Protein AF-A0A6P0IVA8-F1 (afdb_monomer)

Radius of gyration: 38.56 Å; Cα contacts (8 Å, |Δi|>4): 619; chains: 1; bounding box: 96×76×119 Å

Structure (mmCIF, N/CA/C/O backbone):
data_AF-A0A6P0IVA8-F1
#
_entry.id   AF-A0A6P0IVA8-F1
#
loop_
_atom_site.group_PDB
_atom_site.id
_atom_site.type_symbol
_atom_site.label_atom_id
_atom_site.label_alt_id
_atom_site.label_comp_id
_atom_site.label_asym_id
_atom_site.label_entity_id
_atom_site.label_seq_id
_atom_site.pdbx_PDB_ins_code
_atom_site.Cartn_x
_atom_site.Cartn_y
_atom_site.Cartn_z
_atom_site.occupancy
_atom_site.B_iso_or_equiv
_atom_site.auth_seq_id
_atom_site.auth_comp_id
_atom_site.auth_asym_id
_atom_site.auth_atom_id
_atom_site.pdbx_PDB_model_num
ATOM 1 N N . THR A 1 1 ? 15.568 3.592 -16.282 1.00 48.53 1 THR A N 1
ATOM 2 C CA . THR A 1 1 ? 14.465 4.404 -16.822 1.00 48.53 1 THR A CA 1
ATOM 3 C C . THR A 1 1 ? 13.715 3.669 -17.932 1.00 48.53 1 THR A C 1
ATOM 5 O O . THR A 1 1 ? 12.726 3.034 -17.617 1.00 48.53 1 THR A O 1
ATOM 8 N N . GLU A 1 2 ? 14.170 3.603 -19.190 1.00 32.59 2 GLU A N 1
ATOM 9 C CA . GLU A 1 2 ? 13.385 2.985 -20.294 1.00 32.59 2 GLU A CA 1
ATOM 10 C C . GLU A 1 2 ? 13.131 1.465 -20.128 1.00 32.59 2 GLU A C 1
ATOM 12 O O . GLU A 1 2 ? 12.017 0.983 -20.323 1.00 32.59 2 GLU A O 1
ATOM 17 N N . ASN A 1 3 ? 14.134 0.708 -19.666 1.00 36.22 3 ASN A N 1
ATOM 18 C CA . ASN A 1 3 ? 13.993 -0.734 -19.402 1.00 36.22 3 ASN A CA 1
ATOM 19 C C . ASN A 1 3 ? 13.063 -1.055 -18.214 1.00 36.22 3 ASN A C 1
ATOM 21 O O . ASN A 1 3 ? 12.464 -2.128 -18.178 1.00 36.22 3 ASN A O 1
ATOM 25 N N . GLU A 1 4 ? 12.949 -0.151 -17.237 1.00 40.88 4 GLU A N 1
ATOM 26 C CA . GLU A 1 4 ? 12.099 -0.342 -16.050 1.00 40.88 4 GLU A CA 1
ATOM 27 C C . GLU A 1 4 ? 10.623 -0.141 -16.409 1.00 40.88 4 GLU A C 1
ATOM 29 O O . GLU A 1 4 ? 9.780 -0.947 -16.018 1.00 40.88 4 GLU A O 1
ATOM 34 N N . TRP A 1 5 ? 10.325 0.848 -17.257 1.00 47.84 5 TRP A N 1
ATOM 35 C CA . TRP A 1 5 ? 8.985 1.075 -17.804 1.00 47.84 5 TRP A CA 1
ATOM 36 C C . TRP A 1 5 ? 8.516 -0.063 -18.710 1.00 47.84 5 TRP A C 1
ATOM 38 O O . TRP A 1 5 ? 7.372 -0.515 -18.616 1.00 47.84 5 TRP A O 1
ATOM 48 N N . GLN A 1 6 ? 9.415 -0.595 -19.541 1.00 47.19 6 GLN A N 1
ATOM 49 C CA . GLN A 1 6 ? 9.127 -1.782 -20.347 1.00 47.19 6 GLN A CA 1
ATOM 50 C C . GLN A 1 6 ? 8.802 -2.992 -19.463 1.00 47.19 6 GLN A C 1
ATOM 52 O O . GLN A 1 6 ? 7.838 -3.706 -19.739 1.00 47.19 6 GLN A O 1
ATOM 57 N N . LEU A 1 7 ? 9.552 -3.193 -18.375 1.00 48.41 7 LEU A N 1
ATOM 58 C CA . LEU A 1 7 ? 9.319 -4.275 -17.418 1.00 48.41 7 LEU A CA 1
ATOM 59 C C . LEU A 1 7 ? 7.974 -4.126 -16.690 1.00 48.41 7 LEU A C 1
ATOM 61 O O . LEU A 1 7 ? 7.254 -5.111 -16.534 1.00 48.41 7 LEU A O 1
ATOM 65 N N . LEU A 1 8 ? 7.591 -2.908 -16.308 1.00 50.72 8 LEU A N 1
ATOM 66 C CA . LEU A 1 8 ? 6.299 -2.641 -15.675 1.00 50.72 8 LEU A CA 1
ATOM 67 C C . LEU A 1 8 ? 5.121 -2.913 -16.628 1.00 50.72 8 LEU A C 1
ATOM 69 O O . LEU A 1 8 ? 4.131 -3.524 -16.229 1.00 50.72 8 LEU A O 1
ATOM 73 N N . ASN A 1 9 ? 5.261 -2.557 -17.909 1.00 52.91 9 ASN A N 1
ATOM 74 C CA . ASN A 1 9 ? 4.276 -2.859 -18.954 1.00 52.91 9 ASN A CA 1
ATOM 75 C C . ASN A 1 9 ? 4.138 -4.378 -19.187 1.00 52.91 9 ASN A C 1
ATOM 77 O O . ASN A 1 9 ? 3.029 -4.897 -19.318 1.00 52.91 9 ASN A O 1
ATOM 81 N N . VAL A 1 10 ? 5.252 -5.123 -19.159 1.00 55.03 10 VAL A N 1
ATOM 82 C CA . VAL A 1 10 ? 5.231 -6.598 -19.208 1.00 55.03 10 VAL A CA 1
ATOM 83 C C . VAL A 1 10 ? 4.428 -7.167 -18.038 1.00 55.03 10 VAL A C 1
ATOM 85 O O . VAL A 1 10 ? 3.540 -7.997 -18.239 1.00 55.03 10 VAL A O 1
ATOM 88 N N . LEU A 1 11 ? 4.725 -6.717 -16.816 1.00 55.53 11 LEU A N 1
ATOM 89 C CA . LEU A 1 11 ? 4.065 -7.194 -15.600 1.00 55.53 11 LEU A CA 1
ATOM 90 C C . LEU A 1 11 ? 2.564 -6.875 -15.601 1.00 55.53 11 LEU A C 1
ATOM 92 O O . LEU A 1 11 ? 1.763 -7.746 -15.256 1.00 55.53 11 LEU A O 1
ATOM 96 N N . TYR A 1 12 ? 2.182 -5.680 -16.062 1.00 59.41 12 TYR A N 1
ATOM 97 C CA . TYR A 1 12 ? 0.786 -5.280 -16.249 1.00 59.41 12 TYR A CA 1
ATOM 98 C C . TYR A 1 12 ? 0.038 -6.238 -17.179 1.00 59.41 12 TYR A C 1
ATOM 100 O O . TYR A 1 12 ? -0.987 -6.807 -16.797 1.00 59.41 12 TYR A O 1
ATOM 108 N N . ARG A 1 13 ? 0.577 -6.491 -18.378 1.00 57.81 13 ARG A N 1
ATOM 109 C CA . ARG A 1 13 ? -0.067 -7.383 -19.350 1.00 57.81 13 ARG A CA 1
ATOM 110 C C . ARG A 1 13 ? -0.250 -8.781 -18.773 1.00 57.81 13 ARG A C 1
ATOM 112 O O . ARG A 1 13 ? -1.306 -9.387 -18.961 1.00 57.81 13 ARG A O 1
ATOM 119 N N . ILE A 1 14 ? 0.779 -9.319 -18.103 1.00 60.50 14 ILE A N 1
ATOM 120 C CA . ILE A 1 14 ? 0.728 -10.664 -17.499 1.00 60.50 14 ILE A CA 1
ATOM 121 C C . ILE A 1 14 ? -0.410 -10.716 -16.483 1.00 60.50 14 ILE A C 1
ATOM 123 O O . ILE A 1 14 ? -1.200 -11.661 -16.489 1.00 60.50 14 ILE A O 1
ATOM 127 N N . ARG A 1 15 ? -0.518 -9.688 -15.635 1.00 60.16 15 ARG A N 1
ATOM 128 C CA . ARG A 1 15 ? -1.566 -9.586 -14.623 1.00 60.16 15 ARG A CA 1
ATOM 129 C C . ARG A 1 15 ? -2.961 -9.494 -15.246 1.00 60.16 15 ARG A C 1
ATOM 131 O O . ARG A 1 15 ? -3.825 -10.274 -14.855 1.00 60.16 15 ARG A O 1
ATOM 138 N N . ALA A 1 16 ? -3.155 -8.633 -16.245 1.00 57.72 16 ALA A N 1
ATOM 139 C CA . ALA A 1 16 ? -4.428 -8.481 -16.951 1.00 57.72 16 ALA A CA 1
ATOM 140 C C . ALA A 1 16 ? -4.893 -9.797 -17.600 1.00 57.72 16 ALA A C 1
ATOM 142 O O . ALA A 1 16 ? -6.066 -10.165 -17.514 1.00 57.72 16 ALA A O 1
ATOM 143 N N . LEU A 1 17 ? -3.963 -10.556 -18.192 1.00 60.62 17 LEU A N 1
ATOM 144 C CA . LEU A 1 17 ? -4.265 -11.870 -18.758 1.00 60.62 17 LEU A CA 1
ATOM 145 C C . LEU A 1 17 ? -4.617 -12.904 -17.675 1.00 60.62 17 LEU A C 1
ATOM 147 O O . LEU A 1 17 ? -5.567 -13.666 -17.852 1.00 60.62 17 LEU A O 1
ATOM 151 N N . CYS A 1 18 ? -3.901 -12.914 -16.546 1.00 61.62 18 CYS A N 1
ATOM 152 C CA . CYS A 1 18 ? -4.214 -13.780 -15.403 1.00 61.62 18 CYS A CA 1
ATOM 153 C C . CYS A 1 18 ? -5.612 -13.501 -14.836 1.00 61.62 18 CYS A C 1
ATOM 155 O O . CYS A 1 18 ? -6.378 -14.439 -14.618 1.00 61.62 18 CYS A O 1
ATOM 157 N N . ASP A 1 19 ? -5.959 -12.227 -14.639 1.00 61.62 19 ASP A N 1
ATOM 158 C CA . ASP A 1 19 ? -7.261 -11.813 -14.109 1.00 61.62 19 ASP A CA 1
ATOM 159 C C . ASP A 1 19 ? -8.397 -12.116 -15.102 1.00 61.62 19 ASP A C 1
ATOM 161 O O . ASP A 1 19 ? -9.447 -12.622 -14.705 1.00 61.62 19 ASP A O 1
ATOM 165 N N . GLY A 1 20 ? -8.176 -11.903 -16.406 1.00 58.44 20 GLY A N 1
ATOM 166 C CA . GLY A 1 20 ? -9.149 -12.235 -17.453 1.00 58.44 20 GLY A CA 1
ATOM 167 C C . GLY A 1 20 ? -9.419 -13.739 -17.602 1.00 58.44 20 GLY A C 1
ATOM 168 O O . GLY A 1 20 ? -10.535 -14.147 -17.933 1.00 58.44 20 GLY A O 1
ATOM 169 N N . LEU A 1 21 ? -8.413 -14.575 -17.334 1.00 62.38 21 LEU A N 1
ATOM 170 C CA . LEU A 1 21 ? -8.521 -16.037 -17.367 1.00 62.38 21 LEU A CA 1
ATOM 171 C C . LEU A 1 21 ? -8.914 -16.644 -16.006 1.00 62.38 21 LEU A C 1
ATOM 173 O O . LEU A 1 21 ? -9.335 -17.807 -15.948 1.00 62.38 21 LEU A O 1
ATOM 177 N N . ASP A 1 22 ? -8.824 -15.860 -14.927 1.00 69.06 22 ASP A N 1
ATOM 178 C CA . ASP A 1 22 ? -8.967 -16.298 -13.536 1.00 69.06 22 ASP A CA 1
ATOM 179 C C . ASP A 1 22 ? -8.042 -17.503 -13.263 1.00 69.06 22 ASP A C 1
ATOM 181 O O . ASP A 1 22 ? -8.492 -18.616 -12.975 1.00 69.06 22 ASP A O 1
ATOM 185 N N . VAL A 1 23 ? -6.739 -17.273 -13.482 1.00 65.06 23 VAL A N 1
ATOM 186 C CA . VAL A 1 23 ? -5.620 -18.210 -13.262 1.00 65.06 23 VAL A CA 1
ATOM 187 C C . VAL A 1 23 ? -4.471 -17.507 -12.540 1.00 65.06 23 VAL A C 1
ATOM 189 O O . VAL A 1 23 ? -4.284 -16.297 -12.668 1.00 65.06 23 VAL A O 1
ATOM 192 N N . HIS A 1 24 ? -3.674 -18.256 -11.783 1.00 70.31 24 HIS A N 1
ATOM 193 C CA . HIS A 1 24 ? -2.499 -17.702 -11.109 1.00 70.31 24 HIS A CA 1
ATOM 194 C C . HIS A 1 24 ? -1.332 -17.467 -12.095 1.00 70.31 24 HIS A C 1
ATOM 196 O O . HIS A 1 24 ? -1.210 -18.162 -13.101 1.00 70.31 24 HIS A O 1
ATOM 202 N N . PHE A 1 25 ? -0.413 -16.534 -11.804 1.00 56.03 25 PHE A N 1
ATOM 203 C CA . PHE A 1 25 ? 0.673 -16.189 -12.742 1.00 56.03 25 PHE A CA 1
ATOM 204 C C . PHE A 1 25 ? 1.548 -17.394 -13.121 1.00 56.03 25 PHE A C 1
ATOM 206 O O . PHE A 1 25 ? 1.932 -17.551 -14.274 1.00 56.03 25 PHE A O 1
ATOM 213 N N . LEU A 1 26 ? 1.830 -18.281 -12.163 1.00 60.81 26 LEU A N 1
ATOM 214 C CA . LEU A 1 26 ? 2.634 -19.486 -12.391 1.00 60.81 26 LEU A CA 1
ATOM 215 C C . LEU A 1 26 ? 1.895 -20.528 -13.256 1.00 60.81 26 LEU A C 1
ATOM 217 O O . LEU A 1 26 ? 2.511 -21.259 -14.033 1.00 60.81 26 LEU A O 1
ATOM 221 N N . GLU A 1 27 ? 0.566 -20.557 -13.149 1.00 70.62 27 GLU A N 1
ATOM 222 C CA . GLU A 1 27 ? -0.305 -21.407 -13.961 1.00 70.62 27 GLU A CA 1
ATOM 223 C C . GLU A 1 27 ? -0.329 -20.917 -15.411 1.00 70.62 27 GLU A C 1
ATOM 225 O O . GLU A 1 27 ? -0.261 -21.733 -16.324 1.00 70.62 27 GLU A O 1
ATOM 230 N N . LEU A 1 28 ? -0.334 -19.596 -15.634 1.00 69.56 28 LEU A N 1
ATOM 231 C CA . LEU A 1 28 ? -0.271 -18.999 -16.970 1.00 69.56 28 LEU A CA 1
ATOM 232 C C . LEU A 1 28 ? 0.986 -19.428 -17.742 1.00 69.56 28 LEU A C 1
ATOM 234 O O . LEU A 1 28 ? 0.877 -19.826 -18.899 1.00 69.56 28 LEU A O 1
ATOM 238 N N . PHE A 1 29 ? 2.161 -19.411 -17.106 1.00 64.38 29 PHE A N 1
ATOM 239 C CA . PHE A 1 29 ? 3.396 -19.890 -17.742 1.00 64.38 29 PHE A CA 1
ATOM 240 C C . PHE A 1 29 ? 3.347 -21.390 -18.042 1.00 64.38 29 PHE A C 1
ATOM 242 O O . PHE A 1 29 ? 3.770 -21.817 -19.110 1.00 64.38 29 PHE A O 1
ATOM 249 N N . THR A 1 30 ? 2.733 -22.180 -17.161 1.00 68.00 30 THR A N 1
ATOM 250 C CA . THR A 1 30 ? 2.521 -23.612 -17.414 1.00 68.00 30 THR A CA 1
ATOM 251 C C . THR A 1 30 ? 1.572 -23.836 -18.601 1.00 68.00 30 THR A C 1
ATOM 253 O O . THR A 1 30 ? 1.760 -24.771 -19.375 1.00 68.00 30 THR A O 1
ATOM 256 N N . LEU A 1 31 ? 0.564 -22.974 -18.787 1.00 67.12 31 LEU A N 1
ATOM 257 C CA . LEU A 1 31 ? -0.328 -23.006 -19.952 1.00 67.12 31 LEU A CA 1
ATOM 258 C C . LEU A 1 31 ? 0.390 -22.587 -21.242 1.00 67.12 31 LEU A C 1
ATOM 260 O O . LEU A 1 31 ? 0.141 -23.194 -22.281 1.00 67.12 31 LEU A O 1
ATOM 264 N N . PHE A 1 32 ? 1.283 -21.593 -21.183 1.00 72.94 32 PHE A N 1
ATOM 265 C CA . PHE A 1 32 ? 2.152 -21.225 -22.308 1.00 72.94 32 PHE A CA 1
ATOM 266 C C . PHE A 1 32 ? 3.027 -22.403 -22.725 1.00 72.94 32 PHE A C 1
ATOM 268 O O . PHE A 1 32 ? 3.003 -22.786 -23.891 1.00 72.94 32 PHE A O 1
ATOM 275 N N . ASP A 1 33 ? 3.722 -23.023 -21.770 1.00 69.19 33 ASP A N 1
ATOM 276 C CA . ASP A 1 33 ? 4.571 -24.186 -22.026 1.00 69.19 33 ASP A CA 1
ATOM 277 C C . ASP A 1 33 ? 3.759 -25.334 -22.651 1.00 69.19 33 ASP A C 1
ATOM 279 O O . ASP A 1 33 ? 4.192 -25.994 -23.598 1.00 69.19 33 ASP A O 1
ATOM 283 N N . LEU A 1 34 ? 2.543 -25.562 -22.152 1.00 61.97 34 LEU A N 1
ATOM 284 C CA . LEU A 1 34 ? 1.656 -26.614 -22.634 1.00 61.97 34 LEU A CA 1
ATOM 285 C C . LEU A 1 34 ? 1.178 -26.370 -24.075 1.00 61.97 34 LEU A C 1
ATOM 287 O O . LEU A 1 34 ? 1.176 -27.303 -24.881 1.00 61.97 34 LEU A O 1
ATOM 291 N N . LEU A 1 35 ? 0.823 -25.127 -24.413 1.00 64.31 35 LEU A N 1
ATOM 292 C CA . LEU A 1 35 ? 0.462 -24.721 -25.777 1.00 64.31 35 LEU A CA 1
ATOM 293 C C . LEU A 1 35 ? 1.670 -24.709 -26.727 1.00 64.31 35 LEU A C 1
ATOM 295 O O . LEU A 1 35 ? 1.515 -24.989 -27.913 1.00 64.31 35 LEU A O 1
ATOM 299 N N . GLU A 1 36 ? 2.873 -24.433 -26.220 1.00 68.38 36 GLU A N 1
ATOM 300 C CA . GLU A 1 36 ? 4.128 -24.535 -26.973 1.00 68.38 36 GLU A CA 1
ATOM 301 C C . GLU A 1 36 ? 4.454 -25.982 -27.365 1.00 68.38 36 GLU A C 1
ATOM 303 O O . GLU A 1 36 ? 4.970 -26.235 -28.458 1.00 68.38 36 GLU A O 1
ATOM 308 N N . GLN A 1 37 ? 4.145 -26.943 -26.489 1.00 62.31 37 GLN A N 1
ATOM 309 C CA . GLN A 1 37 ? 4.407 -28.362 -26.726 1.00 62.31 37 GLN A CA 1
ATOM 310 C C . GLN A 1 37 ? 3.355 -29.059 -27.583 1.00 62.31 37 GLN A C 1
ATOM 312 O O . GLN A 1 37 ? 3.708 -29.866 -28.447 1.00 62.31 37 GLN A O 1
ATOM 317 N N . ASP A 1 38 ? 2.078 -28.767 -27.351 1.00 56.81 38 ASP A N 1
ATOM 318 C CA . ASP A 1 38 ? 0.991 -29.238 -28.199 1.00 56.81 38 ASP A CA 1
ATOM 319 C C . ASP A 1 38 ? 0.140 -28.053 -28.680 1.00 56.81 38 ASP A C 1
ATOM 321 O O . ASP A 1 38 ? -0.958 -27.800 -28.172 1.00 56.81 38 ASP A O 1
ATOM 325 N N . PRO A 1 39 ? 0.601 -27.347 -29.730 1.00 52.03 39 PRO A N 1
ATOM 326 C CA . PRO A 1 39 ? -0.174 -26.278 -30.356 1.00 52.03 39 PRO A CA 1
ATOM 327 C C . PRO A 1 39 ? -1.439 -26.805 -31.059 1.00 52.03 39 PRO A C 1
ATOM 329 O O . PRO A 1 39 ? -2.225 -26.030 -31.607 1.00 52.03 39 PRO A O 1
ATOM 332 N N . PHE A 1 40 ? -1.648 -28.131 -31.066 1.00 48.12 40 PHE A N 1
ATOM 333 C CA . PHE A 1 40 ? -2.734 -28.843 -31.724 1.00 48.12 40 PHE A CA 1
ATOM 334 C C . PHE A 1 40 ? -3.660 -29.597 -30.760 1.00 48.12 40 PHE A C 1
ATOM 336 O O . PHE A 1 40 ? -4.379 -30.476 -31.239 1.00 48.12 40 PHE A O 1
ATOM 343 N N . ILE A 1 41 ? -3.755 -29.241 -29.471 1.00 48.03 41 ILE A N 1
ATOM 344 C CA . ILE A 1 41 ? -4.717 -29.841 -28.505 1.00 48.03 41 ILE A CA 1
ATOM 345 C C . ILE A 1 41 ? -6.174 -29.893 -29.037 1.00 48.03 41 ILE A C 1
ATOM 347 O O . ILE A 1 41 ? -7.004 -30.668 -28.567 1.00 48.03 41 ILE A O 1
ATOM 351 N N . ASN A 1 42 ? -6.474 -29.161 -30.113 1.00 41.59 42 ASN A N 1
ATOM 352 C CA . ASN A 1 42 ? -7.712 -29.194 -30.887 1.00 41.59 42 ASN A CA 1
ATOM 353 C C . ASN A 1 42 ? -7.870 -30.335 -31.941 1.00 41.59 42 ASN A C 1
ATOM 355 O O . ASN A 1 42 ? -8.918 -30.450 -32.572 1.00 41.59 42 ASN A O 1
ATOM 359 N N . ARG A 1 43 ? -6.874 -31.192 -32.217 1.00 35.03 43 ARG A N 1
ATOM 360 C CA . ARG A 1 43 ? -6.942 -32.157 -33.347 1.00 35.03 43 ARG A CA 1
ATOM 361 C C . ARG A 1 43 ? -7.700 -33.465 -33.081 1.00 35.03 43 ARG A C 1
ATOM 363 O O . ARG A 1 43 ? -7.815 -34.272 -34.005 1.00 35.03 43 ARG A O 1
ATOM 370 N N . PHE A 1 44 ? -8.240 -33.692 -31.883 1.00 37.19 44 PHE A N 1
ATOM 371 C CA . PHE A 1 44 ? -8.895 -34.965 -31.533 1.00 37.19 44 PHE A CA 1
ATOM 372 C C . PHE A 1 44 ? -10.436 -34.957 -31.513 1.00 37.19 44 PHE A C 1
ATOM 374 O O . PHE A 1 44 ? -11.026 -35.971 -31.138 1.00 37.19 44 PHE A O 1
ATOM 381 N N . ASP A 1 45 ? -11.101 -33.907 -32.012 1.00 35.00 45 ASP A N 1
ATOM 382 C CA . ASP A 1 45 ? -12.547 -33.930 -32.300 1.00 35.00 45 ASP A CA 1
ATOM 383 C C . ASP A 1 45 ? -12.821 -33.633 -33.795 1.00 35.00 45 ASP A C 1
ATOM 385 O O . ASP A 1 45 ? -12.445 -32.570 -34.293 1.00 35.00 45 ASP A O 1
ATOM 389 N N . PRO A 1 46 ? -13.487 -34.532 -34.553 1.00 37.59 46 PRO A N 1
ATOM 390 C CA . PRO A 1 46 ? -13.893 -34.279 -35.940 1.00 37.59 46 PRO A CA 1
ATOM 391 C C . PRO A 1 46 ? -14.953 -33.167 -36.109 1.00 37.59 46 PRO A C 1
ATOM 393 O O . PRO A 1 46 ? -15.447 -32.966 -37.225 1.00 37.59 46 PRO A O 1
ATOM 396 N N . HIS A 1 47 ? -15.324 -32.450 -35.043 1.00 40.25 47 HIS A N 1
ATOM 397 C CA . HIS A 1 47 ? -16.316 -31.375 -35.061 1.00 40.25 47 HIS A CA 1
ATOM 398 C C . HIS A 1 47 ? -15.791 -29.966 -34.737 1.00 40.25 47 HIS A C 1
ATOM 400 O O . HIS A 1 47 ? -16.587 -29.023 -34.786 1.00 40.25 47 HIS A O 1
ATOM 406 N N . THR A 1 48 ? -14.485 -29.768 -34.525 1.00 37.47 48 THR A N 1
ATOM 407 C CA . THR A 1 48 ? -13.918 -28.425 -34.318 1.00 37.47 48 THR A CA 1
ATOM 408 C C . THR A 1 48 ? -13.455 -27.793 -35.630 1.00 37.47 48 THR A C 1
ATOM 410 O O . THR A 1 48 ? -12.358 -28.034 -36.124 1.00 37.47 48 THR A O 1
ATOM 413 N N . TYR A 1 49 ? -14.293 -26.935 -36.209 1.00 38.28 49 TYR A N 1
ATOM 414 C CA . TYR A 1 49 ? -13.851 -25.953 -37.201 1.00 38.28 49 TYR A CA 1
ATOM 415 C C . TYR A 1 49 ? -13.475 -24.652 -36.481 1.00 38.28 49 TYR A C 1
ATOM 417 O O . TYR A 1 49 ? -14.275 -23.727 -36.484 1.00 38.28 49 TYR A O 1
ATOM 425 N N . PHE A 1 50 ? -12.287 -24.574 -35.870 1.00 37.62 50 PHE A N 1
ATOM 426 C CA . PHE A 1 50 ? -11.692 -23.301 -35.426 1.00 37.62 50 PHE A CA 1
ATOM 427 C C . PHE A 1 50 ? -10.163 -23.368 -35.485 1.00 37.62 50 PHE A C 1
ATOM 429 O O . PHE A 1 50 ? -9.569 -24.134 -34.736 1.00 37.62 50 PHE A O 1
ATOM 436 N N . VAL A 1 51 ? -9.571 -22.673 -36.463 1.00 40.22 51 VAL A N 1
ATOM 437 C CA . VAL A 1 51 ? -8.681 -21.495 -36.346 1.00 40.22 51 VAL A CA 1
ATOM 438 C C . VAL A 1 51 ? -8.577 -20.947 -37.779 1.00 40.22 51 VAL A C 1
ATOM 440 O O . VAL A 1 51 ? -8.226 -21.690 -38.702 1.00 40.22 51 VAL A O 1
ATOM 443 N N . TYR A 1 52 ? -8.904 -19.676 -38.015 1.00 44.81 52 TYR A N 1
ATOM 444 C CA . TYR A 1 52 ? -8.490 -19.029 -39.261 1.00 44.81 52 TYR A CA 1
ATOM 445 C C . TYR A 1 52 ? -6.985 -18.745 -39.131 1.00 44.81 52 TYR A C 1
ATOM 447 O O . TYR A 1 52 ? -6.603 -17.752 -38.534 1.00 44.81 52 TYR A O 1
ATOM 455 N N . SER A 1 53 ? -6.156 -19.641 -39.679 1.00 49.34 53 SER A N 1
ATOM 456 C CA . SER A 1 53 ? -4.676 -19.626 -39.760 1.00 49.34 53 SER A CA 1
ATOM 457 C C . SER A 1 53 ? -3.880 -20.136 -38.543 1.00 49.34 53 SER A C 1
ATOM 459 O O . SER A 1 53 ? -4.114 -19.751 -37.410 1.00 49.34 53 SER A O 1
ATOM 461 N N . ALA A 1 54 ? -2.932 -21.046 -38.797 1.00 51.31 54 ALA A N 1
ATOM 462 C CA . ALA A 1 54 ? -1.962 -21.496 -37.795 1.00 51.31 54 ALA A CA 1
ATOM 463 C C . ALA A 1 54 ? -1.038 -20.331 -37.396 1.00 51.31 54 ALA A C 1
ATOM 465 O O . ALA A 1 54 ? -0.676 -19.561 -38.294 1.00 51.31 54 ALA A O 1
ATOM 466 N N . PRO A 1 55 ? -0.642 -20.218 -36.111 1.00 53.22 55 PRO A N 1
ATOM 467 C CA . PRO A 1 55 ? 0.239 -19.146 -35.683 1.00 53.22 55 PRO A CA 1
ATOM 468 C C . PRO A 1 55 ? 1.621 -19.314 -36.321 1.00 53.22 55 PRO A C 1
ATOM 470 O O . PRO A 1 55 ? 2.038 -20.423 -36.677 1.00 53.22 55 PRO A O 1
ATOM 473 N N . ILE A 1 56 ? 2.340 -18.212 -36.498 1.00 55.22 56 ILE A N 1
ATOM 474 C CA . ILE A 1 56 ? 3.635 -18.226 -37.200 1.00 55.22 56 ILE A CA 1
ATOM 475 C C . ILE A 1 56 ? 4.761 -18.680 -36.291 1.00 55.22 56 ILE A C 1
ATOM 477 O O . ILE A 1 56 ? 5.659 -19.415 -36.709 1.00 55.22 56 ILE A O 1
ATOM 481 N N . THR A 1 57 ? 4.696 -18.250 -35.039 1.00 52.84 57 THR A N 1
ATOM 482 C CA . THR A 1 57 ? 5.513 -18.771 -33.953 1.00 52.84 57 THR A CA 1
ATOM 483 C C . THR A 1 57 ? 4.610 -19.523 -32.986 1.00 52.84 57 THR A C 1
ATOM 485 O O . THR A 1 57 ? 3.456 -19.163 -32.799 1.00 52.84 57 THR A O 1
ATOM 488 N N . HIS A 1 58 ? 5.127 -20.587 -32.378 1.00 59.72 58 HIS A N 1
ATOM 489 C CA . HIS A 1 58 ? 4.417 -21.299 -31.312 1.00 59.72 58 HIS A CA 1
ATOM 490 C C . HIS A 1 58 ? 4.850 -20.821 -29.926 1.00 59.72 58 HIS A C 1
ATOM 492 O O . HIS A 1 58 ? 4.249 -21.236 -28.946 1.00 59.72 58 HIS A O 1
ATOM 498 N N . LYS A 1 59 ? 5.863 -19.945 -29.847 1.00 68.56 59 LYS A N 1
ATOM 499 C CA . LYS A 1 59 ? 6.385 -19.408 -28.589 1.00 68.56 59 LYS A CA 1
ATOM 500 C C . LYS A 1 59 ? 5.394 -18.418 -27.991 1.00 68.56 59 LYS A C 1
ATOM 502 O O . LYS A 1 59 ? 5.365 -17.248 -28.372 1.00 68.56 59 LYS A O 1
ATOM 507 N N . CYS A 1 60 ? 4.589 -18.893 -27.053 1.00 67.69 60 CYS A N 1
ATOM 508 C CA . CYS A 1 60 ? 3.462 -18.173 -26.478 1.00 67.69 60 CYS A CA 1
ATOM 509 C C . CYS A 1 60 ? 3.914 -16.887 -25.779 1.00 67.69 60 CYS A C 1
ATOM 511 O O . CYS A 1 60 ? 3.275 -15.846 -25.926 1.00 67.69 60 CYS A O 1
ATOM 513 N N . PHE A 1 61 ? 5.071 -16.919 -25.110 1.00 67.06 61 PHE A N 1
ATOM 514 C CA . PHE A 1 61 ? 5.641 -15.719 -24.500 1.00 67.06 61 PHE A CA 1
ATOM 515 C C . PHE A 1 61 ? 6.042 -14.660 -25.544 1.00 67.06 61 PHE A C 1
ATOM 517 O O . PHE A 1 61 ? 5.780 -13.477 -25.351 1.00 67.06 61 PHE A O 1
ATOM 524 N N . GLU A 1 62 ? 6.620 -15.057 -26.683 1.00 63.41 62 GLU A N 1
ATOM 525 C CA . GLU A 1 62 ? 6.997 -14.110 -27.746 1.00 63.41 62 GLU A CA 1
ATOM 526 C C . GLU A 1 62 ? 5.765 -13.485 -28.423 1.00 63.41 62 GLU A C 1
ATOM 528 O O . GLU A 1 62 ? 5.761 -12.286 -28.691 1.00 63.41 62 GLU A O 1
ATOM 533 N N . ILE A 1 63 ? 4.699 -14.266 -28.634 1.00 66.06 63 ILE A N 1
ATOM 534 C CA . ILE A 1 63 ? 3.410 -13.787 -29.168 1.00 66.06 63 ILE A CA 1
ATOM 535 C C . ILE A 1 63 ? 2.791 -12.740 -28.238 1.00 66.06 63 ILE A C 1
ATOM 537 O O . ILE A 1 63 ? 2.351 -11.670 -28.666 1.00 66.06 63 ILE A O 1
ATOM 541 N N . PHE A 1 64 ? 2.778 -13.050 -26.944 1.00 66.94 64 PHE A N 1
ATOM 542 C CA . PHE A 1 64 ? 2.238 -12.189 -25.905 1.00 66.94 64 PHE A CA 1
ATOM 543 C C . PHE A 1 64 ? 2.997 -10.853 -25.800 1.00 66.94 64 PHE A C 1
ATOM 545 O O . PHE A 1 64 ? 2.397 -9.786 -25.656 1.00 66.94 64 PHE A O 1
ATOM 552 N N . MET A 1 65 ? 4.321 -10.905 -25.962 1.00 58.59 65 MET A N 1
ATOM 553 C CA . MET A 1 65 ? 5.217 -9.750 -25.887 1.00 58.59 65 MET A CA 1
ATOM 554 C C . MET A 1 65 ? 5.284 -8.908 -27.169 1.00 58.59 65 MET A C 1
ATOM 556 O O . MET A 1 65 ? 5.748 -7.771 -27.135 1.00 58.59 65 MET A O 1
ATOM 560 N N . ALA A 1 66 ? 4.793 -9.404 -28.305 1.00 57.44 66 ALA A N 1
ATOM 561 C CA . ALA A 1 66 ? 4.962 -8.747 -29.603 1.00 57.44 66 ALA A CA 1
ATOM 562 C C . ALA A 1 66 ? 4.324 -7.339 -29.723 1.00 57.44 66 ALA A C 1
ATOM 564 O O . ALA A 1 66 ? 4.680 -6.585 -30.623 1.00 57.44 66 ALA A O 1
ATOM 565 N N . GLY A 1 67 ? 3.433 -6.942 -28.805 1.00 50.25 67 GLY A N 1
ATOM 566 C CA . GLY A 1 67 ? 2.841 -5.597 -28.756 1.00 50.25 67 GLY A CA 1
ATOM 567 C C . GLY A 1 67 ? 3.551 -4.589 -27.837 1.00 50.25 67 GLY A C 1
ATOM 568 O O . GLY A 1 67 ? 2.992 -3.519 -27.609 1.00 50.25 67 GLY A O 1
ATOM 569 N N . SER A 1 68 ? 4.705 -4.918 -27.241 1.00 44.97 68 SER A N 1
ATOM 570 C CA . SER A 1 68 ? 5.394 -4.085 -26.233 1.00 44.97 68 SER A CA 1
ATOM 571 C C . SER A 1 68 ? 6.560 -3.243 -26.786 1.00 44.97 68 SER A C 1
ATOM 573 O O . SER A 1 68 ? 7.461 -2.875 -26.041 1.00 44.97 68 SER A O 1
ATOM 575 N N . GLY A 1 69 ? 6.584 -2.962 -28.095 1.00 45.44 69 GLY A N 1
ATOM 576 C CA . GLY A 1 69 ? 7.566 -2.054 -28.712 1.00 45.44 69 GLY A CA 1
ATOM 577 C C . GLY A 1 69 ? 8.936 -2.657 -29.063 1.00 45.44 69 GLY A C 1
ATOM 578 O O . GLY A 1 69 ? 9.787 -1.949 -29.589 1.00 45.44 69 GLY A O 1
ATOM 579 N N . VAL A 1 70 ? 9.160 -3.960 -28.857 1.00 41.09 70 VAL A N 1
ATOM 580 C CA . VAL A 1 70 ? 10.472 -4.602 -29.115 1.00 41.09 70 VAL A CA 1
ATOM 581 C C . VAL A 1 70 ? 10.731 -4.888 -30.610 1.00 41.09 70 VAL A C 1
ATOM 583 O O . VAL A 1 70 ? 11.871 -5.116 -31.009 1.00 41.09 70 VAL A O 1
ATOM 586 N N . TYR A 1 71 ? 9.719 -4.796 -31.482 1.00 39.53 71 TYR A N 1
ATOM 587 C CA . TYR A 1 71 ? 9.876 -4.987 -32.930 1.00 39.53 71 TYR A CA 1
ATOM 588 C C . TYR A 1 71 ? 9.244 -3.836 -33.721 1.00 39.53 71 TYR A C 1
ATOM 590 O O . TYR A 1 71 ? 8.122 -3.922 -34.206 1.00 39.53 71 TYR A O 1
ATOM 598 N N . SER A 1 72 ? 9.991 -2.741 -33.870 1.00 35.62 72 SER A N 1
ATOM 599 C CA . SER A 1 72 ? 9.679 -1.690 -34.841 1.00 35.62 72 SER A CA 1
ATOM 600 C C . SER A 1 72 ? 10.150 -2.120 -36.234 1.00 35.62 72 SER A C 1
ATOM 602 O O . SER A 1 72 ? 11.267 -1.826 -36.659 1.00 35.62 72 SER A O 1
ATOM 604 N N . GLN A 1 73 ? 9.308 -2.849 -36.961 1.00 42.62 73 GLN A N 1
ATOM 605 C CA . GLN A 1 73 ? 9.386 -2.873 -38.418 1.00 42.62 73 GLN A CA 1
ATOM 606 C C . GLN A 1 73 ? 7.954 -2.838 -38.946 1.00 42.62 73 GLN A C 1
ATOM 608 O O . GLN A 1 73 ? 7.161 -3.717 -38.641 1.00 42.62 73 GLN A O 1
ATOM 613 N N . SER A 1 74 ? 7.607 -1.771 -39.667 1.00 51.75 74 SER A N 1
ATOM 614 C CA . SER A 1 74 ? 6.265 -1.533 -40.204 1.00 51.75 74 SER A CA 1
ATOM 615 C C . SER A 1 74 ? 5.702 -2.783 -40.894 1.00 51.75 74 SER A C 1
ATOM 617 O O . SER A 1 74 ? 6.343 -3.288 -41.814 1.00 51.75 74 SER A O 1
ATOM 619 N N . ASP A 1 75 ? 4.502 -3.231 -40.509 1.00 63.69 75 ASP A N 1
ATOM 620 C CA . ASP A 1 75 ? 3.779 -4.400 -41.059 1.00 63.69 75 ASP A CA 1
ATOM 621 C C . ASP A 1 75 ? 3.286 -4.201 -42.512 1.00 63.69 75 ASP A C 1
ATOM 623 O O . ASP A 1 75 ? 2.150 -4.530 -42.866 1.00 63.69 75 ASP A O 1
ATOM 627 N N . ARG A 1 76 ? 4.089 -3.568 -43.371 1.00 72.44 76 ARG A N 1
ATOM 628 C CA . ARG A 1 76 ? 3.715 -3.191 -44.737 1.00 72.44 76 ARG A CA 1
ATOM 629 C C . ARG A 1 76 ? 4.898 -3.328 -45.677 1.00 72.44 76 ARG A C 1
ATOM 631 O O . ARG A 1 76 ? 6.012 -2.916 -45.366 1.00 72.44 76 ARG A O 1
ATOM 638 N N . VAL A 1 77 ? 4.626 -3.870 -46.857 1.00 82.44 77 VAL A N 1
ATOM 639 C CA . VAL A 1 77 ? 5.542 -3.810 -47.995 1.00 82.44 77 VAL A CA 1
ATOM 640 C C . VAL A 1 77 ? 5.372 -2.456 -48.651 1.00 82.44 77 VAL A C 1
ATOM 642 O O . VAL A 1 77 ? 4.247 -2.046 -48.914 1.00 82.44 77 VAL A O 1
ATOM 645 N N . ILE A 1 78 ? 6.471 -1.773 -48.947 1.00 87.69 78 ILE A N 1
ATOM 646 C CA . ILE A 1 78 ? 6.424 -0.488 -49.648 1.00 87.69 78 ILE A CA 1
ATOM 647 C C . ILE A 1 78 ? 7.179 -0.641 -50.955 1.00 87.69 78 ILE A C 1
ATOM 649 O O . ILE A 1 78 ? 8.352 -1.003 -50.942 1.00 87.69 78 ILE A O 1
ATOM 653 N N . VAL A 1 79 ? 6.525 -0.368 -52.079 1.00 91.25 79 VAL A N 1
ATOM 654 C CA . VAL A 1 79 ? 7.179 -0.331 -53.394 1.00 91.25 79 VAL A CA 1
ATOM 655 C C . VAL A 1 79 ? 7.343 1.107 -53.857 1.00 91.25 79 VAL A C 1
ATOM 657 O O . VAL A 1 79 ? 6.569 1.986 -53.474 1.00 91.25 79 VAL A O 1
ATOM 660 N N . TYR A 1 80 ? 8.348 1.338 -54.693 1.00 91.25 80 TYR A N 1
ATOM 661 C CA . TYR A 1 80 ? 8.776 2.662 -55.115 1.00 91.25 80 TYR A CA 1
ATOM 662 C C . TYR A 1 80 ? 9.037 2.704 -56.615 1.00 91.25 80 TYR A C 1
ATOM 664 O O . TYR A 1 80 ? 9.586 1.764 -57.197 1.00 91.25 80 TYR A O 1
ATOM 672 N N . GLN A 1 81 ? 8.686 3.844 -57.206 1.00 90.25 81 GLN A N 1
ATOM 673 C CA . GLN A 1 81 ? 8.836 4.095 -58.631 1.00 90.25 81 GLN A CA 1
ATOM 674 C C . GLN A 1 81 ? 10.299 4.217 -59.079 1.00 90.25 81 GLN A C 1
ATOM 676 O O . GLN A 1 81 ? 10.628 3.891 -60.205 1.00 90.25 81 GLN A O 1
ATOM 681 N N . ASN A 1 82 ? 11.190 4.722 -58.223 1.00 88.88 82 ASN A N 1
ATOM 682 C CA . ASN A 1 82 ? 12.602 4.894 -58.566 1.00 88.88 82 ASN A CA 1
ATOM 683 C C . ASN A 1 82 ? 13.485 3.962 -57.729 1.00 88.88 82 ASN A C 1
ATOM 685 O O . ASN A 1 82 ? 13.065 3.410 -56.708 1.00 88.88 82 ASN A O 1
ATOM 689 N N . GLN A 1 83 ? 14.752 3.8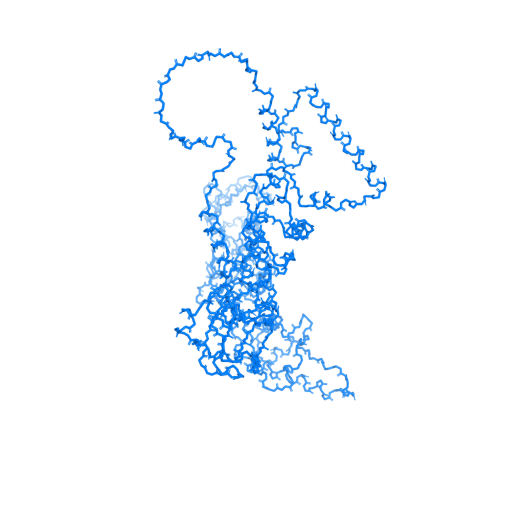28 -58.132 1.00 89.25 83 GLN A N 1
ATOM 690 C CA . GLN A 1 83 ? 15.771 3.153 -57.322 1.00 89.25 83 GLN A CA 1
ATOM 691 C C . GLN A 1 83 ? 15.965 3.847 -55.967 1.00 89.25 83 GLN A C 1
ATOM 693 O O . GLN A 1 83 ? 15.650 5.029 -55.801 1.00 89.25 83 GLN A O 1
ATOM 698 N N . ASN A 1 84 ? 16.574 3.127 -55.025 1.00 88.69 84 ASN A N 1
ATOM 699 C CA . ASN A 1 84 ? 16.932 3.630 -53.697 1.00 88.69 84 ASN A CA 1
ATOM 700 C C . ASN A 1 84 ? 15.733 4.210 -52.926 1.00 88.69 84 ASN A C 1
ATOM 702 O O . ASN A 1 84 ? 15.881 5.190 -52.195 1.00 88.69 84 ASN A O 1
ATOM 706 N N . TYR A 1 85 ? 14.551 3.603 -53.087 1.00 88.38 85 TYR A N 1
ATOM 707 C CA . TYR A 1 85 ? 13.317 3.967 -52.383 1.00 88.38 85 TYR A CA 1
ATOM 708 C C . TYR A 1 85 ? 12.818 5.392 -52.688 1.00 88.38 85 TYR A C 1
ATOM 710 O O . TYR A 1 85 ? 12.252 6.064 -51.825 1.00 88.38 85 TYR A O 1
ATOM 718 N N . GLY A 1 86 ? 13.071 5.885 -53.904 1.00 79.00 86 GLY A N 1
ATOM 719 C CA . GLY A 1 86 ? 12.668 7.221 -54.347 1.00 79.00 86 GLY A CA 1
ATOM 720 C C . GLY A 1 86 ? 11.409 7.234 -55.220 1.00 79.00 86 GLY A C 1
ATOM 721 O O . GLY A 1 86 ? 10.977 6.213 -55.744 1.00 79.00 86 GLY A O 1
ATOM 722 N N . GLY A 1 87 ? 10.866 8.428 -55.467 1.00 88.44 87 GLY A N 1
ATOM 723 C CA . GLY A 1 87 ? 9.694 8.610 -56.335 1.00 88.44 87 GLY A CA 1
ATOM 724 C C . GLY A 1 87 ? 8.365 8.296 -55.646 1.00 88.44 87 GLY A C 1
ATOM 725 O O . GLY A 1 87 ? 8.280 8.279 -54.419 1.00 88.44 87 GLY A O 1
ATOM 726 N N . THR A 1 88 ? 7.318 8.092 -56.447 1.00 88.75 88 THR A N 1
ATOM 727 C CA . THR A 1 88 ? 5.988 7.712 -55.952 1.00 88.75 88 THR A CA 1
ATOM 728 C C . THR A 1 88 ? 6.060 6.341 -55.289 1.00 88.75 88 THR A C 1
ATOM 730 O O . THR A 1 88 ? 6.746 5.448 -55.786 1.00 88.75 88 THR A O 1
ATOM 733 N N . SER A 1 89 ? 5.369 6.178 -54.162 1.00 87.75 89 SER A N 1
ATOM 734 C CA . SER A 1 89 ? 5.368 4.932 -53.397 1.00 87.75 89 SER A CA 1
ATOM 735 C C . SER A 1 89 ? 3.955 4.447 -53.126 1.00 87.75 89 SER A C 1
ATOM 737 O O . SER A 1 89 ? 3.014 5.242 -53.100 1.00 87.75 89 SER A O 1
ATOM 739 N N . GLN A 1 90 ? 3.823 3.140 -52.934 1.00 85.88 90 GLN A N 1
ATOM 740 C CA . GLN A 1 90 ? 2.564 2.504 -52.581 1.00 85.88 90 GLN A CA 1
ATOM 741 C C . GLN A 1 90 ? 2.812 1.408 -51.548 1.00 85.88 90 GLN A C 1
ATOM 743 O O . GLN A 1 90 ? 3.767 0.636 -51.657 1.00 85.88 90 GLN A O 1
ATOM 748 N N . GLU A 1 91 ? 1.951 1.368 -50.536 1.00 85.56 91 GLU A N 1
ATOM 749 C CA . GLU A 1 91 ? 2.012 0.389 -49.457 1.00 85.56 91 GLU A CA 1
ATOM 750 C C . GLU A 1 91 ? 1.072 -0.782 -49.736 1.00 85.56 91 GLU A C 1
ATOM 752 O O . GLU A 1 91 ? -0.062 -0.596 -50.178 1.00 85.56 91 GLU A O 1
ATOM 757 N N . PHE A 1 92 ? 1.532 -1.987 -49.414 1.00 76.12 92 PHE A N 1
ATOM 758 C CA . PHE A 1 92 ? 0.804 -3.230 -49.599 1.00 76.12 92 PHE A CA 1
ATOM 759 C C . PHE A 1 92 ? 0.848 -4.084 -48.332 1.00 76.12 92 PHE A C 1
ATOM 761 O O . PHE A 1 92 ? 1.898 -4.297 -47.720 1.00 76.12 92 PHE A O 1
ATOM 768 N N . VAL A 1 93 ? -0.317 -4.612 -47.967 1.00 74.12 93 VAL A N 1
ATOM 769 C CA . VAL A 1 93 ? -0.487 -5.665 -46.954 1.00 74.12 93 VAL A CA 1
ATOM 770 C C . VAL A 1 93 ? -0.577 -7.035 -47.648 1.00 74.12 93 VAL A C 1
ATOM 772 O O . VAL A 1 93 ? -0.714 -7.068 -48.875 1.00 74.12 93 VAL A O 1
ATOM 775 N N . PRO A 1 94 ? -0.502 -8.172 -46.929 1.00 76.06 94 PRO A N 1
ATOM 776 C CA . PRO A 1 94 ? -0.590 -9.494 -47.544 1.00 76.06 94 PRO A CA 1
ATOM 777 C C . PRO A 1 94 ? -1.857 -9.651 -48.394 1.00 76.06 94 PRO A C 1
ATOM 779 O O . PRO A 1 94 ? -2.959 -9.366 -47.932 1.00 76.06 94 PRO A O 1
ATOM 782 N N . GLY A 1 95 ? -1.695 -10.077 -49.645 1.00 70.12 95 GLY A N 1
ATOM 783 C CA . GLY A 1 95 ? -2.765 -10.083 -50.641 1.00 70.12 95 GLY A CA 1
ATOM 784 C C . GLY A 1 95 ? -2.252 -10.184 -52.078 1.00 70.12 95 GLY A C 1
ATOM 785 O O . GLY A 1 95 ? -1.044 -10.206 -52.325 1.00 70.12 95 GLY A O 1
ATOM 786 N N . GLU A 1 96 ? -3.187 -10.258 -53.021 1.00 83.31 96 GLU A N 1
ATOM 787 C CA . GLU A 1 96 ? -2.932 -10.308 -54.463 1.00 83.31 96 GLU A CA 1
ATOM 788 C C . GLU A 1 96 ? -3.472 -9.024 -55.103 1.00 83.31 96 GLU A C 1
ATOM 790 O O . GLU A 1 96 ? -4.653 -8.714 -54.949 1.00 83.31 96 GLU A O 1
ATOM 795 N N . TYR A 1 97 ? -2.616 -8.278 -55.800 1.00 83.88 97 TYR A N 1
ATOM 796 C CA . TYR A 1 97 ? -2.956 -6.997 -56.421 1.00 83.88 97 TYR A CA 1
ATOM 797 C C . TYR A 1 97 ? -2.555 -7.030 -57.894 1.00 83.88 97 TYR A C 1
ATOM 799 O O . TYR A 1 97 ? -1.399 -7.312 -58.227 1.00 83.88 97 TYR A O 1
ATOM 807 N N . ASP A 1 98 ? -3.519 -6.781 -58.771 1.00 87.44 98 ASP A N 1
ATOM 808 C CA . ASP A 1 98 ? -3.336 -6.811 -60.217 1.00 87.44 98 ASP A CA 1
ATOM 809 C C . ASP A 1 98 ? -3.171 -5.377 -60.752 1.00 87.44 98 ASP A C 1
ATOM 811 O O . ASP A 1 98 ? -3.137 -4.402 -59.997 1.00 87.44 98 ASP A O 1
ATOM 815 N N . ILE A 1 99 ? -3.048 -5.236 -62.069 1.00 85.06 99 ILE A N 1
ATOM 816 C CA . ILE A 1 99 ? -2.740 -3.972 -62.746 1.00 85.06 99 ILE A CA 1
ATOM 817 C C . ILE A 1 99 ? -3.670 -2.815 -62.345 1.00 85.06 99 ILE A C 1
ATOM 819 O O . ILE A 1 99 ? -3.230 -1.668 -62.253 1.00 85.06 99 ILE A O 1
ATOM 823 N N . SER A 1 100 ? -4.948 -3.104 -62.077 1.00 84.25 100 SER A N 1
ATOM 824 C CA . SER A 1 100 ? -5.947 -2.121 -61.646 1.00 84.25 100 SER A CA 1
ATOM 825 C C . SER A 1 100 ? -5.557 -1.410 -60.355 1.00 84.25 100 SER A C 1
ATOM 827 O O . SER A 1 100 ? -5.750 -0.205 -60.239 1.00 84.25 100 SER A O 1
ATOM 829 N N . GLU A 1 101 ? -4.989 -2.145 -59.407 1.00 83.44 101 GLU A N 1
ATOM 830 C CA . GLU A 1 101 ? -4.656 -1.678 -58.066 1.00 83.44 101 GLU A CA 1
ATOM 831 C C . GLU A 1 101 ? -3.332 -0.895 -58.028 1.00 83.44 101 GLU A C 1
ATOM 833 O O . GLU A 1 101 ? -3.095 -0.128 -57.093 1.00 83.44 101 GLU A O 1
ATOM 838 N N . LEU A 1 102 ? -2.479 -1.053 -59.045 1.00 84.19 102 LEU A N 1
ATOM 839 C CA . LEU A 1 102 ? -1.220 -0.313 -59.183 1.00 84.19 102 LEU A CA 1
ATOM 840 C C . LEU A 1 102 ? -1.413 1.069 -59.831 1.00 84.19 102 LEU A C 1
ATOM 842 O O . LEU A 1 102 ? -0.632 1.981 -59.557 1.00 84.19 102 LEU A O 1
ATOM 846 N N . TYR A 1 103 ? -2.441 1.250 -60.672 1.00 80.94 103 TYR A N 1
ATOM 847 C CA . TYR A 1 103 ? -2.650 2.488 -61.444 1.00 80.94 103 TYR A CA 1
ATOM 848 C C . TYR A 1 103 ? -2.837 3.744 -60.586 1.00 80.94 103 TYR A C 1
ATOM 850 O O . TYR A 1 103 ? -2.366 4.811 -60.978 1.00 80.94 103 TYR A O 1
ATOM 858 N N . ASP A 1 104 ? -3.501 3.620 -59.437 1.00 72.81 104 ASP A N 1
ATOM 859 C CA . ASP A 1 104 ? -3.795 4.750 -58.546 1.00 72.81 104 ASP A CA 1
ATOM 860 C C . ASP A 1 104 ? -2.634 5.079 -57.583 1.00 72.81 104 ASP A C 1
ATOM 862 O O . ASP A 1 104 ? -2.721 6.043 -56.820 1.00 72.81 104 ASP A O 1
ATOM 866 N N . GLY A 1 105 ? -1.545 4.299 -57.613 1.00 86.31 105 GLY A N 1
ATOM 867 C CA . GLY A 1 105 ? -0.387 4.457 -56.733 1.00 86.31 105 GLY A CA 1
ATOM 868 C C . GLY A 1 105 ? 0.939 4.493 -57.489 1.00 86.31 105 GLY A C 1
ATOM 869 O O . GLY A 1 105 ? 1.266 5.488 -58.132 1.00 86.31 105 GLY A O 1
ATOM 870 N N . VAL A 1 106 ? 1.744 3.433 -57.374 1.00 86.94 106 VAL A N 1
ATOM 871 C CA . VAL A 1 106 ? 3.106 3.396 -57.946 1.00 86.94 106 VAL A CA 1
ATOM 872 C C . VAL A 1 106 ? 3.115 3.372 -59.483 1.00 86.94 106 VAL A C 1
ATOM 874 O O . VAL A 1 106 ? 4.099 3.793 -60.093 1.00 86.94 106 VAL A O 1
ATOM 877 N N . GLY A 1 107 ? 2.015 2.951 -60.112 1.00 86.25 107 GLY A N 1
ATOM 878 C CA . GLY A 1 107 ? 1.857 2.826 -61.560 1.00 86.25 107 GLY A CA 1
ATOM 879 C C . GLY A 1 107 ? 2.139 1.414 -62.090 1.00 86.25 107 GLY A C 1
ATOM 880 O O . GLY A 1 107 ? 2.747 0.579 -61.424 1.00 86.25 107 GLY A O 1
ATOM 881 N N . ASN A 1 108 ? 1.659 1.141 -63.305 1.00 90.62 108 ASN A N 1
ATOM 882 C CA . ASN A 1 108 ? 1.988 -0.079 -64.044 1.00 90.62 108 ASN A CA 1
ATOM 883 C C . ASN A 1 108 ? 3.336 0.081 -64.752 1.00 90.62 108 ASN A C 1
ATOM 885 O O . ASN A 1 108 ? 3.544 1.116 -65.383 1.00 90.62 108 ASN A O 1
ATOM 889 N N . ASP A 1 109 ? 4.170 -0.962 -64.746 1.00 89.88 109 ASP A N 1
ATOM 890 C CA . ASP A 1 109 ? 5.473 -0.979 -65.427 1.00 89.88 109 ASP A CA 1
ATOM 891 C C . ASP A 1 109 ? 6.420 0.129 -64.928 1.00 89.88 109 ASP A C 1
ATOM 893 O O . ASP A 1 109 ? 7.129 0.764 -65.702 1.00 89.88 109 ASP A O 1
ATOM 897 N N . THR A 1 110 ? 6.398 0.395 -63.618 1.00 89.56 110 THR A N 1
ATOM 898 C CA . THR A 1 110 ? 7.147 1.506 -62.996 1.00 89.56 110 THR A CA 1
ATOM 899 C C . THR A 1 110 ? 7.845 1.146 -61.684 1.00 89.56 110 THR A C 1
ATOM 901 O O . THR A 1 110 ? 8.419 2.022 -61.050 1.00 89.56 110 THR A O 1
ATOM 904 N N . ILE A 1 111 ? 7.750 -0.094 -61.191 1.00 91.06 111 ILE A N 1
ATOM 905 C CA . ILE A 1 111 ? 8.356 -0.471 -59.901 1.00 91.06 111 ILE A CA 1
ATOM 906 C C . ILE A 1 111 ? 9.857 -0.723 -60.085 1.00 91.06 111 ILE A C 1
ATOM 908 O O . ILE A 1 111 ? 10.234 -1.675 -60.768 1.00 91.06 111 ILE A O 1
ATOM 912 N N . SER A 1 112 ? 10.686 0.046 -59.369 1.00 91.38 112 SER A N 1
ATOM 913 C CA . SER A 1 112 ? 12.152 -0.074 -59.403 1.00 91.38 112 SER A CA 1
ATOM 914 C C . SER A 1 112 ? 12.789 -0.489 -58.076 1.00 91.38 112 SER A C 1
ATOM 916 O O . SER A 1 112 ? 13.901 -1.020 -58.071 1.00 91.38 112 SER A O 1
ATOM 918 N N . SER A 1 113 ? 12.143 -0.253 -56.930 1.00 92.38 113 SER A N 1
ATOM 919 C CA . SER A 1 113 ? 12.660 -0.683 -55.619 1.00 92.38 113 SER A CA 1
ATOM 920 C C . SER A 1 113 ? 11.544 -0.990 -54.621 1.00 92.38 113 SER A C 1
ATOM 922 O O . SER A 1 113 ? 10.396 -0.590 -54.812 1.00 92.38 113 SER A O 1
ATOM 924 N N . LEU A 1 114 ? 11.858 -1.750 -53.569 1.00 92.56 114 LEU A N 1
ATOM 925 C CA . LEU A 1 114 ? 10.873 -2.225 -52.597 1.00 92.56 114 LEU A CA 1
ATOM 926 C C . LEU A 1 114 ? 11.489 -2.480 -51.220 1.00 92.56 114 LEU A C 1
ATOM 928 O O . LEU A 1 114 ? 12.636 -2.907 -51.115 1.00 92.56 114 LEU A O 1
ATOM 932 N N . LYS A 1 115 ? 10.712 -2.231 -50.168 1.00 86.56 115 LYS A N 1
ATOM 933 C CA . LYS A 1 115 ? 11.020 -2.586 -48.782 1.00 86.56 115 LYS A CA 1
ATOM 934 C C . LYS A 1 115 ? 10.131 -3.734 -48.336 1.00 86.56 115 LYS A C 1
ATOM 936 O O . LYS A 1 115 ? 8.915 -3.679 -48.540 1.00 86.56 115 LYS A O 1
ATOM 941 N N . VAL A 1 116 ? 10.737 -4.761 -47.750 1.00 83.56 116 VAL A N 1
ATOM 942 C CA . VAL A 1 116 ? 10.059 -5.999 -47.351 1.00 83.56 116 VAL A CA 1
ATOM 943 C C . VAL A 1 116 ? 10.310 -6.233 -45.868 1.00 83.56 116 VAL A C 1
ATOM 945 O O . VAL A 1 116 ? 11.467 -6.367 -45.466 1.00 83.56 116 VAL A O 1
ATOM 948 N N . PRO A 1 117 ? 9.250 -6.313 -45.044 1.00 77.00 117 PRO A N 1
ATOM 949 C CA . PRO A 1 117 ? 9.396 -6.700 -43.649 1.00 77.00 117 PRO A CA 1
ATOM 950 C C . PRO A 1 117 ? 10.089 -8.059 -43.525 1.00 77.00 117 PRO A C 1
ATOM 952 O O . PRO A 1 117 ? 9.867 -8.968 -44.331 1.00 77.00 117 PRO A O 1
ATOM 955 N N . LYS A 1 118 ? 10.932 -8.216 -42.504 1.00 66.62 118 LYS A N 1
ATOM 956 C CA . LYS A 1 118 ? 11.725 -9.434 -42.331 1.00 66.62 118 LYS A CA 1
ATOM 957 C C . LYS A 1 118 ? 10.816 -10.666 -42.216 1.00 66.62 118 LYS A C 1
ATOM 959 O O . LYS A 1 118 ? 9.911 -10.707 -41.390 1.00 66.62 118 LYS A O 1
ATOM 964 N N . GLY A 1 119 ? 11.072 -11.683 -43.040 1.00 63.66 119 GLY A N 1
ATOM 965 C CA . GLY A 1 119 ? 10.275 -12.918 -43.074 1.00 63.66 119 GLY A CA 1
ATOM 966 C C . GLY A 1 119 ? 9.050 -12.871 -43.993 1.00 63.66 119 GLY A C 1
ATOM 967 O O . GLY A 1 119 ? 8.344 -13.872 -44.108 1.00 63.66 119 GLY A O 1
ATOM 968 N N . TRP A 1 120 ? 8.802 -11.751 -44.678 1.00 74.69 120 TRP A N 1
ATOM 969 C CA . TRP A 1 120 ? 7.787 -11.661 -45.724 1.00 74.69 120 TRP A CA 1
ATOM 970 C C . TRP A 1 120 ? 8.374 -12.031 -47.090 1.00 74.69 120 TRP A C 1
ATOM 972 O O . TRP A 1 120 ? 9.581 -12.125 -47.294 1.00 74.69 120 TRP A O 1
ATOM 982 N N . THR A 1 121 ? 7.497 -12.294 -48.048 1.00 81.75 121 THR A N 1
ATOM 983 C CA . THR A 1 121 ? 7.829 -12.683 -49.414 1.00 81.75 121 THR A CA 1
ATOM 984 C C . THR A 1 121 ? 6.947 -11.912 -50.383 1.00 81.75 12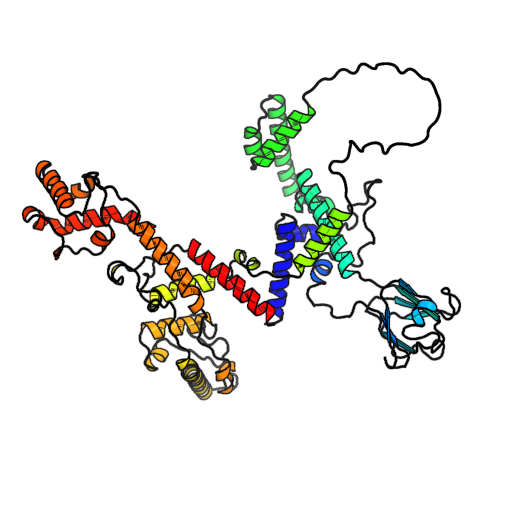1 THR A C 1
ATOM 986 O O . THR A 1 121 ? 5.729 -12.061 -50.396 1.00 81.75 121 THR A O 1
ATOM 989 N N . VAL A 1 122 ? 7.560 -11.113 -51.243 1.00 89.50 122 VAL A N 1
ATOM 990 C CA . VAL A 1 122 ? 6.879 -10.348 -52.292 1.00 89.50 122 VAL A CA 1
ATOM 991 C C . VAL A 1 122 ? 7.196 -10.979 -53.632 1.00 89.50 122 VAL A C 1
ATOM 993 O O . VAL A 1 122 ? 8.356 -11.227 -53.931 1.00 89.50 122 VAL A O 1
ATOM 996 N N . THR A 1 123 ? 6.187 -11.254 -54.453 1.00 92.81 123 THR A N 1
ATOM 997 C CA . THR A 1 123 ? 6.374 -11.741 -55.825 1.00 92.81 123 THR A CA 1
ATOM 998 C C . THR A 1 123 ? 5.782 -10.746 -56.808 1.00 92.81 123 THR A C 1
ATOM 1000 O O . THR A 1 123 ? 4.577 -10.514 -56.790 1.00 92.81 123 THR A O 1
ATOM 1003 N N . LEU A 1 124 ? 6.623 -10.177 -57.667 1.00 92.75 124 LEU A N 1
ATOM 1004 C CA . LEU A 1 124 ? 6.197 -9.327 -58.773 1.00 92.75 124 LEU A CA 1
ATOM 1005 C C . LEU A 1 124 ? 5.959 -10.173 -60.030 1.00 92.75 124 LEU A C 1
ATOM 1007 O O . LEU A 1 124 ? 6.685 -11.140 -60.280 1.00 92.75 124 LEU A O 1
ATOM 1011 N N . TYR A 1 125 ? 4.962 -9.791 -60.825 1.00 91.75 125 TYR A N 1
ATOM 1012 C CA . TYR A 1 125 ? 4.538 -10.448 -62.061 1.00 91.75 125 TYR A CA 1
ATOM 1013 C C . TYR A 1 125 ? 4.601 -9.469 -63.229 1.00 91.75 125 TYR A C 1
ATOM 1015 O O . TYR A 1 125 ? 4.155 -8.330 -63.113 1.00 91.75 125 TYR A O 1
ATOM 1023 N N . GLN A 1 126 ? 5.131 -9.929 -64.361 1.00 89.56 126 GLN A N 1
ATOM 1024 C CA . GLN A 1 126 ? 5.302 -9.106 -65.559 1.00 89.56 126 GLN A CA 1
ATOM 1025 C C . GLN A 1 126 ? 3.983 -8.789 -66.280 1.00 89.56 126 GLN A C 1
ATOM 1027 O O . GLN A 1 126 ? 3.894 -7.832 -67.039 1.00 89.56 126 GLN A O 1
ATOM 1032 N N . HIS A 1 127 ? 2.968 -9.639 -66.140 1.00 88.56 127 HIS A N 1
ATOM 1033 C CA . HIS A 1 127 ? 1.698 -9.469 -66.837 1.00 88.56 127 HIS A CA 1
ATOM 1034 C C . HIS A 1 127 ? 0.530 -9.523 -65.865 1.00 88.56 127 HIS A C 1
ATOM 1036 O O . HIS A 1 127 ? 0.575 -10.232 -64.855 1.00 88.56 127 HIS A O 1
ATOM 1042 N N . ALA A 1 128 ? -0.541 -8.823 -66.238 1.00 81.94 128 ALA A N 1
ATOM 1043 C CA . ALA A 1 128 ? -1.807 -8.850 -65.521 1.00 81.94 128 ALA A CA 1
ATOM 1044 C C . ALA A 1 128 ? -2.349 -10.283 -65.352 1.00 81.94 128 ALA A C 1
ATOM 1046 O O . ALA A 1 128 ? -2.052 -11.179 -66.152 1.00 81.94 128 ALA A O 1
ATOM 1047 N N . ASN A 1 129 ? -3.202 -10.490 -64.351 1.00 82.88 129 ASN A N 1
ATOM 1048 C CA . ASN A 1 129 ? -3.708 -11.793 -63.900 1.00 82.88 129 ASN A CA 1
ATOM 1049 C C . ASN A 1 129 ? -2.605 -12.749 -63.405 1.00 82.88 129 ASN A C 1
ATOM 1051 O O . ASN A 1 129 ? -2.719 -13.973 -63.556 1.00 82.88 129 ASN A O 1
ATOM 1055 N N . PHE A 1 130 ? -1.525 -12.197 -62.843 1.00 86.81 130 PHE A N 1
ATOM 1056 C CA . PHE A 1 130 ? -0.408 -12.949 -62.254 1.00 86.81 130 PHE A CA 1
ATOM 1057 C C . PHE A 1 130 ? 0.247 -13.927 -63.244 1.00 86.81 130 PHE A C 1
ATOM 1059 O O . PHE A 1 130 ? 0.490 -15.097 -62.943 1.00 86.81 130 PHE A O 1
ATOM 1066 N N . GLN A 1 131 ? 0.512 -13.448 -64.462 1.00 82.00 131 GLN A N 1
ATOM 1067 C CA . GLN A 1 131 ? 1.121 -14.226 -65.545 1.00 82.00 131 GLN A CA 1
ATOM 1068 C C . GLN A 1 131 ? 2.507 -13.682 -65.926 1.00 82.00 131 GLN A C 1
ATOM 1070 O O . GLN A 1 131 ? 2.943 -12.623 -65.475 1.00 82.00 131 GLN A O 1
ATOM 1075 N N . GLY A 1 132 ? 3.192 -14.397 -66.820 1.00 88.56 132 GLY A N 1
ATOM 1076 C CA . GLY A 1 132 ? 4.473 -13.965 -67.379 1.00 88.56 132 GLY A CA 1
ATOM 1077 C C . GLY A 1 132 ? 5.662 -14.259 -66.468 1.00 88.56 132 GLY A C 1
ATOM 1078 O O . GLY A 1 132 ? 5.633 -15.187 -65.659 1.00 88.56 132 GLY A O 1
ATOM 1079 N N . LYS A 1 133 ? 6.746 -13.500 -66.649 1.00 89.31 133 LYS A N 1
ATOM 1080 C CA . LYS A 1 133 ? 7.949 -13.625 -65.822 1.00 89.31 133 LYS A CA 1
ATOM 1081 C C . LYS A 1 133 ? 7.644 -13.170 -64.391 1.00 89.31 133 LYS A C 1
ATOM 1083 O O . LYS A 1 133 ? 6.934 -12.188 -64.195 1.00 89.31 133 LYS A O 1
ATOM 1088 N N . THR A 1 134 ? 8.220 -13.853 -63.405 1.00 92.12 134 THR A N 1
ATOM 1089 C CA . THR A 1 134 ? 8.049 -13.527 -61.983 1.00 92.12 134 THR A CA 1
ATOM 1090 C C . THR A 1 134 ? 9.384 -13.295 -61.299 1.00 92.12 134 THR A C 1
ATOM 1092 O O . THR A 1 134 ? 10.374 -13.942 -61.654 1.00 92.12 134 THR A O 1
ATOM 1095 N N . LYS A 1 135 ? 9.402 -12.444 -60.272 1.00 90.19 135 LYS A N 1
ATOM 1096 C CA . LYS A 1 135 ? 10.567 -12.266 -59.399 1.00 90.19 135 LYS A CA 1
ATOM 1097 C C . LYS A 1 135 ? 10.139 -12.133 -57.945 1.00 90.19 135 LYS A C 1
ATOM 1099 O O . LYS A 1 135 ? 9.169 -11.443 -57.647 1.00 90.19 135 LYS A O 1
ATOM 1104 N N . THR A 1 136 ? 10.846 -12.832 -57.064 1.00 90.75 136 THR A N 1
ATOM 1105 C CA . THR A 1 136 ? 10.513 -12.942 -55.642 1.00 90.75 136 THR A CA 1
ATOM 1106 C C . THR A 1 136 ? 11.569 -12.242 -54.795 1.00 90.75 136 THR A C 1
ATOM 1108 O O . THR A 1 136 ? 12.760 -12.417 -55.041 1.00 90.75 136 THR A O 1
ATOM 1111 N N . PHE A 1 137 ? 11.125 -11.494 -53.790 1.00 88.12 137 PHE A N 1
ATOM 1112 C CA . PHE A 1 137 ? 11.951 -10.707 -52.881 1.00 88.12 137 PHE A CA 1
ATOM 1113 C C . PHE A 1 137 ? 11.574 -11.009 -51.430 1.00 88.12 137 PHE A C 1
ATOM 1115 O O . PHE A 1 137 ? 10.389 -11.120 -51.108 1.00 88.12 137 PHE A O 1
ATOM 1122 N N . THR A 1 138 ? 12.576 -11.142 -50.564 1.00 83.94 138 THR A N 1
ATOM 1123 C CA . THR A 1 138 ? 12.413 -11.449 -49.128 1.00 83.94 138 THR A CA 1
ATOM 1124 C C . THR A 1 138 ? 13.007 -10.389 -48.207 1.00 83.94 138 THR A C 1
ATOM 1126 O O . THR A 1 138 ? 12.817 -10.461 -46.998 1.00 83.94 138 THR A O 1
ATOM 1129 N N . ASP A 1 139 ? 13.713 -9.413 -48.775 1.00 82.56 139 ASP A N 1
ATOM 1130 C CA . ASP A 1 139 ? 14.450 -8.380 -48.059 1.00 82.56 139 ASP A CA 1
ATOM 1131 C C . ASP A 1 139 ? 14.366 -7.055 -48.828 1.00 82.56 139 ASP A C 1
ATOM 1133 O O . ASP A 1 139 ? 14.030 -7.018 -50.021 1.00 82.56 139 ASP A O 1
ATOM 1137 N N . ASP A 1 140 ? 14.705 -5.966 -48.141 1.00 87.31 140 ASP A N 1
ATOM 1138 C CA . ASP A 1 140 ? 14.805 -4.631 -48.722 1.00 87.31 140 ASP A CA 1
ATOM 1139 C C . ASP A 1 140 ? 15.693 -4.638 -49.972 1.00 87.31 140 ASP A C 1
ATOM 1141 O O . ASP A 1 140 ? 16.875 -4.987 -49.949 1.00 87.31 140 ASP A O 1
ATOM 1145 N N . THR A 1 141 ? 15.096 -4.240 -51.089 1.00 90.00 141 THR A N 1
ATOM 1146 C CA . THR A 1 141 ? 15.703 -4.293 -52.410 1.00 90.00 141 THR A CA 1
ATOM 1147 C C . THR A 1 141 ? 15.728 -2.890 -52.997 1.00 90.00 141 THR A C 1
ATOM 1149 O O . THR A 1 141 ? 14.733 -2.380 -53.511 1.00 90.00 141 THR A O 1
ATOM 1152 N N . GLN A 1 142 ? 16.904 -2.265 -52.946 1.00 89.50 142 GLN A N 1
ATOM 1153 C CA . GLN A 1 142 ? 17.152 -0.915 -53.469 1.00 89.50 142 GLN A CA 1
ATOM 1154 C C . GLN A 1 142 ? 17.013 -0.800 -54.998 1.00 89.50 142 GLN A C 1
ATOM 1156 O O . GLN A 1 142 ? 16.894 0.308 -55.520 1.00 89.50 142 GLN A O 1
ATOM 1161 N N . TRP A 1 143 ? 17.045 -1.930 -55.710 1.00 89.38 143 TRP A N 1
ATOM 1162 C CA . TRP A 1 143 ? 16.898 -2.015 -57.162 1.00 89.38 143 TRP A CA 1
ATOM 1163 C C . TRP A 1 143 ? 16.485 -3.436 -57.561 1.00 89.38 143 TRP A C 1
ATOM 1165 O O . TRP A 1 143 ? 17.207 -4.383 -57.251 1.00 89.38 143 TRP A O 1
ATOM 1175 N N . VAL A 1 144 ? 15.357 -3.598 -58.259 1.00 82.38 144 VAL A N 1
ATOM 1176 C CA . VAL A 1 144 ? 14.810 -4.917 -58.661 1.00 82.38 144 VAL A CA 1
ATOM 1177 C C . VAL A 1 144 ? 15.600 -5.616 -59.781 1.00 82.38 144 VAL A C 1
ATOM 1179 O O . VAL A 1 144 ? 15.231 -6.710 -60.214 1.00 82.38 144 VAL A O 1
ATOM 1182 N N . GLU A 1 145 ? 16.742 -5.036 -60.166 1.00 77.62 145 GLU A N 1
ATOM 1183 C CA . GLU A 1 145 ? 17.670 -5.451 -61.226 1.00 77.62 145 GLU A CA 1
ATOM 1184 C C . GLU A 1 145 ? 17.117 -5.267 -62.648 1.00 77.62 145 GLU A C 1
ATOM 1186 O O . GLU A 1 145 ? 15.913 -5.246 -62.886 1.00 77.62 145 GLU A O 1
ATOM 1191 N N . THR A 1 146 ? 18.018 -5.123 -63.629 1.00 75.06 146 THR A N 1
ATOM 1192 C CA . THR A 1 146 ? 17.683 -4.719 -65.012 1.00 75.06 146 THR A CA 1
ATOM 1193 C C . THR A 1 146 ? 16.762 -5.682 -65.754 1.00 75.06 146 THR A C 1
ATOM 1195 O O . THR A 1 146 ? 16.250 -5.348 -66.818 1.00 75.06 146 THR A O 1
ATOM 1198 N N . ASP A 1 147 ? 16.577 -6.894 -65.242 1.00 81.31 147 ASP A N 1
ATOM 1199 C CA . ASP A 1 147 ? 15.754 -7.918 -65.862 1.00 81.31 147 ASP A CA 1
ATOM 1200 C C . ASP A 1 147 ? 14.296 -7.918 -65.362 1.00 81.31 147 ASP A C 1
ATOM 1202 O O . ASP A 1 147 ? 13.503 -8.726 -65.862 1.00 81.31 147 ASP A O 1
ATOM 1206 N N . PHE A 1 148 ? 13.963 -7.062 -64.387 1.00 84.50 148 PHE A N 1
ATOM 1207 C CA . PHE A 1 148 ? 12.619 -6.919 -63.812 1.00 84.50 148 PHE A CA 1
ATOM 1208 C C . PHE A 1 148 ? 12.197 -5.469 -63.493 1.00 84.50 148 PHE A C 1
ATOM 1210 O O . PHE A 1 148 ? 11.084 -5.246 -63.024 1.00 84.50 148 PHE A O 1
ATOM 1217 N N . ASP A 1 149 ? 13.064 -4.497 -63.760 1.00 88.31 149 ASP A N 1
ATOM 1218 C CA . ASP A 1 149 ? 12.783 -3.066 -63.630 1.00 88.31 149 ASP A CA 1
ATOM 1219 C C . ASP A 1 149 ? 11.742 -2.593 -64.656 1.00 88.31 149 ASP A C 1
ATOM 1221 O O . ASP A 1 149 ? 11.782 -3.034 -65.806 1.00 88.31 149 ASP A O 1
ATOM 1225 N N . ASP A 1 150 ? 10.811 -1.730 -64.237 1.00 87.69 150 ASP A N 1
ATOM 1226 C CA . ASP A 1 150 ? 9.790 -1.101 -65.093 1.00 87.69 150 ASP A CA 1
ATOM 1227 C C . ASP A 1 150 ? 8.945 -2.076 -65.938 1.00 87.69 150 ASP A C 1
ATOM 1229 O O . ASP A 1 150 ? 8.520 -1.769 -67.051 1.00 87.69 150 ASP A O 1
ATOM 1233 N N . ILE A 1 151 ? 8.699 -3.290 -65.434 1.00 88.94 151 ILE A N 1
ATOM 1234 C CA . ILE A 1 151 ? 7.869 -4.288 -66.138 1.00 88.94 151 ILE A CA 1
ATOM 1235 C C . ILE A 1 151 ? 6.850 -4.997 -65.243 1.00 88.94 151 ILE A C 1
ATOM 1237 O O . ILE A 1 151 ? 6.245 -5.976 -65.671 1.00 88.94 151 ILE A O 1
ATOM 1241 N N . ALA A 1 152 ? 6.715 -4.593 -63.978 1.00 88.56 152 ALA A N 1
ATOM 1242 C CA . ALA A 1 152 ? 5.786 -5.225 -63.049 1.00 88.56 152 ALA A CA 1
ATOM 1243 C C . ALA A 1 152 ? 4.355 -4.703 -63.266 1.00 88.56 152 ALA A C 1
ATOM 1245 O O . ALA A 1 152 ? 4.090 -3.513 -63.087 1.00 88.56 152 ALA A O 1
ATOM 1246 N N . SER A 1 153 ? 3.432 -5.617 -63.574 1.00 88.81 153 SER A N 1
ATOM 1247 C CA . SER A 1 153 ? 1.994 -5.344 -63.719 1.00 88.81 153 SER A CA 1
ATOM 1248 C C . SER A 1 153 ? 1.128 -6.030 -62.655 1.00 88.81 153 SER A C 1
ATOM 1250 O O . SER A 1 153 ? -0.087 -5.866 -62.663 1.00 88.81 153 SER A O 1
ATOM 1252 N N . GLY A 1 154 ? 1.724 -6.813 -61.753 1.00 87.06 154 GLY A N 1
ATOM 1253 C CA . GLY A 1 154 ? 1.025 -7.446 -60.634 1.00 87.06 154 GLY A CA 1
ATOM 1254 C C . GLY A 1 154 ? 1.962 -7.745 -59.468 1.00 87.06 154 GLY A C 1
ATOM 1255 O O . GLY A 1 154 ? 3.157 -7.984 -59.662 1.00 87.06 154 GLY A O 1
ATOM 1256 N N . ILE A 1 155 ? 1.426 -7.748 -58.251 1.00 90.25 155 ILE A N 1
ATOM 1257 C CA . ILE A 1 155 ? 2.167 -8.007 -57.014 1.00 90.25 155 ILE A CA 1
ATOM 1258 C C . ILE A 1 155 ? 1.381 -8.959 -56.110 1.00 90.25 155 ILE A C 1
ATOM 1260 O O . ILE A 1 155 ? 0.203 -8.764 -55.827 1.00 90.25 155 ILE A O 1
ATOM 1264 N N . VAL A 1 156 ? 2.054 -10.003 -55.632 1.00 86.69 156 VAL A N 1
ATOM 1265 C CA . VAL A 1 156 ? 1.538 -10.914 -54.608 1.00 86.69 156 VAL A CA 1
ATOM 1266 C C . VAL A 1 156 ? 2.408 -10.776 -53.372 1.00 86.69 156 VAL A C 1
ATOM 1268 O O . VAL A 1 156 ? 3.592 -11.118 -53.395 1.00 86.69 156 VAL A O 1
ATOM 1271 N N . VAL A 1 157 ? 1.817 -10.292 -52.286 1.00 83.88 157 VAL A N 1
ATOM 1272 C CA . VAL A 1 157 ? 2.482 -10.150 -50.993 1.00 83.88 157 VAL A CA 1
ATOM 1273 C C . VAL A 1 157 ? 2.073 -11.316 -50.108 1.00 83.88 157 VAL A C 1
ATOM 1275 O O . VAL A 1 157 ? 0.920 -11.447 -49.704 1.00 83.88 157 VAL A O 1
ATOM 1278 N N . LYS A 1 158 ? 3.039 -12.173 -49.795 1.00 70.69 158 LYS A N 1
ATOM 1279 C CA . LYS A 1 158 ? 2.922 -13.244 -48.810 1.00 70.69 158 LYS A CA 1
ATOM 1280 C C . LYS A 1 158 ? 3.691 -12.820 -47.584 1.00 70.69 158 LYS A C 1
ATOM 1282 O O . LYS A 1 158 ? 4.906 -12.925 -47.511 1.00 70.69 158 LYS A O 1
ATOM 1287 N N . GLY A 1 159 ? 2.956 -12.287 -46.641 1.00 63.69 159 GLY A N 1
ATOM 1288 C CA . GLY A 1 159 ? 3.485 -11.777 -45.405 1.00 63.69 159 GLY A CA 1
ATOM 1289 C C . GLY A 1 159 ? 2.464 -11.992 -44.326 1.00 63.69 159 GLY A C 1
ATOM 1290 O O . GLY A 1 159 ? 1.503 -12.743 -44.492 1.00 63.69 159 GLY A O 1
ATOM 1291 N N . SER A 1 160 ? 2.668 -11.346 -43.205 1.00 56.69 160 SER A N 1
ATOM 1292 C CA . SER A 1 160 ? 1.945 -11.696 -42.014 1.00 56.69 160 SER A CA 1
ATOM 1293 C C . SER A 1 160 ? 1.631 -10.454 -41.221 1.00 56.69 160 SER A C 1
ATOM 1295 O O . SER A 1 160 ? 2.489 -9.909 -40.546 1.00 56.69 160 SER A O 1
ATOM 1297 N N . THR A 1 161 ? 0.358 -10.062 -41.266 1.00 52.06 161 THR A N 1
ATOM 1298 C CA . THR A 1 161 ? -0.336 -9.269 -40.237 1.00 52.06 161 THR A CA 1
ATOM 1299 C C . THR A 1 161 ? -0.438 -10.071 -38.925 1.00 52.06 161 THR A C 1
ATOM 1301 O O . THR A 1 161 ? -1.488 -10.119 -38.287 1.00 52.06 161 THR A O 1
ATOM 1304 N N . SER A 1 162 ? 0.610 -10.829 -38.586 1.00 54.53 162 SER A N 1
ATOM 1305 C CA . SER A 1 162 ? 0.527 -12.016 -37.738 1.00 54.53 162 SER A CA 1
ATOM 1306 C C . SER A 1 162 ? 0.571 -11.744 -36.271 1.00 54.53 162 SER A C 1
ATOM 1308 O O . SER A 1 162 ? 0.121 -12.602 -35.539 1.00 54.53 162 SER A O 1
ATOM 1310 N N . ILE A 1 163 ? 1.061 -10.596 -35.817 1.00 54.41 163 ILE A N 1
ATOM 1311 C CA . ILE A 1 163 ? 1.105 -10.338 -34.377 1.00 54.41 163 ILE A CA 1
ATOM 1312 C C . ILE A 1 163 ? -0.316 -10.373 -33.806 1.00 54.41 163 ILE A C 1
ATOM 1314 O O . ILE A 1 163 ? -0.564 -11.054 -32.819 1.00 54.41 163 ILE A O 1
ATOM 1318 N N . ILE A 1 164 ? -1.270 -9.737 -34.491 1.00 54.75 164 ILE A N 1
ATOM 1319 C CA . ILE A 1 164 ? -2.675 -9.717 -34.072 1.00 54.75 164 ILE A CA 1
ATOM 1320 C C . ILE A 1 164 ? -3.304 -11.112 -34.196 1.00 54.75 164 ILE A C 1
ATOM 1322 O O . ILE A 1 164 ? -4.005 -11.546 -33.289 1.00 54.75 164 ILE A O 1
ATOM 1326 N N . ASN A 1 165 ? -3.036 -11.846 -35.281 1.00 58.03 165 ASN A N 1
ATOM 1327 C CA . ASN A 1 165 ? -3.594 -13.191 -35.471 1.00 58.03 165 ASN A CA 1
ATOM 1328 C C . ASN A 1 165 ? -2.994 -14.228 -34.505 1.00 58.03 165 ASN A C 1
ATOM 1330 O O . ASN A 1 165 ? -3.724 -15.073 -33.997 1.00 58.03 165 ASN A O 1
ATOM 1334 N N . ASP A 1 166 ? -1.697 -14.146 -34.217 1.00 64.69 166 ASP A N 1
ATOM 1335 C CA . ASP A 1 166 ? -0.996 -14.999 -33.260 1.00 64.69 166 ASP A CA 1
ATOM 1336 C C . ASP A 1 166 ? -1.475 -14.677 -31.830 1.00 64.69 166 ASP A C 1
ATOM 1338 O O . ASP A 1 166 ? -1.732 -15.593 -31.051 1.00 64.69 166 ASP A O 1
ATOM 1342 N N . GLN A 1 167 ? -1.681 -13.395 -31.489 1.00 64.81 167 GLN A N 1
ATOM 1343 C CA . GLN A 1 167 ? -2.252 -12.968 -30.200 1.00 64.81 167 GLN A CA 1
ATOM 1344 C C . GLN A 1 167 ? -3.703 -13.420 -30.027 1.00 64.81 167 GLN A C 1
ATOM 1346 O O . GLN A 1 167 ? -4.066 -13.905 -28.954 1.00 64.81 167 GLN A O 1
ATOM 1351 N N . LEU A 1 168 ? -4.518 -13.314 -31.080 1.00 64.12 168 LEU A N 1
ATOM 1352 C CA . LEU A 1 168 ? -5.879 -13.850 -31.103 1.00 64.12 168 LEU A CA 1
ATOM 1353 C C . LEU A 1 168 ? -5.868 -15.369 -30.912 1.00 64.12 168 LEU A C 1
ATOM 1355 O O . LEU A 1 168 ? -6.605 -15.880 -30.073 1.00 64.12 168 LEU A O 1
ATOM 1359 N N . TRP A 1 169 ? -4.989 -16.082 -31.619 1.00 72.44 169 TRP A N 1
ATOM 1360 C CA . TRP A 1 169 ? -4.829 -17.527 -31.465 1.00 72.44 169 TRP A CA 1
ATOM 1361 C C . TRP A 1 169 ? -4.442 -17.918 -30.034 1.00 72.44 169 TRP A C 1
ATOM 1363 O O . TRP A 1 169 ? -5.051 -18.826 -29.458 1.00 72.44 169 TRP A O 1
ATOM 1373 N N . LEU A 1 170 ? -3.459 -17.231 -29.444 1.00 70.00 170 LEU A N 1
ATOM 1374 C CA . LEU A 1 170 ? -2.999 -17.492 -28.083 1.00 70.00 170 LEU A CA 1
ATOM 1375 C C . LEU A 1 170 ? -4.126 -17.250 -27.073 1.00 70.00 170 LEU A C 1
ATOM 1377 O O . LEU A 1 170 ? -4.386 -18.096 -26.218 1.00 70.00 170 LEU A O 1
ATOM 1381 N N . PHE A 1 171 ? -4.834 -16.127 -27.197 1.00 67.50 171 PHE A N 1
ATOM 1382 C CA . PHE A 1 171 ? -5.940 -15.784 -26.310 1.00 67.50 171 PHE A CA 1
ATOM 1383 C C . PHE A 1 171 ? -7.102 -16.781 -26.412 1.00 67.50 171 PHE A C 1
ATOM 1385 O O . PHE A 1 171 ? -7.551 -17.306 -25.392 1.00 67.50 171 PHE A O 1
ATOM 1392 N N . GLU A 1 172 ? -7.559 -17.101 -27.627 1.00 64.75 172 GLU A N 1
ATOM 1393 C CA . GLU A 1 172 ? -8.630 -18.080 -27.846 1.00 64.75 172 GLU A CA 1
ATOM 1394 C C . GLU A 1 172 ? -8.260 -19.453 -27.270 1.00 64.75 172 GLU A C 1
ATOM 1396 O O . GLU A 1 172 ? -9.078 -20.090 -26.599 1.00 64.75 172 GLU A O 1
ATOM 1401 N N . SER A 1 173 ? -7.010 -19.880 -27.466 1.00 67.12 173 SER A N 1
ATOM 1402 C CA . SER A 1 173 ? -6.503 -21.156 -26.955 1.00 67.12 173 SER A CA 1
ATOM 1403 C C . SER A 1 173 ? -6.485 -21.189 -25.426 1.00 67.12 173 SER A C 1
ATOM 1405 O O . SER A 1 173 ? -6.955 -22.159 -24.830 1.00 67.12 173 SER A O 1
ATOM 1407 N N . LEU A 1 174 ? -6.023 -20.117 -24.774 1.00 69.62 174 LEU A N 1
ATOM 1408 C CA . LEU A 1 174 ? -5.992 -20.018 -23.313 1.00 69.62 174 LEU A CA 1
ATOM 1409 C C . LEU A 1 174 ? -7.393 -19.971 -22.701 1.00 69.62 174 LEU A C 1
ATOM 1411 O O . LEU A 1 174 ? -7.664 -20.689 -21.740 1.00 69.62 174 LEU A O 1
ATOM 1415 N N . VAL A 1 175 ? -8.310 -19.173 -23.255 1.00 61.31 175 VAL A N 1
ATOM 1416 C CA . VAL A 1 175 ? -9.696 -19.076 -22.762 1.00 61.31 175 VAL A CA 1
ATOM 1417 C C . VAL A 1 175 ? -10.416 -20.420 -22.863 1.00 61.31 175 VAL A C 1
ATOM 1419 O O . VAL A 1 175 ? -11.158 -20.803 -21.956 1.00 61.31 175 VAL A O 1
ATOM 1422 N N . VAL A 1 176 ? -10.225 -21.149 -23.962 1.00 60.84 176 VAL A N 1
ATOM 1423 C CA . VAL A 1 176 ? -10.834 -22.472 -24.147 1.00 60.84 176 VAL A CA 1
ATOM 1424 C C . VAL A 1 176 ? -10.226 -23.487 -23.183 1.00 60.84 176 VAL A C 1
ATOM 1426 O O . VAL A 1 176 ? -10.968 -24.199 -22.503 1.00 60.84 176 VAL A O 1
ATOM 1429 N N . LEU A 1 177 ? -8.896 -23.525 -23.085 1.00 62.12 177 LEU A N 1
ATOM 1430 C CA . LEU A 1 177 ? -8.174 -24.466 -22.236 1.00 62.12 177 LEU A CA 1
ATOM 1431 C C . LEU A 1 177 ? -8.528 -24.271 -20.755 1.00 62.12 177 LEU A C 1
ATOM 1433 O O . LEU A 1 177 ? -8.885 -25.229 -20.075 1.00 62.12 177 LEU A O 1
ATOM 1437 N N . THR A 1 178 ? -8.533 -23.026 -20.278 1.00 64.38 178 THR A N 1
ATOM 1438 C CA . THR A 1 178 ? -8.896 -22.679 -18.892 1.00 64.38 178 THR A CA 1
ATOM 1439 C C . THR A 1 178 ? -10.355 -22.988 -18.564 1.00 64.38 178 THR A C 1
ATOM 1441 O O . THR A 1 178 ? -10.643 -23.533 -17.497 1.00 64.38 178 THR A O 1
ATOM 1444 N N . LYS A 1 179 ? -11.295 -22.714 -19.479 1.00 59.50 179 LYS A N 1
ATOM 1445 C CA . LYS A 1 179 ? -12.708 -23.091 -19.298 1.00 59.50 179 LYS A CA 1
ATOM 1446 C C . LYS A 1 179 ? -12.883 -24.602 -19.214 1.00 59.50 179 LYS A C 1
ATOM 1448 O O . LYS A 1 179 ? -13.584 -25.078 -18.324 1.00 59.50 179 LYS A O 1
ATOM 1453 N N . TRP A 1 180 ? -12.225 -25.345 -20.099 1.00 63.12 180 TRP A N 1
ATOM 1454 C CA . TRP A 1 180 ? -12.253 -26.804 -20.092 1.00 63.12 180 TRP A CA 1
ATOM 1455 C C . TRP A 1 180 ? -11.656 -27.363 -18.792 1.00 63.12 180 TRP A C 1
ATOM 1457 O O . TRP A 1 180 ? -12.272 -28.182 -18.115 1.00 63.12 180 TRP A O 1
ATOM 1467 N N . MET A 1 181 ? -10.506 -26.847 -18.364 1.00 67.06 181 MET A N 1
ATOM 1468 C CA . MET A 1 181 ? -9.874 -27.212 -17.095 1.00 67.06 181 MET A CA 1
ATOM 1469 C C . MET A 1 181 ? -10.799 -27.006 -15.893 1.00 67.06 181 MET A C 1
ATOM 1471 O O . MET A 1 181 ? -10.913 -27.899 -15.053 1.00 67.06 181 MET A O 1
ATOM 1475 N N . LYS A 1 182 ? -11.522 -25.879 -15.842 1.00 61.50 182 LYS A N 1
ATOM 1476 C CA . LYS A 1 182 ? -12.511 -25.586 -14.791 1.00 61.50 182 LYS A CA 1
ATOM 1477 C C . LYS A 1 182 ? -13.725 -26.515 -14.847 1.00 61.50 182 LYS A C 1
ATOM 1479 O O . LYS A 1 182 ? -14.211 -26.938 -13.803 1.00 61.50 182 LYS A O 1
ATOM 1484 N N . GLU A 1 183 ? -14.204 -26.851 -16.043 1.00 49.78 183 GLU A N 1
ATOM 1485 C CA . GLU A 1 183 ? -15.343 -27.758 -16.236 1.00 49.78 183 GLU A CA 1
ATOM 1486 C C . GLU A 1 183 ? -15.029 -29.192 -15.783 1.00 49.78 183 GLU A C 1
ATOM 1488 O O . GLU A 1 183 ? -15.871 -29.850 -15.168 1.00 49.78 183 GLU A O 1
ATOM 1493 N N . PHE A 1 184 ? -13.808 -29.662 -16.044 1.00 50.44 184 PHE A N 1
ATOM 1494 C CA . PHE A 1 184 ? -13.394 -31.043 -15.783 1.00 50.44 184 PHE A CA 1
ATOM 1495 C C . PHE A 1 184 ? -12.509 -31.216 -14.536 1.00 50.44 184 PHE A C 1
ATOM 1497 O O . PHE A 1 184 ? -12.170 -32.345 -14.188 1.00 50.44 184 PHE A O 1
ATOM 1504 N N . GLY A 1 185 ? -12.174 -30.129 -13.835 1.00 56.44 185 GLY A N 1
ATOM 1505 C CA . GLY A 1 185 ? -11.405 -30.151 -12.588 1.00 56.44 185 GLY A CA 1
ATOM 1506 C C . GLY A 1 185 ? -9.916 -30.477 -12.758 1.00 56.44 185 GLY A C 1
ATOM 1507 O O . GLY A 1 185 ? -9.328 -31.084 -11.865 1.00 56.44 185 GLY A O 1
ATOM 1508 N N . TYR A 1 186 ? -9.310 -30.107 -13.890 1.00 56.09 186 TYR A N 1
ATOM 1509 C CA . TYR A 1 186 ? -7.881 -30.309 -14.162 1.00 56.09 186 TYR A CA 1
ATOM 1510 C C . TYR A 1 186 ? -7.072 -29.045 -13.861 1.00 56.09 186 TYR A C 1
ATOM 1512 O O . TYR A 1 186 ? -7.482 -27.950 -14.235 1.00 56.09 186 TYR A O 1
ATOM 1520 N N . SER A 1 187 ? -5.898 -29.198 -13.240 1.00 65.50 187 SER A N 1
ATOM 1521 C CA . SER A 1 187 ? -4.928 -28.103 -13.087 1.00 65.50 187 SER A CA 1
ATOM 1522 C C . SER A 1 187 ? -3.939 -28.067 -14.264 1.00 65.50 187 SER A C 1
ATOM 1524 O O . SER A 1 187 ? -3.724 -29.107 -14.906 1.00 65.50 187 SER A O 1
ATOM 1526 N N . PRO A 1 188 ? -3.311 -26.912 -14.557 1.00 64.25 188 PRO A N 1
ATOM 1527 C CA . PRO A 1 188 ? -2.320 -26.819 -15.628 1.00 64.25 188 PRO A CA 1
ATOM 1528 C C . PRO A 1 188 ? -1.153 -27.787 -15.406 1.00 64.25 188 PRO A C 1
ATOM 1530 O O . PRO A 1 188 ? -0.703 -28.443 -16.342 1.00 64.25 188 PRO A O 1
ATOM 1533 N N . GLU A 1 189 ? -0.716 -27.968 -14.157 1.00 60.28 189 GLU A N 1
ATOM 1534 C CA . GLU A 1 189 ? 0.363 -28.893 -13.796 1.00 60.28 189 GLU A CA 1
ATOM 1535 C C . GLU A 1 189 ? -0.033 -30.349 -14.036 1.00 60.28 189 GLU A C 1
ATOM 1537 O O . GLU A 1 189 ? 0.807 -31.173 -14.403 1.00 60.28 189 GLU A O 1
ATOM 1542 N N . MET A 1 190 ? -1.307 -30.694 -13.823 1.00 55.81 190 MET A N 1
ATOM 1543 C CA . MET A 1 190 ? -1.812 -32.035 -14.102 1.00 55.81 190 MET A CA 1
ATOM 1544 C C . MET A 1 190 ? -1.764 -32.330 -15.603 1.00 55.81 190 MET A C 1
ATOM 1546 O O . MET A 1 190 ? -1.338 -33.416 -15.994 1.00 55.81 190 MET A O 1
ATOM 1550 N N . LEU A 1 191 ? -2.130 -31.362 -16.444 1.00 55.09 191 LEU A N 1
ATOM 1551 C CA . LEU A 1 191 ? -2.048 -31.509 -17.895 1.00 55.09 191 LEU A CA 1
ATOM 1552 C C . LEU A 1 191 ? -0.601 -31.519 -18.388 1.00 55.09 191 LEU A C 1
ATOM 1554 O O . LEU A 1 191 ? -0.245 -32.381 -19.187 1.00 55.09 191 LEU A O 1
ATOM 1558 N N . TRP A 1 192 ? 0.260 -30.660 -17.844 1.00 56.81 192 TRP A N 1
ATOM 1559 C CA . TRP A 1 192 ? 1.691 -30.658 -18.145 1.00 56.81 192 TRP A CA 1
ATOM 1560 C C . TRP A 1 192 ? 2.341 -32.017 -17.857 1.00 56.81 192 TRP A C 1
ATOM 1562 O O . TRP A 1 192 ? 3.118 -32.526 -18.666 1.00 56.81 192 TRP A O 1
ATOM 1572 N N . LYS A 1 193 ? 1.970 -32.654 -16.737 1.00 55.47 193 LYS A N 1
ATOM 1573 C CA . LYS A 1 193 ? 2.412 -34.011 -16.373 1.00 55.47 193 LYS A CA 1
ATOM 1574 C C . LYS A 1 193 ? 1.900 -35.084 -17.336 1.00 55.47 193 LYS A C 1
ATOM 1576 O O . LYS A 1 193 ? 2.639 -36.019 -17.639 1.00 55.47 193 LYS A O 1
ATOM 1581 N N . ILE A 1 194 ? 0.663 -34.956 -17.819 1.00 53.25 194 ILE A N 1
ATOM 1582 C CA . ILE A 1 194 ? 0.066 -35.875 -18.801 1.00 53.25 194 ILE A CA 1
ATOM 1583 C C . ILE A 1 194 ? 0.768 -35.752 -20.160 1.00 53.25 194 ILE A C 1
ATOM 1585 O O . ILE A 1 194 ? 1.061 -36.772 -20.781 1.00 53.25 194 ILE A O 1
ATOM 1589 N N . VAL A 1 195 ? 1.063 -34.525 -20.600 1.00 50.97 195 VAL A N 1
ATOM 1590 C CA . VAL A 1 195 ? 1.699 -34.239 -21.895 1.00 50.97 195 VAL A CA 1
ATOM 1591 C C . VAL A 1 195 ? 3.175 -34.655 -21.904 1.00 50.97 195 VAL A C 1
ATOM 1593 O O . VAL A 1 195 ? 3.633 -35.250 -22.877 1.00 50.97 195 VAL A O 1
ATOM 1596 N N . ASN A 1 196 ? 3.913 -34.422 -20.812 1.00 52.81 196 ASN A N 1
ATOM 1597 C CA . ASN A 1 196 ? 5.363 -34.652 -20.777 1.00 52.81 196 ASN A CA 1
ATOM 1598 C C . ASN A 1 196 ? 5.814 -36.029 -20.293 1.00 52.81 196 ASN A C 1
ATOM 1600 O O . ASN A 1 196 ? 6.985 -36.363 -20.466 1.00 52.81 196 ASN A O 1
ATOM 1604 N N . GLY A 1 197 ? 4.942 -36.820 -19.660 1.00 53.25 197 GLY A N 1
ATOM 1605 C CA . GLY A 1 197 ? 5.259 -38.194 -19.252 1.00 53.25 197 GLY A CA 1
ATOM 1606 C C . GLY A 1 197 ? 6.577 -38.364 -18.473 1.00 53.25 197 GLY A C 1
ATOM 1607 O O . GLY A 1 197 ? 7.229 -39.400 -18.610 1.00 53.25 197 GLY A O 1
ATOM 1608 N N . ALA A 1 198 ? 7.014 -37.363 -17.699 1.00 45.69 198 ALA A N 1
ATOM 1609 C CA . ALA A 1 198 ? 8.301 -37.416 -17.006 1.00 45.69 198 ALA A CA 1
ATOM 1610 C C . ALA A 1 198 ? 8.231 -38.331 -15.760 1.00 45.69 198 ALA A C 1
ATOM 1612 O O . ALA A 1 198 ? 7.263 -38.246 -14.997 1.00 45.69 198 ALA A O 1
ATOM 1613 N N . PRO A 1 199 ? 9.230 -39.209 -15.536 1.00 44.31 199 PRO A N 1
ATOM 1614 C CA . PRO A 1 199 ? 9.165 -40.259 -14.525 1.00 44.31 199 PRO A CA 1
ATOM 1615 C C . PRO A 1 199 ? 9.348 -39.704 -13.107 1.00 44.31 199 PRO A C 1
ATOM 1617 O O . PRO A 1 199 ? 10.295 -38.967 -12.832 1.00 44.31 199 PRO A O 1
ATOM 1620 N N . MET A 1 200 ? 8.465 -40.117 -12.195 1.00 49.00 200 MET A N 1
ATOM 1621 C CA . MET A 1 200 ? 8.725 -40.072 -10.754 1.00 49.00 200 MET A CA 1
ATOM 1622 C C . MET A 1 200 ? 9.869 -41.030 -10.415 1.00 49.00 200 MET A C 1
ATOM 1624 O O . MET A 1 200 ? 10.070 -42.035 -11.100 1.00 49.00 200 MET A O 1
ATOM 1628 N N . THR A 1 201 ? 10.616 -40.760 -9.344 1.00 54.78 201 THR A N 1
ATOM 1629 C CA . THR A 1 201 ? 11.517 -41.794 -8.822 1.00 54.78 201 THR A CA 1
ATOM 1630 C C . THR A 1 201 ? 10.693 -42.991 -8.333 1.00 54.78 201 THR A C 1
ATOM 1632 O O . THR A 1 201 ? 9.607 -42.805 -7.784 1.00 54.78 201 THR A O 1
ATOM 1635 N N . ASP A 1 202 ? 11.204 -44.223 -8.477 1.00 49.31 202 ASP A N 1
ATOM 1636 C CA . ASP A 1 202 ? 10.494 -45.465 -8.091 1.00 49.31 202 ASP A CA 1
ATOM 1637 C C . ASP A 1 202 ? 9.914 -45.421 -6.660 1.00 49.31 202 ASP A C 1
ATOM 1639 O O . ASP A 1 202 ? 8.936 -46.095 -6.343 1.00 49.31 202 ASP A O 1
ATOM 1643 N N . LYS A 1 203 ? 10.512 -44.615 -5.772 1.00 53.69 203 LYS A N 1
ATOM 1644 C CA . LYS A 1 203 ? 10.041 -44.400 -4.398 1.00 53.69 203 LYS A CA 1
ATOM 1645 C C . LYS A 1 203 ? 8.838 -43.463 -4.314 1.00 53.69 203 LYS A C 1
ATOM 1647 O O . LYS A 1 203 ? 7.923 -43.739 -3.545 1.00 53.69 203 LYS A O 1
ATOM 1652 N N . GLU A 1 204 ? 8.835 -42.388 -5.092 1.00 55.09 204 GLU A N 1
ATOM 1653 C CA . GLU A 1 204 ? 7.730 -41.428 -5.149 1.00 55.09 204 GLU A CA 1
ATOM 1654 C C . GLU A 1 204 ? 6.514 -42.044 -5.846 1.00 55.09 204 GLU A C 1
ATOM 1656 O O . GLU A 1 204 ? 5.395 -41.869 -5.378 1.00 55.09 204 GLU A O 1
ATOM 1661 N N . GLU A 1 205 ? 6.723 -42.862 -6.884 1.00 50.91 205 GLU A N 1
ATOM 1662 C CA . GLU A 1 205 ? 5.632 -43.542 -7.591 1.00 50.91 205 GLU A CA 1
ATOM 1663 C C . GLU A 1 205 ? 4.939 -44.602 -6.715 1.00 50.91 205 GLU A C 1
ATOM 1665 O O . GLU A 1 205 ? 3.713 -44.727 -6.736 1.00 50.91 205 GLU A O 1
ATOM 1670 N N . VAL A 1 206 ? 5.702 -45.349 -5.906 1.00 58.69 206 VAL A N 1
ATOM 1671 C CA . VAL A 1 206 ? 5.146 -46.322 -4.949 1.00 58.69 206 VAL A CA 1
ATOM 1672 C C . VAL A 1 206 ? 4.386 -45.611 -3.830 1.00 58.69 206 VAL A C 1
ATOM 1674 O O . VAL A 1 206 ? 3.284 -46.029 -3.484 1.00 58.69 206 VAL A O 1
ATOM 1677 N N . GLN A 1 207 ? 4.923 -44.506 -3.312 1.00 60.50 207 GLN A N 1
ATOM 1678 C CA . GLN A 1 207 ? 4.304 -43.758 -2.220 1.00 60.50 207 GLN A CA 1
ATOM 1679 C C . GLN A 1 207 ? 3.029 -43.025 -2.665 1.00 60.50 207 GLN A C 1
ATOM 1681 O O . GLN A 1 207 ? 2.031 -43.041 -1.944 1.00 60.50 207 GLN A O 1
ATOM 1686 N N . GLN A 1 208 ? 3.022 -42.467 -3.878 1.00 55.72 208 GLN A N 1
ATOM 1687 C CA . GLN A 1 208 ? 1.840 -41.859 -4.487 1.00 55.72 208 GLN A CA 1
ATOM 1688 C C . GLN A 1 208 ? 0.768 -42.920 -4.784 1.00 55.72 208 GLN A C 1
ATOM 1690 O O . GLN A 1 208 ? -0.389 -42.743 -4.417 1.00 55.72 208 GLN A O 1
ATOM 1695 N N . LYS A 1 209 ? 1.145 -44.078 -5.353 1.00 53.22 209 LYS A N 1
ATOM 1696 C CA . LYS A 1 209 ? 0.204 -45.185 -5.608 1.00 53.22 209 LYS A CA 1
ATOM 1697 C C . LYS A 1 209 ? -0.399 -45.756 -4.328 1.00 53.22 209 LYS A C 1
ATOM 1699 O O . LYS A 1 209 ? -1.573 -46.118 -4.336 1.00 53.22 209 LYS A O 1
ATOM 1704 N N . GLU A 1 210 ? 0.362 -45.846 -3.238 1.00 62.66 210 GLU A N 1
ATOM 1705 C CA . GLU A 1 210 ? -0.156 -46.274 -1.932 1.00 62.66 210 GLU A CA 1
ATOM 1706 C C . GLU A 1 210 ? -1.146 -45.260 -1.344 1.00 62.66 210 GLU A C 1
ATOM 1708 O O . GLU A 1 210 ? -2.191 -45.660 -0.824 1.00 62.66 210 GLU A O 1
ATOM 1713 N N . GLN A 1 211 ? -0.862 -43.960 -1.473 1.00 58.62 211 GLN A N 1
ATOM 1714 C CA . GLN A 1 211 ? -1.761 -42.885 -1.043 1.00 58.62 211 GLN A CA 1
ATOM 1715 C C . GLN A 1 211 ? -3.051 -42.856 -1.871 1.00 58.62 211 GLN A C 1
ATOM 1717 O O . GLN A 1 211 ? -4.145 -42.827 -1.303 1.00 58.62 211 GLN A O 1
ATOM 1722 N N . ASP A 1 212 ? -2.939 -42.973 -3.192 1.00 47.50 212 ASP A N 1
ATOM 1723 C CA . ASP A 1 212 ? -4.077 -43.006 -4.106 1.00 47.50 212 ASP A CA 1
ATOM 1724 C C . ASP A 1 212 ? -4.928 -44.264 -3.884 1.00 47.50 212 ASP A C 1
ATOM 1726 O O . ASP A 1 212 ? -6.151 -44.183 -3.788 1.00 47.50 212 ASP A O 1
ATOM 1730 N N . LEU A 1 213 ? -4.313 -45.442 -3.712 1.00 56.53 213 LEU A N 1
ATOM 1731 C CA . LEU A 1 213 ? -5.038 -46.682 -3.400 1.00 56.53 213 LEU A CA 1
ATOM 1732 C C . LEU A 1 213 ? -5.747 -46.619 -2.044 1.00 56.53 213 LEU A C 1
ATOM 1734 O O . LEU A 1 213 ? -6.852 -47.153 -1.913 1.00 56.53 213 LEU A O 1
ATOM 1738 N N . ALA A 1 214 ? -5.150 -45.983 -1.035 1.00 57.84 214 ALA A N 1
ATOM 1739 C CA . ALA A 1 214 ? -5.800 -45.766 0.254 1.00 57.84 214 ALA A CA 1
ATOM 1740 C C . ALA A 1 214 ? -7.006 -44.820 0.119 1.00 57.84 214 ALA A C 1
ATOM 1742 O O . ALA A 1 214 ? -8.079 -45.106 0.658 1.00 57.84 214 ALA A O 1
ATOM 1743 N N . LEU A 1 215 ? -6.861 -43.748 -0.662 1.00 47.47 215 LEU A N 1
ATOM 1744 C CA . LEU A 1 215 ? -7.921 -42.787 -0.953 1.00 47.47 215 LEU A CA 1
ATOM 1745 C C . LEU A 1 215 ? -9.078 -43.436 -1.730 1.00 47.47 215 LEU A C 1
ATOM 1747 O O . LEU A 1 215 ? -10.232 -43.338 -1.308 1.00 47.47 215 LEU A O 1
ATOM 1751 N N . TYR A 1 216 ? -8.785 -44.190 -2.794 1.00 47.88 216 TYR A N 1
ATOM 1752 C CA . TYR A 1 216 ? -9.787 -44.920 -3.577 1.00 47.88 216 TYR A CA 1
ATOM 1753 C C . TYR A 1 216 ? -10.493 -46.010 -2.766 1.00 47.88 216 TYR A C 1
ATOM 1755 O O . TYR A 1 216 ? -11.704 -46.180 -2.903 1.00 47.88 216 TYR A O 1
ATOM 1763 N N . ASN A 1 217 ? -9.784 -46.737 -1.897 1.00 56.69 217 ASN A N 1
ATOM 1764 C CA . ASN A 1 217 ? -10.407 -47.753 -1.044 1.00 56.69 217 ASN A CA 1
ATOM 1765 C C . ASN A 1 217 ? -11.327 -47.137 0.018 1.00 56.69 217 ASN A C 1
ATOM 1767 O O . ASN A 1 217 ? -12.403 -47.685 0.267 1.00 56.69 217 ASN A O 1
ATOM 1771 N N . ASN A 1 218 ? -10.958 -45.990 0.594 1.00 52.12 218 ASN A N 1
ATOM 1772 C CA . ASN A 1 218 ? -11.816 -45.254 1.525 1.00 52.12 218 ASN A CA 1
ATOM 1773 C C . ASN A 1 218 ? -13.059 -44.687 0.829 1.00 52.12 218 ASN A C 1
ATOM 1775 O O . ASN A 1 218 ? -14.169 -44.854 1.337 1.00 52.12 218 ASN A O 1
ATOM 1779 N N . LEU A 1 219 ? -12.901 -44.110 -0.367 1.00 47.16 219 LEU A N 1
ATOM 1780 C CA . LEU A 1 219 ? -14.016 -43.681 -1.217 1.00 47.16 219 LEU A CA 1
ATOM 1781 C C . LEU A 1 219 ? -14.934 -44.852 -1.587 1.00 47.16 219 LEU A C 1
ATOM 1783 O O . LEU A 1 219 ? -16.151 -44.726 -1.533 1.00 47.16 219 LEU A O 1
ATOM 1787 N N . LEU A 1 220 ? -14.379 -46.021 -1.914 1.00 48.62 220 LEU A N 1
ATOM 1788 C CA . LEU A 1 220 ? -15.164 -47.211 -2.241 1.00 48.62 220 LEU A CA 1
ATOM 1789 C C . LEU A 1 220 ? -15.921 -47.761 -1.019 1.00 48.62 220 LEU A C 1
ATOM 1791 O O . LEU A 1 220 ? -17.045 -48.247 -1.164 1.00 48.62 220 LEU A O 1
ATOM 1795 N N . GLN A 1 221 ? -15.332 -47.711 0.181 1.00 52.28 221 GLN A N 1
ATOM 1796 C CA . GLN A 1 221 ? -16.004 -48.123 1.417 1.00 52.28 221 GLN A CA 1
ATOM 1797 C C . GLN A 1 221 ? -17.137 -47.166 1.806 1.00 52.28 221 GLN A C 1
ATOM 1799 O O . GLN A 1 221 ? -18.228 -47.643 2.125 1.00 52.28 221 GLN A O 1
ATOM 1804 N N . SER A 1 222 ? -16.938 -45.849 1.697 1.00 45.06 222 SER A N 1
ATOM 1805 C CA . SER A 1 222 ? -17.994 -44.858 1.954 1.00 45.06 222 SER A CA 1
ATOM 1806 C C . SER A 1 222 ? -19.120 -44.927 0.912 1.00 45.06 222 SER A C 1
ATOM 1808 O O . SER A 1 222 ? -20.298 -44.814 1.261 1.00 45.06 222 SER A O 1
ATOM 1810 N N . PHE A 1 223 ? -18.794 -45.253 -0.345 1.00 43.69 223 PHE A N 1
ATOM 1811 C CA . PHE A 1 223 ? -19.783 -45.538 -1.392 1.00 43.69 223 PHE A CA 1
ATOM 1812 C C . PHE A 1 223 ? -20.599 -46.806 -1.098 1.00 43.69 223 PHE A C 1
ATOM 1814 O O . PHE A 1 223 ? -21.813 -46.826 -1.302 1.00 43.69 223 PHE A O 1
ATOM 1821 N N . LYS A 1 224 ? -19.960 -47.870 -0.588 1.00 46.66 224 LYS A N 1
ATOM 1822 C CA . LYS A 1 224 ? -20.637 -49.122 -0.194 1.00 46.66 224 LYS A CA 1
ATOM 1823 C C . LYS A 1 224 ? -21.523 -48.961 1.045 1.00 46.66 224 LYS A C 1
ATOM 1825 O O . LYS A 1 224 ? -22.489 -49.708 1.176 1.00 46.66 224 LYS A O 1
ATOM 1830 N N . ALA A 1 225 ? -21.217 -48.000 1.914 1.00 51.44 225 ALA A N 1
ATOM 1831 C CA . ALA A 1 225 ? -22.001 -47.678 3.105 1.00 51.44 225 ALA A CA 1
ATOM 1832 C C . ALA A 1 225 ? -23.197 -46.735 2.843 1.00 51.44 225 ALA A C 1
ATOM 1834 O O . ALA A 1 225 ? -24.018 -46.563 3.736 1.00 51.44 225 ALA A O 1
ATOM 1835 N N . TRP A 1 226 ? -23.344 -46.170 1.631 1.00 44.00 226 TRP A N 1
ATOM 1836 C CA . TRP A 1 226 ? -24.413 -45.210 1.274 1.00 44.00 226 TRP A CA 1
ATOM 1837 C C . TRP A 1 226 ? -24.438 -43.923 2.132 1.00 44.00 226 TRP A C 1
ATOM 1839 O O . TRP A 1 226 ? -25.463 -43.250 2.224 1.00 44.00 226 TRP A O 1
ATOM 1849 N N . GLU A 1 227 ? -23.300 -43.526 2.707 1.00 50.78 227 GLU A N 1
ATOM 1850 C CA . GLU A 1 227 ? -23.182 -42.362 3.608 1.00 50.78 227 GLU A CA 1
ATOM 1851 C C . GLU A 1 227 ? -22.500 -41.141 2.962 1.00 50.78 227 GLU A C 1
ATOM 1853 O O . GLU A 1 227 ? -21.945 -40.290 3.651 1.00 50.78 227 GLU A O 1
ATOM 1858 N N . ILE A 1 228 ? -22.528 -41.008 1.632 1.00 53.69 228 ILE A N 1
ATOM 1859 C CA . ILE A 1 228 ? -21.906 -39.853 0.966 1.00 53.69 228 ILE A CA 1
ATOM 1860 C C . ILE A 1 228 ? -22.804 -38.624 1.124 1.00 53.69 228 ILE A C 1
ATOM 1862 O O . ILE A 1 228 ? -23.956 -38.619 0.692 1.00 53.69 228 ILE A O 1
ATOM 1866 N N . ASN A 1 229 ? -22.259 -37.561 1.709 1.00 59.06 229 ASN A N 1
ATOM 1867 C CA . ASN A 1 229 ? -22.855 -36.229 1.752 1.00 59.06 229 ASN A CA 1
ATOM 1868 C C . ASN A 1 229 ? -21.787 -35.138 1.478 1.00 59.06 229 ASN A C 1
ATOM 1870 O O . ASN A 1 229 ? -20.588 -35.419 1.555 1.00 59.06 229 ASN A O 1
ATOM 1874 N N . PRO A 1 230 ? -22.177 -33.890 1.155 1.00 50.66 230 PRO A N 1
ATOM 1875 C CA . PRO A 1 230 ? -21.223 -32.821 0.828 1.00 50.66 230 PRO A CA 1
ATOM 1876 C C . PRO A 1 230 ? -20.178 -32.549 1.918 1.00 50.66 230 PRO A C 1
ATOM 1878 O O . PRO A 1 230 ? -19.038 -32.224 1.607 1.00 50.66 230 PRO A O 1
ATOM 1881 N N . ASN A 1 231 ? -20.533 -32.747 3.190 1.00 53.47 231 ASN A N 1
ATOM 1882 C CA . ASN A 1 231 ? -19.628 -32.504 4.312 1.00 53.47 231 ASN A CA 1
ATOM 1883 C C . ASN A 1 231 ? -18.559 -33.598 4.434 1.00 53.47 231 ASN A C 1
ATOM 1885 O O . ASN A 1 231 ? -17.409 -33.288 4.718 1.00 53.47 231 ASN A O 1
ATOM 1889 N N . THR A 1 232 ? -18.902 -34.856 4.138 1.00 56.12 232 THR A N 1
ATOM 1890 C CA . THR A 1 232 ? -17.918 -35.954 4.074 1.00 56.12 232 THR A CA 1
ATOM 1891 C C . THR A 1 232 ? -16.932 -35.802 2.912 1.00 56.12 232 THR A C 1
ATOM 1893 O O . THR A 1 232 ? -15.805 -36.271 3.001 1.00 56.12 232 THR A O 1
ATOM 1896 N N . LEU A 1 233 ? -17.323 -35.115 1.830 1.00 47.91 233 LEU A N 1
ATOM 1897 C CA . LEU A 1 233 ? -16.439 -34.816 0.695 1.00 47.91 233 LEU A CA 1
ATOM 1898 C C . LEU A 1 233 ? -15.523 -33.615 0.969 1.00 47.91 233 LEU A C 1
ATOM 1900 O O . LEU A 1 233 ? -14.406 -33.588 0.462 1.00 47.91 233 LEU A O 1
ATOM 1904 N N . LYS A 1 234 ? -15.949 -32.680 1.830 1.00 48.34 234 LYS A N 1
ATOM 1905 C CA . LYS A 1 234 ? -15.163 -31.504 2.237 1.00 48.34 234 LYS A CA 1
ATOM 1906 C C . LYS A 1 234 ? -13.895 -31.870 3.007 1.00 48.34 234 LYS A C 1
ATOM 1908 O O . LYS A 1 234 ? -12.864 -31.246 2.788 1.00 48.34 234 LYS A O 1
ATOM 1913 N N . GLU A 1 235 ? -13.938 -32.905 3.844 1.00 47.28 235 GLU A N 1
ATOM 1914 C CA . GLU A 1 235 ? -12.739 -33.419 4.532 1.00 47.28 235 GLU A CA 1
ATOM 1915 C C . GLU A 1 235 ? -11.733 -34.086 3.575 1.00 47.28 235 GLU A C 1
ATOM 1917 O O . GLU A 1 235 ? -10.549 -34.150 3.889 1.00 47.28 235 GLU A O 1
ATOM 1922 N N . VAL A 1 236 ? -12.186 -34.555 2.406 1.00 44.47 236 VAL A N 1
ATOM 1923 C CA . VAL A 1 236 ? -11.359 -35.275 1.419 1.00 44.47 236 VAL A CA 1
ATOM 1924 C C . VAL A 1 236 ? -10.826 -34.346 0.327 1.00 44.47 236 VAL A C 1
ATOM 1926 O O . VAL A 1 236 ? -9.693 -34.504 -0.113 1.00 44.47 236 VAL A O 1
ATOM 1929 N N . LEU A 1 237 ? -11.633 -33.382 -0.117 1.00 46.84 237 LEU A N 1
ATOM 1930 C CA . LEU A 1 237 ? -11.301 -32.464 -1.211 1.00 46.84 237 LEU A CA 1
ATOM 1931 C C . LEU A 1 237 ? -10.751 -31.122 -0.717 1.00 46.84 237 LEU A C 1
ATOM 1933 O O . LEU A 1 237 ? -10.263 -30.341 -1.526 1.00 46.84 237 LEU A O 1
ATOM 1937 N N . GLY A 1 238 ? -10.861 -30.819 0.581 1.00 36.81 238 GLY A N 1
ATOM 1938 C CA . GLY A 1 238 ? -10.377 -29.574 1.193 1.00 36.81 238 GLY A CA 1
ATOM 1939 C C . GLY A 1 238 ? -11.149 -28.310 0.791 1.00 36.81 238 GLY A C 1
ATOM 1940 O O . GLY A 1 238 ? -11.049 -27.295 1.476 1.00 36.81 238 GLY A O 1
ATOM 1941 N N . ASP A 1 239 ? -11.959 -28.379 -0.268 1.00 44.50 239 ASP A N 1
ATOM 1942 C CA . ASP A 1 239 ? -12.724 -27.269 -0.824 1.00 44.50 239 ASP A CA 1
ATOM 1943 C C . ASP A 1 239 ? -14.238 -27.534 -0.767 1.00 44.50 239 ASP A C 1
ATOM 1945 O O . ASP A 1 239 ? -14.758 -28.567 -1.204 1.00 44.50 239 ASP A O 1
ATOM 1949 N N . GLU A 1 240 ? -14.970 -26.571 -0.210 1.00 40.94 240 GLU A N 1
ATOM 1950 C CA . GLU A 1 240 ? -16.411 -26.665 0.025 1.00 40.94 240 GLU A CA 1
ATOM 1951 C C . GLU A 1 240 ? -17.228 -26.606 -1.273 1.00 40.94 240 GLU A C 1
ATOM 1953 O O . GLU A 1 240 ? -18.222 -27.324 -1.411 1.00 40.94 240 GLU A O 1
ATOM 1958 N N . ARG A 1 241 ? -16.799 -25.818 -2.264 1.00 41.00 241 ARG A N 1
ATOM 1959 C CA . ARG A 1 241 ? -17.501 -25.687 -3.548 1.00 41.00 241 ARG A CA 1
ATOM 1960 C C . ARG A 1 241 ? -17.309 -26.938 -4.405 1.00 41.00 241 ARG A C 1
ATOM 1962 O O . ARG A 1 241 ? -18.296 -27.465 -4.922 1.00 41.00 241 ARG A O 1
ATOM 1969 N N . ALA A 1 242 ? -16.087 -27.465 -4.477 1.00 38.84 242 ALA A N 1
ATOM 1970 C CA . ALA A 1 242 ? -15.767 -28.713 -5.170 1.00 38.84 242 ALA A CA 1
ATOM 1971 C C . ALA A 1 242 ? -16.527 -29.910 -4.572 1.00 38.84 242 ALA A C 1
ATOM 1973 O O . ALA A 1 242 ? -17.055 -30.752 -5.300 1.00 38.84 242 ALA A O 1
ATOM 1974 N N . SER A 1 243 ? -16.675 -29.941 -3.245 1.00 42.91 243 SER A N 1
ATOM 1975 C CA . SER A 1 243 ? -17.397 -31.001 -2.528 1.00 42.91 243 SER A CA 1
ATOM 1976 C C . SER A 1 243 ? -18.898 -31.008 -2.811 1.00 42.91 243 SER A C 1
ATOM 1978 O O . SER A 1 243 ? -19.500 -32.066 -3.021 1.00 42.91 243 SER A O 1
ATOM 1980 N N . HIS A 1 244 ? -19.516 -29.826 -2.874 1.00 43.47 244 HIS A N 1
ATOM 1981 C CA . HIS A 1 244 ? -20.920 -29.684 -3.257 1.00 43.47 244 HIS A CA 1
ATOM 1982 C C . HIS A 1 244 ? -21.160 -30.021 -4.735 1.00 43.47 244 HIS A C 1
ATOM 1984 O O . HIS A 1 244 ? -22.159 -30.671 -5.061 1.00 43.47 244 HIS A O 1
ATOM 1990 N N . PHE A 1 245 ? -20.236 -29.635 -5.618 1.00 42.31 245 PHE A N 1
ATOM 1991 C CA . PHE A 1 245 ? -20.296 -29.941 -7.045 1.00 42.31 245 PHE A CA 1
ATOM 1992 C C . PHE A 1 245 ? -20.166 -31.448 -7.316 1.00 42.31 245 PHE A C 1
ATOM 1994 O O . PHE A 1 245 ? -21.041 -32.028 -7.966 1.00 42.31 245 PHE A O 1
ATOM 2001 N N . ALA A 1 246 ? -19.169 -32.112 -6.724 1.00 40.53 246 ALA A N 1
ATOM 2002 C CA . ALA A 1 246 ? -18.970 -33.557 -6.831 1.00 40.53 246 ALA A CA 1
ATOM 2003 C C . ALA A 1 246 ? -20.184 -34.352 -6.311 1.00 40.53 246 ALA A C 1
ATOM 2005 O O . ALA A 1 246 ? -20.649 -35.290 -6.964 1.00 40.53 246 ALA A O 1
ATOM 2006 N N . PHE A 1 247 ? -20.774 -33.937 -5.182 1.00 44.97 247 PHE A N 1
ATOM 2007 C CA . PHE A 1 247 ? -22.009 -34.543 -4.677 1.00 44.97 247 PHE A CA 1
ATOM 2008 C C . PHE A 1 247 ? -23.191 -34.372 -5.648 1.00 44.97 247 PHE A C 1
ATOM 2010 O O . PHE A 1 247 ? -23.993 -35.293 -5.831 1.00 44.97 247 PHE A O 1
ATOM 2017 N N . SER A 1 248 ? -23.303 -33.207 -6.296 1.00 43.25 248 SER A N 1
ATOM 2018 C CA . SER A 1 248 ? -24.374 -32.923 -7.259 1.00 43.25 248 SER A CA 1
ATOM 2019 C C . SER A 1 248 ? -24.282 -33.788 -8.525 1.00 43.25 248 SER A C 1
ATOM 2021 O O . SER A 1 248 ? -25.304 -34.303 -8.982 1.00 43.25 248 SER A O 1
ATOM 2023 N N . LEU A 1 249 ? -23.064 -34.041 -9.019 1.00 41.47 249 LEU A N 1
ATOM 2024 C CA . LEU A 1 249 ? -22.782 -34.928 -10.153 1.00 41.47 249 LEU A CA 1
ATOM 2025 C C . LEU A 1 249 ? -23.169 -36.383 -9.854 1.00 41.47 249 LEU A C 1
ATOM 2027 O O . LEU A 1 249 ? -23.835 -37.034 -10.662 1.00 41.47 249 LEU A O 1
ATOM 2031 N N . ILE A 1 250 ? -22.825 -36.881 -8.661 1.00 44.47 250 ILE A N 1
ATOM 2032 C CA . ILE A 1 250 ? -23.164 -38.247 -8.228 1.00 44.47 250 ILE A CA 1
ATOM 2033 C C . ILE A 1 250 ? -24.687 -38.424 -8.119 1.00 44.47 250 ILE A C 1
ATOM 2035 O O . ILE A 1 250 ? -25.234 -39.441 -8.556 1.00 44.47 250 ILE A O 1
ATOM 2039 N N . LYS A 1 251 ? -25.396 -37.420 -7.588 1.00 44.56 251 LYS A N 1
ATOM 2040 C CA . LYS A 1 251 ? -26.861 -37.441 -7.457 1.00 44.56 251 LYS A CA 1
ATOM 2041 C C . LYS A 1 251 ? -27.574 -37.348 -8.814 1.00 44.56 251 LYS A C 1
ATOM 2043 O O . LYS A 1 251 ? -28.611 -37.985 -8.993 1.00 44.56 251 LYS A O 1
ATOM 2048 N N . GLY A 1 252 ? -27.014 -36.594 -9.763 1.00 39.41 252 GLY A N 1
ATOM 2049 C CA . GLY A 1 252 ? -27.576 -36.385 -11.101 1.00 39.41 252 GLY A CA 1
ATOM 2050 C C . GLY A 1 252 ? -27.535 -37.615 -12.014 1.00 39.41 252 GLY A C 1
ATOM 2051 O O . GLY A 1 252 ? -28.408 -37.766 -12.863 1.00 39.41 252 GLY A O 1
ATOM 2052 N N . HIS A 1 253 ? -26.576 -38.527 -11.819 1.00 40.44 253 HIS A N 1
ATOM 2053 C CA . HIS A 1 253 ? -26.404 -39.690 -12.701 1.00 40.44 253 HIS A CA 1
ATOM 2054 C C . HIS A 1 253 ? -27.081 -40.989 -12.233 1.00 40.44 253 HIS A C 1
ATOM 2056 O O . HIS A 1 253 ? -27.234 -41.903 -13.043 1.00 40.44 253 HIS A O 1
ATOM 2062 N N . TYR A 1 254 ? -27.532 -41.087 -10.977 1.00 38.00 254 TYR A N 1
ATOM 2063 C CA . TYR A 1 254 ? -28.121 -42.326 -10.431 1.00 38.00 254 TYR A CA 1
ATOM 2064 C C . TYR A 1 254 ? -29.579 -42.219 -9.959 1.00 38.00 254 TYR A C 1
ATOM 2066 O O . TYR A 1 254 ? -30.142 -43.206 -9.480 1.00 38.00 254 TYR A O 1
ATOM 2074 N N . GLY A 1 255 ? -30.225 -41.065 -10.126 1.00 36.00 255 GLY A N 1
ATOM 2075 C CA . GLY A 1 255 ? -31.591 -40.827 -9.662 1.00 36.00 255 GLY A CA 1
ATOM 2076 C C . GLY A 1 255 ? -32.590 -40.548 -10.778 1.00 36.00 255 GLY A C 1
ATOM 2077 O O . GLY A 1 255 ? -33.065 -39.429 -10.847 1.00 36.00 255 GLY A O 1
ATOM 2078 N N . ASP A 1 256 ? -32.899 -41.521 -11.642 1.00 31.83 256 ASP A N 1
ATOM 2079 C CA . ASP A 1 256 ? -34.297 -41.807 -12.020 1.00 31.83 256 ASP A CA 1
ATOM 2080 C C . ASP A 1 256 ? -34.419 -42.989 -12.996 1.00 31.83 256 ASP A C 1
ATOM 2082 O O . ASP A 1 256 ? -33.869 -43.019 -14.098 1.00 31.83 256 ASP A O 1
ATOM 2086 N N . LYS A 1 257 ? -35.200 -43.994 -12.586 1.00 39.41 257 LYS A N 1
ATOM 2087 C CA . LYS A 1 257 ? -35.628 -45.105 -13.442 1.00 39.41 257 LYS A CA 1
ATOM 2088 C C . LYS A 1 257 ? -36.764 -44.620 -14.344 1.00 39.41 257 LYS A C 1
ATOM 2090 O O . LYS A 1 257 ? -37.891 -44.496 -13.871 1.00 39.41 257 LYS A O 1
ATOM 2095 N N . HIS A 1 258 ? -36.524 -44.452 -15.644 1.00 31.75 258 HIS A N 1
ATOM 2096 C CA . HIS A 1 258 ? -37.612 -44.280 -16.613 1.00 31.75 258 HIS A CA 1
ATOM 2097 C C . HIS A 1 258 ? -37.677 -45.421 -17.637 1.00 31.75 258 HIS A C 1
ATOM 2099 O O . HIS A 1 258 ? -36.850 -45.551 -18.536 1.00 31.75 258 HIS A O 1
ATOM 2105 N N . GLU A 1 259 ? -38.715 -46.252 -17.476 1.00 29.89 259 GLU A N 1
ATOM 2106 C CA . GLU A 1 259 ? -39.189 -47.253 -18.433 1.00 29.89 259 GLU A CA 1
ATOM 2107 C C . GLU A 1 259 ? -39.614 -46.609 -19.763 1.00 29.89 259 GLU A C 1
ATOM 2109 O O . GLU A 1 259 ? -40.437 -45.693 -19.812 1.00 29.89 259 GLU A O 1
ATOM 2114 N N . TYR A 1 260 ? -39.113 -47.155 -20.868 1.00 28.06 260 TYR A N 1
ATOM 2115 C CA . TYR A 1 260 ? -39.476 -46.766 -22.228 1.00 28.06 260 TYR A CA 1
ATOM 2116 C C . TYR A 1 260 ? -40.744 -47.499 -22.711 1.00 28.06 260 TYR A C 1
ATOM 2118 O O . TYR A 1 260 ? -40.802 -48.730 -22.689 1.00 28.06 260 TYR A O 1
ATOM 2126 N N . LYS A 1 261 ? -41.740 -46.770 -23.246 1.00 27.92 261 LYS A N 1
ATOM 2127 C CA . LYS A 1 261 ? -42.825 -47.333 -24.084 1.00 27.92 261 LYS A CA 1
ATOM 2128 C C . LYS A 1 261 ? -43.010 -46.521 -25.378 1.00 27.92 261 LYS A C 1
ATOM 2130 O O . LYS A 1 261 ? -43.276 -45.323 -25.291 1.00 27.92 261 LYS A O 1
ATOM 2135 N N . PRO A 1 262 ? -42.964 -47.134 -26.580 1.00 32.44 262 PRO A N 1
ATOM 2136 C CA . PRO A 1 262 ? -43.087 -46.403 -27.840 1.00 32.44 262 PRO A CA 1
ATOM 2137 C C . PRO A 1 262 ? -44.551 -46.276 -28.296 1.00 32.44 262 PRO A C 1
ATOM 2139 O O . PRO A 1 262 ? -45.325 -47.234 -28.223 1.00 32.44 262 PRO A O 1
ATOM 2142 N N . LYS A 1 263 ? -44.933 -45.117 -28.854 1.00 31.88 263 LYS A N 1
ATOM 2143 C CA . LYS A 1 263 ? -46.185 -44.940 -29.620 1.00 31.88 263 LYS A CA 1
ATOM 2144 C C . LYS A 1 263 ? -45.896 -44.806 -31.121 1.00 31.88 263 LYS A C 1
ATOM 2146 O O . LYS A 1 263 ? -44.974 -44.117 -31.537 1.00 31.88 263 LYS A O 1
ATOM 2151 N N . ARG A 1 264 ? -46.704 -45.521 -31.915 1.00 29.45 264 ARG A N 1
ATOM 2152 C CA . ARG A 1 264 ? -46.577 -45.778 -33.362 1.00 29.45 264 ARG A CA 1
ATOM 2153 C C . ARG A 1 264 ? -46.912 -44.572 -34.253 1.00 29.45 264 ARG A C 1
ATOM 2155 O O . ARG A 1 264 ? -47.866 -43.844 -33.995 1.00 29.45 264 ARG A O 1
ATOM 2162 N N . CYS A 1 265 ? -46.195 -44.478 -35.374 1.00 32.44 265 CYS A N 1
ATOM 2163 C CA . CYS A 1 265 ? -46.415 -43.553 -36.488 1.00 32.44 265 CYS A CA 1
ATOM 2164 C C . CYS A 1 265 ? -47.707 -43.825 -37.286 1.00 32.44 265 CYS A C 1
ATOM 2166 O O . CYS A 1 265 ? -48.092 -44.977 -37.493 1.00 32.44 265 CYS A O 1
ATOM 2168 N N . ARG A 1 266 ? -48.277 -42.767 -37.884 1.00 30.83 266 ARG A N 1
ATOM 2169 C CA . ARG A 1 266 ? -49.140 -42.837 -39.080 1.00 30.83 266 ARG A CA 1
ATOM 2170 C C . ARG A 1 266 ? -48.548 -41.967 -40.199 1.00 30.83 266 ARG A C 1
ATOM 2172 O O . ARG A 1 266 ? -48.130 -40.843 -39.951 1.00 30.83 266 ARG A O 1
ATOM 2179 N N . LYS A 1 267 ? -48.488 -42.522 -41.416 1.00 35.66 267 LYS A N 1
ATOM 2180 C CA . LYS A 1 267 ? -47.958 -41.912 -42.651 1.00 35.66 267 LYS A CA 1
ATOM 2181 C C . LYS A 1 267 ? -49.091 -41.362 -43.532 1.00 35.66 267 LYS A C 1
ATOM 2183 O O . LYS A 1 267 ? -50.049 -42.093 -43.752 1.00 35.66 267 LYS A O 1
ATOM 2188 N N . SER A 1 268 ? -48.883 -40.187 -44.143 1.00 32.09 268 SER A N 1
ATOM 2189 C CA . SER A 1 268 ? -49.247 -39.844 -45.544 1.00 32.09 268 SER A CA 1
ATOM 2190 C C . SER A 1 268 ? -48.731 -38.427 -45.890 1.00 32.09 268 SER A C 1
ATOM 2192 O O . SER A 1 268 ? -49.202 -37.461 -45.308 1.00 32.09 268 SER A O 1
ATOM 2194 N N . SER A 1 269 ? -47.603 -38.290 -46.611 1.00 33.91 269 SER A N 1
ATOM 2195 C CA . SER A 1 269 ? -47.459 -37.824 -48.021 1.00 33.91 269 SER A CA 1
ATOM 2196 C C . SER A 1 269 ? -48.094 -36.442 -48.306 1.00 33.91 269 SER A C 1
ATOM 2198 O O . SER A 1 269 ? -49.300 -36.327 -48.149 1.00 33.91 269 SER A O 1
ATOM 2200 N N . ARG A 1 270 ? -47.427 -35.374 -48.779 1.00 32.81 270 ARG A N 1
ATOM 2201 C CA . ARG A 1 270 ? -46.370 -35.240 -49.804 1.00 32.81 270 ARG A CA 1
ATOM 2202 C C . ARG A 1 270 ? -45.755 -33.812 -49.736 1.00 32.81 270 ARG A C 1
ATOM 2204 O O . ARG A 1 270 ? -46.497 -32.845 -49.694 1.00 32.81 270 ARG A O 1
ATOM 2211 N N . PHE A 1 271 ? -44.420 -33.726 -49.783 1.00 33.88 271 PHE A N 1
ATOM 2212 C CA . PHE A 1 271 ? -43.572 -32.609 -50.261 1.00 33.88 271 PHE A CA 1
ATOM 2213 C C . PHE A 1 271 ? -43.824 -31.149 -49.800 1.00 33.88 271 PHE A C 1
ATOM 2215 O O . PHE A 1 271 ? -44.557 -30.402 -50.437 1.00 33.88 271 PHE A O 1
ATOM 2222 N N . ARG A 1 272 ? -42.991 -30.681 -48.855 1.00 29.52 272 ARG A N 1
ATOM 2223 C CA . ARG A 1 272 ? -42.101 -29.511 -49.037 1.00 29.52 272 ARG A CA 1
ATOM 2224 C C . ARG A 1 272 ? -40.771 -29.793 -48.329 1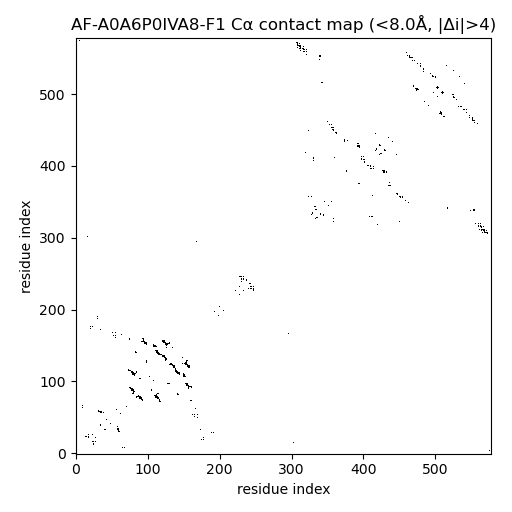.00 29.52 272 ARG A C 1
ATOM 2226 O O . ARG A 1 272 ? -40.741 -29.997 -47.120 1.00 29.52 272 ARG A O 1
ATOM 2233 N N . LYS A 1 273 ? -39.677 -29.833 -49.098 1.00 37.81 273 LYS A N 1
ATOM 2234 C CA . LYS A 1 273 ? -38.302 -29.766 -48.589 1.00 37.81 273 LYS A CA 1
ATOM 2235 C C . LYS A 1 273 ? -38.034 -28.317 -48.170 1.00 37.81 273 LYS A C 1
ATOM 2237 O O . LYS A 1 273 ? -37.533 -27.538 -48.964 1.00 37.81 273 LYS A O 1
ATOM 2242 N N . HIS A 1 274 ? -38.374 -27.978 -46.936 1.00 29.47 274 HIS A N 1
ATOM 2243 C CA . HIS A 1 274 ? -37.626 -26.989 -46.170 1.00 29.47 274 HIS A CA 1
ATOM 2244 C C . HIS A 1 274 ? -37.335 -27.657 -44.840 1.00 29.47 274 HIS A C 1
ATOM 2246 O O . HIS A 1 274 ? -38.212 -27.829 -43.997 1.00 29.47 274 HIS A O 1
ATOM 2252 N N . MET A 1 275 ? -36.107 -28.154 -44.733 1.00 29.31 275 MET A N 1
ATOM 2253 C CA . MET A 1 275 ? -35.540 -28.577 -43.471 1.00 29.31 275 MET A CA 1
ATOM 2254 C C . MET A 1 275 ? -35.428 -27.295 -42.649 1.00 29.31 275 MET A C 1
ATOM 2256 O O . MET A 1 275 ? -34.530 -26.490 -42.871 1.00 29.31 275 MET A O 1
ATOM 2260 N N . ALA A 1 276 ? -36.422 -27.062 -41.791 1.00 28.19 276 ALA A N 1
ATOM 2261 C CA . ALA A 1 276 ? -36.281 -26.136 -40.682 1.00 28.19 276 ALA A CA 1
ATOM 2262 C C . ALA A 1 276 ? -34.947 -26.462 -39.986 1.00 28.19 276 ALA A C 1
ATOM 2264 O O . ALA A 1 276 ? -34.646 -27.660 -39.849 1.00 28.19 276 ALA A O 1
ATOM 2265 N N . PRO A 1 277 ? -34.140 -25.462 -39.585 1.00 31.47 277 PRO A N 1
ATOM 2266 C CA . PRO A 1 277 ? -32.958 -25.729 -38.785 1.00 31.47 277 PRO A CA 1
ATOM 2267 C C . PRO A 1 277 ? -33.438 -26.530 -37.581 1.00 31.47 277 PRO A C 1
ATOM 2269 O O . PRO A 1 277 ? -34.324 -26.089 -36.846 1.00 31.47 277 PRO A O 1
ATOM 2272 N N . LYS A 1 278 ? -32.952 -27.766 -37.450 1.00 36.59 278 LYS A N 1
ATOM 2273 C CA . LYS A 1 278 ? -33.208 -28.552 -36.252 1.00 36.59 278 LYS A CA 1
ATOM 2274 C C . LYS A 1 278 ? -32.563 -27.773 -35.122 1.00 36.59 278 LYS A C 1
ATOM 2276 O O . LYS A 1 278 ? -31.343 -27.715 -35.053 1.00 36.59 278 LYS A O 1
ATOM 2281 N N . GLU A 1 279 ? -33.404 -27.165 -34.297 1.00 34.03 279 GLU A N 1
ATOM 2282 C CA . GLU A 1 279 ? -33.032 -26.562 -33.028 1.00 34.03 279 GLU A CA 1
ATOM 2283 C C . GLU A 1 279 ? -32.023 -27.469 -32.317 1.00 34.03 279 GLU A C 1
ATOM 2285 O O . GLU A 1 279 ? -32.312 -28.624 -31.981 1.00 34.03 279 GLU A O 1
ATOM 2290 N N . HIS A 1 280 ? -30.810 -26.944 -32.171 1.00 35.69 280 HIS A N 1
ATOM 2291 C CA . HIS A 1 280 ? -29.662 -27.611 -31.587 1.00 35.69 280 HIS A CA 1
ATOM 2292 C C . HIS A 1 280 ? -29.887 -27.759 -30.078 1.00 35.69 280 HIS A C 1
ATOM 2294 O O . HIS A 1 280 ? -29.586 -26.862 -29.301 1.00 35.69 280 HIS A O 1
ATOM 2300 N N . LYS A 1 281 ? -30.448 -28.895 -29.656 1.00 33.22 281 LYS A N 1
ATOM 2301 C CA . LYS A 1 281 ? -30.734 -29.204 -28.241 1.00 33.22 281 LYS A CA 1
ATOM 2302 C C . LYS A 1 281 ? -29.590 -29.934 -27.522 1.00 33.22 281 LYS A C 1
ATOM 2304 O O . LYS A 1 281 ? -29.832 -30.595 -26.516 1.00 33.22 281 LYS A O 1
ATOM 2309 N N . HIS A 1 282 ? -28.365 -29.850 -28.047 1.00 33.59 282 HIS A N 1
ATOM 2310 C CA . HIS A 1 282 ? -27.182 -30.541 -27.505 1.00 33.59 282 HIS A CA 1
ATOM 2311 C C . HIS A 1 282 ? -25.929 -29.646 -27.450 1.00 33.59 282 HIS A C 1
ATOM 2313 O O . HIS A 1 282 ? -24.821 -30.159 -27.379 1.00 33.59 282 HIS A O 1
ATOM 2319 N N . LEU A 1 283 ? -26.093 -28.322 -27.522 1.00 30.66 283 LEU A N 1
ATOM 2320 C CA . LEU A 1 283 ? -25.008 -27.360 -27.314 1.00 30.66 283 LEU A CA 1
ATOM 2321 C C . LEU A 1 283 ? -24.999 -26.950 -25.837 1.00 30.66 283 LEU A C 1
ATOM 2323 O O . LEU A 1 283 ? -26.057 -26.611 -25.307 1.00 30.66 283 LEU A O 1
ATOM 2327 N N . LEU A 1 284 ? -23.832 -26.972 -25.190 1.00 33.41 284 LEU A N 1
ATOM 2328 C CA . LEU A 1 284 ? -23.667 -26.500 -23.807 1.00 33.41 284 LEU A CA 1
ATOM 2329 C C . LEU A 1 284 ? -23.722 -24.957 -23.701 1.00 33.41 284 LEU A C 1
ATOM 2331 O O . LEU A 1 284 ? -24.139 -24.437 -22.673 1.00 33.41 284 LEU A O 1
ATOM 2335 N N . LEU A 1 285 ? -23.441 -24.223 -24.787 1.00 26.56 285 LEU A N 1
ATOM 2336 C CA . LEU A 1 285 ? -23.858 -22.829 -25.008 1.00 26.56 285 LEU A CA 1
ATOM 2337 C C . LEU A 1 285 ? -23.966 -22.560 -26.523 1.00 26.56 285 LEU A C 1
ATOM 2339 O O . LEU A 1 285 ? -23.272 -23.192 -27.319 1.00 26.56 285 LEU A O 1
ATOM 2343 N N . ALA A 1 286 ? -24.840 -21.646 -26.950 1.00 31.22 286 ALA A N 1
ATOM 2344 C CA . ALA A 1 286 ? -24.984 -21.306 -28.367 1.00 31.22 286 ALA A CA 1
ATOM 2345 C C . ALA A 1 286 ? -23.857 -20.361 -28.821 1.00 31.22 286 ALA A C 1
ATOM 2347 O O . ALA A 1 286 ? -23.764 -19.236 -28.338 1.00 31.22 286 ALA A O 1
ATOM 2348 N N . TYR A 1 287 ? -23.034 -20.818 -29.768 1.00 35.12 287 TYR A N 1
ATOM 2349 C CA . TYR A 1 287 ? -21.971 -20.033 -30.397 1.00 35.12 287 TYR A CA 1
ATOM 2350 C C . TYR A 1 287 ? -22.545 -18.854 -31.195 1.00 35.12 287 TYR A C 1
ATOM 2352 O O . TYR A 1 287 ? -23.379 -19.043 -32.088 1.00 35.12 287 TYR A O 1
ATOM 2360 N N . LYS A 1 288 ? -22.073 -17.642 -30.891 1.00 41.44 288 LYS A N 1
ATOM 2361 C CA . LYS A 1 288 ? -22.336 -16.433 -31.672 1.00 41.44 288 LYS A CA 1
ATOM 2362 C C . LYS A 1 288 ? -20.994 -15.806 -32.077 1.00 41.44 288 LYS A C 1
ATOM 2364 O O . LYS A 1 288 ? -20.363 -15.177 -31.235 1.00 41.44 288 LYS A O 1
ATOM 2369 N N . PRO A 1 289 ? -20.571 -15.949 -33.347 1.00 37.47 289 PRO A N 1
ATOM 2370 C CA . PRO A 1 289 ? -19.251 -15.519 -33.819 1.00 37.47 289 PRO A CA 1
ATOM 2371 C C . PRO A 1 289 ? -18.931 -14.053 -33.497 1.00 37.47 289 PRO A C 1
ATOM 2373 O O . PRO A 1 289 ? -17.831 -13.742 -33.064 1.00 37.47 289 PRO A O 1
ATOM 2376 N N . ARG A 1 290 ? -19.930 -13.170 -33.619 1.00 36.34 290 ARG A N 1
ATOM 2377 C CA . ARG A 1 290 ? -19.762 -11.730 -33.377 1.00 36.34 290 ARG A CA 1
ATOM 2378 C C . ARG A 1 290 ? -19.475 -11.365 -31.923 1.00 36.34 290 ARG A C 1
ATOM 2380 O O . ARG A 1 290 ? -18.721 -10.440 -31.696 1.00 36.34 290 ARG A O 1
ATOM 2387 N N . GLU A 1 291 ? -20.036 -12.088 -30.952 1.00 44.00 291 GLU A N 1
ATOM 2388 C CA . GLU A 1 291 ? -19.842 -11.751 -29.531 1.00 44.00 291 GLU A CA 1
ATOM 2389 C C . GLU A 1 291 ? -18.411 -12.079 -29.067 1.00 44.00 291 GLU A C 1
ATOM 2391 O O . GLU A 1 291 ? -17.890 -11.414 -28.183 1.00 44.00 291 GLU A O 1
ATOM 2396 N N . ILE A 1 292 ? -17.756 -13.078 -29.671 1.00 40.84 292 ILE A N 1
ATOM 2397 C CA . ILE A 1 292 ? -16.380 -13.472 -29.320 1.00 40.84 292 ILE A CA 1
ATOM 2398 C C . ILE A 1 292 ? -15.357 -12.578 -30.028 1.00 40.84 292 ILE A C 1
ATOM 2400 O O . ILE A 1 292 ? -14.387 -12.179 -29.397 1.00 40.84 292 ILE A O 1
ATOM 2404 N N . GLU A 1 293 ? -15.596 -12.215 -31.292 1.00 43.19 293 GLU A N 1
ATOM 2405 C CA . GLU A 1 293 ? -14.775 -11.225 -32.005 1.00 43.19 293 GLU A CA 1
ATOM 2406 C C . GLU A 1 293 ? -14.853 -9.839 -31.340 1.00 43.19 293 GLU A C 1
ATOM 2408 O O . GLU A 1 293 ? -13.824 -9.189 -31.185 1.00 43.19 293 GLU A O 1
ATOM 2413 N N . GLU A 1 294 ? -16.039 -9.407 -30.889 1.00 47.22 294 GLU A N 1
ATOM 2414 C CA . GLU A 1 294 ? -16.218 -8.160 -30.127 1.00 47.22 294 GLU A CA 1
ATOM 2415 C C . GLU A 1 294 ? -15.502 -8.223 -28.767 1.00 47.22 294 GLU A C 1
ATOM 2417 O O . GLU A 1 294 ? -14.740 -7.318 -28.447 1.00 47.22 294 GLU 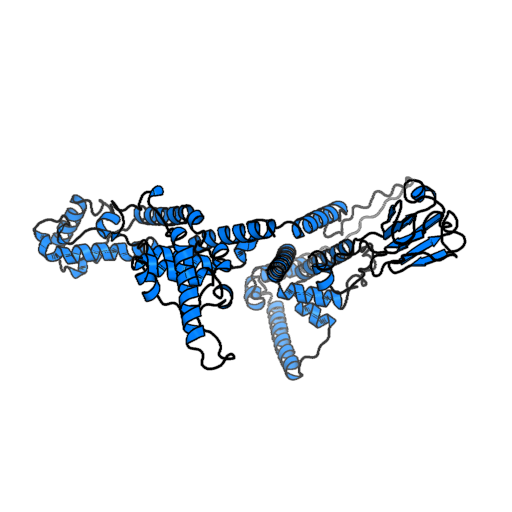A O 1
ATOM 2422 N N . LEU A 1 295 ? -15.640 -9.319 -28.008 1.00 42.31 295 LEU A N 1
ATOM 2423 C CA . LEU A 1 295 ? -14.938 -9.496 -26.726 1.00 42.31 295 LEU A CA 1
ATOM 2424 C C . LEU A 1 295 ? -13.411 -9.574 -26.878 1.00 42.31 295 LEU A C 1
ATOM 2426 O O . LEU A 1 295 ? -12.686 -9.064 -26.028 1.00 42.31 295 LEU A O 1
ATOM 2430 N N . ALA A 1 296 ? -12.915 -10.215 -27.938 1.00 43.56 296 ALA A N 1
ATOM 2431 C CA . ALA A 1 296 ? -11.488 -10.283 -28.230 1.00 43.56 296 ALA A CA 1
ATOM 2432 C C . ALA A 1 296 ? -10.947 -8.919 -28.677 1.00 43.56 296 ALA A C 1
ATOM 2434 O O . ALA A 1 296 ? -9.862 -8.528 -28.256 1.00 43.56 296 ALA A O 1
ATOM 2435 N N . HIS A 1 297 ? -11.713 -8.170 -29.476 1.00 47.09 297 HIS A N 1
ATOM 2436 C CA . HIS A 1 297 ? -11.367 -6.801 -29.845 1.00 47.09 297 HIS A CA 1
ATOM 2437 C C . HIS A 1 297 ? -11.336 -5.878 -28.621 1.00 47.09 297 HIS A C 1
ATOM 2439 O O . HIS A 1 297 ? -10.363 -5.150 -28.448 1.00 47.09 297 HIS A O 1
ATOM 2445 N N . ASP A 1 298 ? -12.340 -5.960 -27.744 1.00 48.84 298 ASP A N 1
ATOM 2446 C CA . ASP A 1 298 ? -12.410 -5.187 -26.500 1.00 48.84 298 ASP A CA 1
ATOM 2447 C C . ASP A 1 298 ? -11.252 -5.535 -25.548 1.00 48.84 298 ASP A C 1
ATOM 2449 O O . ASP A 1 298 ? -10.635 -4.641 -24.974 1.00 48.84 298 ASP A O 1
ATOM 2453 N N . PHE A 1 299 ? -10.889 -6.816 -25.421 1.00 46.81 299 PHE A N 1
ATOM 2454 C CA . PHE A 1 299 ? -9.757 -7.251 -24.596 1.00 46.81 299 PHE A CA 1
ATOM 2455 C C . PHE A 1 299 ? -8.401 -6.814 -25.174 1.00 46.81 299 PHE A C 1
ATOM 2457 O O . PHE A 1 299 ? -7.536 -6.344 -24.440 1.00 46.81 299 PHE A O 1
ATOM 2464 N N . ILE A 1 300 ? -8.211 -6.910 -26.495 1.00 49.34 300 ILE A N 1
ATOM 2465 C CA . ILE A 1 300 ? -6.992 -6.429 -27.168 1.00 49.34 300 ILE A CA 1
ATOM 2466 C C . ILE A 1 300 ? -6.866 -4.904 -27.049 1.00 49.34 300 ILE A C 1
ATOM 2468 O O . ILE A 1 300 ? -5.761 -4.405 -26.846 1.00 49.34 300 ILE A O 1
ATOM 2472 N N . GLN A 1 301 ? -7.979 -4.167 -27.131 1.00 51.62 301 GLN A N 1
ATOM 2473 C CA . GLN A 1 301 ? -8.011 -2.726 -26.854 1.00 51.62 301 GLN A CA 1
ATOM 2474 C C . GLN A 1 301 ? -7.594 -2.437 -25.403 1.00 51.62 301 GLN A C 1
ATOM 2476 O O . GLN A 1 301 ? -6.772 -1.553 -25.179 1.00 51.62 301 GLN A O 1
ATOM 2481 N N . GLN A 1 302 ? -8.085 -3.222 -24.436 1.00 49.28 302 GLN A N 1
ATOM 2482 C CA . GLN A 1 302 ? -7.731 -3.085 -23.017 1.00 49.28 302 GLN A CA 1
ATOM 2483 C C . GLN A 1 302 ? -6.258 -3.399 -22.723 1.00 49.28 302 GLN A C 1
ATOM 2485 O O . GLN A 1 302 ? -5.640 -2.685 -21.944 1.00 49.28 302 GLN A O 1
ATOM 2490 N N . LEU A 1 303 ? -5.647 -4.384 -23.396 1.00 50.84 303 LEU A N 1
ATOM 2491 C CA . LEU A 1 303 ? -4.211 -4.687 -23.255 1.00 50.84 303 LEU A CA 1
ATOM 2492 C C . LEU A 1 303 ? -3.288 -3.516 -23.654 1.00 50.84 303 LEU A C 1
ATOM 2494 O O . LEU A 1 303 ? -2.103 -3.531 -23.313 1.00 50.84 303 LEU A O 1
ATOM 2498 N N . GLY A 1 304 ? -3.804 -2.538 -24.406 1.00 52.16 304 GLY A N 1
ATOM 2499 C CA . GLY A 1 304 ? -3.074 -1.350 -24.849 1.00 52.16 304 GLY A CA 1
ATOM 2500 C C . GLY A 1 304 ? -3.349 -0.076 -24.044 1.00 52.16 304 GLY A C 1
ATOM 2501 O O . GLY A 1 304 ? -2.654 0.913 -24.269 1.00 52.16 304 GLY A O 1
ATOM 2502 N N . THR A 1 305 ? -4.330 -0.065 -23.135 1.00 55.97 305 THR A N 1
ATOM 2503 C CA . THR A 1 305 ? -4.750 1.140 -22.399 1.00 55.97 305 THR A CA 1
ATOM 2504 C C . THR A 1 305 ? -4.560 0.959 -20.901 1.00 55.97 305 THR A C 1
ATOM 2506 O O . THR A 1 305 ? -5.342 0.270 -20.256 1.00 55.97 305 THR A O 1
ATOM 2509 N N . ILE A 1 306 ? -3.541 1.619 -20.358 1.00 62.47 306 ILE A N 1
ATOM 2510 C CA . ILE A 1 306 ? -3.261 1.651 -18.921 1.00 62.47 306 ILE A CA 1
ATOM 2511 C C . ILE A 1 306 ? -4.243 2.626 -18.256 1.00 62.47 306 ILE A C 1
ATOM 2513 O O . ILE A 1 306 ? -4.528 3.681 -18.817 1.00 62.47 306 ILE A O 1
ATOM 2517 N N . SER A 1 307 ? -4.769 2.283 -17.083 1.00 65.81 307 SER A N 1
ATOM 2518 C CA . SER A 1 307 ? -5.619 3.143 -16.251 1.00 65.81 307 SER A CA 1
ATOM 2519 C C . SER A 1 307 ? -4.985 3.407 -14.881 1.00 65.81 307 SER A C 1
ATOM 2521 O O . SER A 1 307 ? -4.219 2.601 -14.355 1.00 65.81 307 SER A O 1
ATOM 2523 N N . ASP A 1 308 ? -5.351 4.528 -14.263 1.00 65.25 308 ASP A N 1
ATOM 2524 C CA . ASP A 1 308 ? -4.773 5.049 -13.015 1.00 65.25 308 ASP A CA 1
ATOM 2525 C C . ASP A 1 308 ? -5.044 4.207 -11.757 1.00 65.25 308 ASP A C 1
ATOM 2527 O O . ASP A 1 308 ? -4.412 4.435 -10.730 1.00 65.25 308 ASP A O 1
ATOM 2531 N N . TYR A 1 309 ? -5.945 3.222 -11.804 1.00 70.12 309 TYR A N 1
ATOM 2532 C CA . TYR A 1 309 ? -6.265 2.326 -10.682 1.00 70.12 309 TYR A CA 1
ATOM 2533 C C . TYR A 1 309 ? -5.627 0.931 -10.789 1.00 70.12 309 TYR A C 1
ATOM 2535 O O . TYR A 1 309 ? -5.762 0.125 -9.867 1.00 70.12 309 TYR A O 1
ATOM 2543 N N . GLU A 1 310 ? -4.965 0.609 -11.900 1.00 61.06 310 GLU A N 1
ATOM 2544 C CA . GLU A 1 310 ? -4.518 -0.760 -12.198 1.00 61.06 310 GLU A CA 1
ATOM 2545 C C . GLU A 1 310 ? -3.245 -1.180 -11.447 1.00 61.06 310 GLU A C 1
ATOM 2547 O O . GLU A 1 310 ? -2.933 -2.369 -11.389 1.00 61.06 310 GLU A O 1
ATOM 2552 N N . PHE A 1 311 ? -2.537 -0.239 -10.812 1.00 66.00 311 PHE A N 1
ATOM 2553 C CA . PHE A 1 311 ? -1.316 -0.517 -10.047 1.00 66.00 311 PHE A CA 1
ATOM 2554 C C . PHE A 1 311 ? -1.552 -0.626 -8.530 1.00 66.00 311 PHE A C 1
ATOM 2556 O O . PHE A 1 311 ? -0.610 -0.897 -7.787 1.00 66.00 311 PHE A O 1
ATOM 2563 N N . ILE A 1 312 ? -2.795 -0.462 -8.055 1.00 68.25 312 ILE A N 1
ATOM 2564 C CA . ILE A 1 312 ? -3.139 -0.448 -6.620 1.00 68.25 312 ILE A CA 1
ATOM 2565 C C . ILE A 1 312 ? -2.759 -1.760 -5.907 1.00 68.25 312 ILE A C 1
ATOM 2567 O O . ILE A 1 312 ? -2.328 -1.727 -4.759 1.00 68.25 312 ILE A O 1
ATOM 2571 N N . ASP A 1 313 ? -2.875 -2.913 -6.573 1.00 63.34 313 ASP A N 1
ATOM 2572 C CA . ASP A 1 313 ? -2.625 -4.229 -5.959 1.00 63.34 313 ASP A CA 1
ATOM 2573 C C . ASP A 1 313 ? -1.172 -4.724 -6.116 1.00 63.34 313 ASP A C 1
ATOM 2575 O O . ASP A 1 313 ? -0.844 -5.846 -5.718 1.00 63.34 313 ASP A O 1
ATOM 2579 N N . LEU A 1 314 ? -0.280 -3.902 -6.679 1.00 63.91 314 LEU A N 1
ATOM 2580 C CA . LEU A 1 314 ? 1.126 -4.262 -6.902 1.00 63.91 314 LEU A CA 1
ATOM 2581 C C . LEU A 1 314 ? 2.028 -4.043 -5.677 1.00 63.91 314 LEU A C 1
ATOM 2583 O O . LEU A 1 314 ? 3.217 -4.351 -5.743 1.00 63.91 314 LEU A O 1
ATOM 2587 N N . GLN A 1 315 ? 1.486 -3.549 -4.557 1.00 72.75 315 GLN A N 1
ATOM 2588 C CA . GLN A 1 315 ? 2.221 -3.309 -3.304 1.00 72.75 315 GLN A CA 1
ATOM 2589 C C . GLN A 1 315 ? 3.398 -2.323 -3.451 1.00 72.75 315 GLN A C 1
ATOM 2591 O O . GLN A 1 315 ? 4.382 -2.384 -2.703 1.00 72.75 315 GLN A O 1
ATOM 2596 N N . LEU A 1 316 ? 3.306 -1.408 -4.420 1.00 72.75 316 LEU A N 1
ATOM 2597 C CA . LEU A 1 316 ? 4.307 -0.369 -4.683 1.00 72.75 316 LEU A CA 1
ATOM 2598 C C . LEU A 1 316 ? 4.272 0.743 -3.620 1.00 72.75 316 LEU A C 1
ATOM 2600 O O . LEU A 1 316 ? 5.231 1.491 -3.448 1.00 72.75 316 LEU A O 1
ATOM 2604 N N . GLU A 1 317 ? 3.188 0.826 -2.854 1.00 83.88 317 GLU A N 1
ATOM 2605 C CA . GLU A 1 317 ? 2.912 1.885 -1.891 1.00 83.88 317 GLU A CA 1
ATOM 2606 C C . GLU A 1 317 ? 3.699 1.791 -0.584 1.00 83.88 317 GLU A C 1
ATOM 2608 O O . GLU A 1 317 ? 3.703 2.747 0.187 1.00 83.88 317 GLU A O 1
ATOM 2613 N N . ASN A 1 318 ? 4.373 0.672 -0.307 1.00 84.06 318 ASN A N 1
ATOM 2614 C CA . ASN A 1 318 ? 5.023 0.431 0.987 1.00 84.06 318 ASN A CA 1
ATOM 2615 C C . ASN A 1 318 ? 6.018 1.537 1.374 1.00 84.06 318 ASN A C 1
ATOM 2617 O O . ASN A 1 318 ? 6.026 1.991 2.518 1.00 84.06 318 ASN A O 1
ATOM 2621 N N . LYS A 1 319 ? 6.821 2.009 0.411 1.00 83.56 319 LYS A N 1
ATOM 2622 C CA . 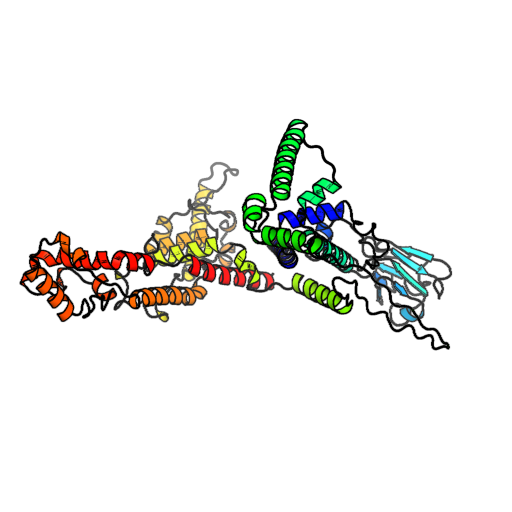LYS A 1 319 ? 7.787 3.096 0.629 1.00 83.56 319 LYS A CA 1
ATOM 2623 C C . LYS A 1 319 ? 7.075 4.409 0.978 1.00 83.56 319 LYS A C 1
ATOM 2625 O O . LYS A 1 319 ? 7.491 5.107 1.899 1.00 83.56 319 LYS A O 1
ATOM 2630 N N . LEU A 1 320 ? 5.968 4.699 0.294 1.00 87.38 320 LEU A N 1
ATOM 2631 C CA . LEU A 1 320 ? 5.150 5.886 0.525 1.00 87.38 320 LEU A CA 1
ATOM 2632 C C . LEU A 1 320 ? 4.400 5.821 1.868 1.00 87.38 320 LEU A C 1
ATOM 2634 O O . LEU A 1 320 ? 4.326 6.821 2.577 1.00 87.38 320 LEU A O 1
ATOM 2638 N N . ILE A 1 321 ? 3.889 4.650 2.268 1.00 88.06 321 ILE A N 1
ATOM 2639 C CA . ILE A 1 321 ? 3.244 4.448 3.578 1.00 88.06 321 ILE A CA 1
ATOM 2640 C C . ILE A 1 321 ? 4.211 4.801 4.708 1.00 88.06 321 ILE A C 1
ATOM 2642 O O . ILE A 1 321 ? 3.843 5.552 5.614 1.00 88.06 321 ILE A O 1
ATOM 2646 N N . GLU A 1 322 ? 5.428 4.254 4.669 1.00 89.56 322 GLU A N 1
ATOM 2647 C CA . GLU A 1 322 ? 6.436 4.524 5.698 1.00 89.56 322 GLU A CA 1
ATOM 2648 C C . GLU A 1 322 ? 6.875 5.989 5.670 1.00 89.56 322 GLU A C 1
ATOM 2650 O O . GLU A 1 322 ? 7.022 6.593 6.731 1.00 89.56 322 GLU A O 1
ATOM 2655 N N . LYS A 1 323 ? 6.972 6.602 4.482 1.00 90.25 323 LYS A N 1
ATOM 2656 C CA . LYS A 1 323 ? 7.281 8.027 4.350 1.00 90.25 323 LYS A CA 1
ATOM 2657 C C . LYS A 1 323 ? 6.223 8.921 5.004 1.00 90.25 323 LYS A C 1
ATOM 2659 O O . LYS A 1 323 ? 6.555 9.742 5.858 1.00 90.25 323 LYS A O 1
ATOM 2664 N N . ILE A 1 324 ? 4.941 8.716 4.688 1.00 90.25 324 ILE A N 1
ATOM 2665 C CA . ILE A 1 324 ? 3.841 9.461 5.321 1.00 90.25 324 ILE A CA 1
ATOM 2666 C C . ILE A 1 324 ? 3.851 9.227 6.835 1.00 90.25 324 ILE A C 1
ATOM 2668 O O . ILE A 1 324 ? 3.670 10.160 7.615 1.00 90.25 324 ILE A O 1
ATOM 2672 N N . PHE A 1 325 ? 4.070 7.985 7.274 1.00 91.19 325 PHE A N 1
ATOM 2673 C CA . PHE A 1 325 ? 4.114 7.651 8.693 1.00 91.19 325 PHE A CA 1
ATOM 2674 C C . PHE A 1 325 ? 5.248 8.389 9.422 1.00 91.19 325 PHE A C 1
ATOM 2676 O O . PHE A 1 325 ? 4.999 8.987 10.468 1.00 91.19 325 PHE A O 1
ATOM 2683 N N . ASN A 1 326 ? 6.461 8.395 8.865 1.00 89.62 326 ASN A N 1
ATOM 2684 C CA . ASN A 1 326 ? 7.617 9.086 9.435 1.00 89.62 326 ASN A CA 1
ATOM 2685 C C . ASN A 1 326 ? 7.401 10.598 9.505 1.00 89.62 326 ASN A C 1
ATOM 2687 O O . ASN A 1 326 ? 7.680 11.203 10.542 1.00 89.62 326 ASN A O 1
ATOM 2691 N N . ASN A 1 327 ? 6.835 11.204 8.461 1.00 90.69 327 ASN A N 1
ATOM 2692 C CA . ASN A 1 327 ? 6.530 12.631 8.472 1.00 90.69 327 ASN A CA 1
ATOM 2693 C C . ASN A 1 327 ? 5.464 12.978 9.520 1.00 90.69 327 ASN A C 1
ATOM 2695 O O . ASN A 1 327 ? 5.643 13.913 10.294 1.00 90.69 327 ASN A O 1
ATOM 2699 N N . LEU A 1 328 ? 4.404 12.177 9.663 1.00 90.25 328 LEU A N 1
ATOM 2700 C CA . LEU A 1 328 ? 3.422 12.386 10.735 1.00 90.25 328 LEU A CA 1
ATOM 2701 C C . LEU A 1 328 ? 4.044 12.295 12.142 1.00 90.25 328 LEU A C 1
ATOM 2703 O O . LEU A 1 328 ? 3.554 12.948 13.067 1.00 90.25 328 LEU A O 1
ATOM 2707 N N . VAL A 1 329 ? 5.101 11.494 12.318 1.00 90.12 329 VAL A N 1
ATOM 2708 C CA . VAL A 1 329 ? 5.887 11.451 13.562 1.00 90.12 329 VAL A CA 1
ATOM 2709 C C . VAL A 1 329 ? 6.741 12.714 13.717 1.00 90.12 329 VAL A C 1
ATOM 2711 O O . VAL A 1 329 ? 6.777 13.288 14.805 1.00 90.12 329 VAL A O 1
ATOM 2714 N N . ASN A 1 330 ? 7.406 13.169 12.652 1.00 87.44 330 ASN A N 1
ATOM 2715 C CA . ASN A 1 330 ? 8.260 14.364 12.668 1.00 87.44 330 ASN A CA 1
ATOM 2716 C C . ASN A 1 330 ? 7.473 15.648 12.956 1.00 87.44 330 ASN A C 1
ATOM 2718 O O . ASN A 1 330 ? 7.935 16.467 13.746 1.00 87.44 330 ASN A O 1
ATOM 2722 N N . HIS A 1 331 ? 6.270 15.769 12.394 1.00 87.00 331 HIS A N 1
ATOM 2723 C CA . HIS A 1 331 ? 5.329 16.865 12.644 1.00 87.00 331 HIS A CA 1
ATOM 2724 C C . HIS A 1 331 ? 4.570 16.727 13.981 1.00 87.00 331 HIS A C 1
ATOM 2726 O O . HIS A 1 331 ? 3.635 17.481 14.247 1.00 87.00 331 HIS A O 1
ATOM 2732 N N . GLU A 1 332 ? 4.938 15.757 14.827 1.00 87.81 332 GLU A N 1
ATOM 2733 C CA . GLU A 1 332 ? 4.346 15.511 16.149 1.00 87.81 332 GLU A CA 1
ATOM 2734 C C . GLU A 1 332 ? 2.814 15.324 16.131 1.00 87.81 332 GLU A C 1
ATOM 2736 O O . GLU A 1 332 ? 2.103 15.672 17.083 1.00 87.81 332 GLU A O 1
ATOM 2741 N N . ILE A 1 333 ? 2.288 14.741 15.051 1.00 87.12 333 ILE A N 1
ATOM 2742 C CA . ILE A 1 333 ? 0.867 14.394 14.916 1.00 87.12 333 ILE A CA 1
ATOM 2743 C C . ILE A 1 333 ? 0.609 13.014 15.530 1.00 87.12 333 ILE A C 1
ATOM 2745 O O . ILE A 1 333 ? -0.413 12.793 16.192 1.00 87.12 333 ILE A O 1
ATOM 2749 N N . ILE A 1 334 ? 1.540 12.077 15.324 1.00 90.44 334 ILE A N 1
ATOM 2750 C CA . ILE A 1 334 ? 1.504 10.723 15.885 1.00 90.44 334 ILE A CA 1
ATOM 2751 C C . ILE A 1 334 ? 2.812 10.383 16.611 1.00 90.44 334 ILE A C 1
ATOM 2753 O O . ILE A 1 334 ? 3.857 10.964 16.347 1.00 90.44 334 ILE A O 1
ATOM 2757 N N . ASP A 1 335 ? 2.764 9.411 17.521 1.00 88.06 335 ASP A N 1
ATOM 2758 C CA . ASP A 1 335 ? 3.963 8.808 18.102 1.00 88.06 335 ASP A CA 1
ATOM 2759 C C . ASP A 1 335 ? 4.537 7.693 17.206 1.00 88.06 335 ASP A C 1
ATOM 2761 O O . ASP A 1 335 ? 3.890 7.221 16.269 1.00 88.06 335 ASP A O 1
ATOM 2765 N N . GLY A 1 336 ? 5.737 7.197 17.529 1.00 85.94 336 GLY A N 1
ATOM 2766 C CA . GLY A 1 336 ? 6.380 6.101 16.786 1.00 85.94 336 GLY A CA 1
ATOM 2767 C C . GLY A 1 336 ? 5.624 4.761 16.815 1.00 85.94 336 GLY A C 1
ATOM 2768 O O . GLY A 1 336 ? 5.967 3.844 16.076 1.00 85.94 336 GLY A O 1
ATOM 2769 N N . SER A 1 337 ? 4.582 4.621 17.643 1.00 85.44 337 SER A N 1
ATOM 2770 C CA . SER A 1 337 ? 3.676 3.464 17.635 1.00 85.44 337 SER A CA 1
ATOM 2771 C C . SER A 1 337 ? 2.434 3.677 16.757 1.00 85.44 337 SER A C 1
ATOM 2773 O O . SER A 1 337 ? 1.634 2.751 16.572 1.00 85.44 337 SER A O 1
ATOM 2775 N N . GLY A 1 338 ? 2.275 4.884 16.208 1.00 86.00 338 GLY A N 1
ATOM 2776 C CA . GLY A 1 338 ? 1.157 5.326 15.392 1.00 86.00 338 GLY A CA 1
ATOM 2777 C C . GLY A 1 338 ? -0.014 5.898 16.187 1.00 86.00 338 GLY A C 1
ATOM 2778 O O . GLY A 1 338 ? -1.088 6.067 15.610 1.00 86.00 338 GLY A O 1
ATOM 2779 N N . LYS A 1 339 ? 0.123 6.155 17.494 1.00 89.25 339 LYS A N 1
ATOM 2780 C CA . LYS A 1 339 ? -0.951 6.775 18.286 1.00 89.25 339 LYS A CA 1
ATOM 2781 C C . LYS A 1 339 ? -0.987 8.274 18.049 1.00 89.25 339 LYS A C 1
ATOM 2783 O O . LYS A 1 339 ? 0.048 8.923 18.052 1.00 89.25 339 LYS A O 1
ATOM 2788 N N . ILE A 1 340 ? -2.186 8.821 17.899 1.00 87.94 340 ILE A N 1
ATOM 2789 C CA . ILE A 1 340 ? -2.388 10.258 17.700 1.00 87.94 340 ILE A CA 1
ATOM 2790 C C . ILE A 1 340 ? -2.044 10.993 19.000 1.00 87.94 340 ILE A C 1
ATOM 2792 O O . ILE A 1 340 ? -2.599 10.674 20.060 1.00 87.94 340 ILE A O 1
ATOM 2796 N N . LEU A 1 341 ? -1.157 11.984 18.910 1.00 84.31 341 LEU A N 1
ATOM 2797 C CA . LEU A 1 341 ? -0.704 12.796 20.037 1.00 84.31 341 LEU A CA 1
ATOM 2798 C C . LEU A 1 341 ? -1.793 13.799 20.423 1.00 84.31 341 LEU A C 1
ATOM 2800 O O . LEU A 1 341 ? -1.964 14.864 19.835 1.00 84.31 341 LEU A O 1
ATOM 2804 N N . THR A 1 342 ? -2.591 13.427 21.421 1.00 80.00 342 THR A N 1
ATOM 2805 C CA . THR A 1 342 ? -3.753 14.218 21.851 1.00 80.00 342 THR A CA 1
ATOM 2806 C C . THR A 1 342 ? -3.390 15.510 22.578 1.00 80.00 342 THR A C 1
ATOM 2808 O O . THR A 1 342 ? -4.224 16.408 22.657 1.00 80.00 342 THR A O 1
ATOM 2811 N N . GLU A 1 343 ? -2.176 15.595 23.118 1.00 75.81 343 GLU A N 1
ATOM 2812 C CA . GLU A 1 343 ? -1.600 16.772 23.773 1.00 75.81 343 GLU A CA 1
ATOM 2813 C C . GLU A 1 343 ? -1.374 17.954 22.823 1.00 75.81 343 GLU A C 1
ATOM 2815 O O . GLU A 1 343 ? -1.486 19.097 23.259 1.00 75.81 343 GLU A O 1
ATOM 2820 N N . ASN A 1 344 ? -1.144 17.681 21.537 1.00 77.12 344 ASN A N 1
ATOM 2821 C CA . ASN A 1 344 ? -0.878 18.694 20.513 1.00 77.12 344 ASN A CA 1
ATOM 2822 C C . ASN A 1 344 ? -2.161 19.177 19.806 1.00 77.12 344 ASN A C 1
ATOM 2824 O O . ASN A 1 344 ? -2.119 20.045 18.938 1.00 77.12 344 ASN A O 1
ATOM 2828 N N . LEU A 1 345 ? -3.327 18.637 20.181 1.00 78.19 345 LEU A N 1
ATOM 2829 C CA . LEU A 1 345 ? -4.618 19.026 19.614 1.00 78.19 345 LEU A CA 1
ATOM 2830 C C . LEU A 1 345 ? -5.149 20.309 20.265 1.00 78.19 345 LEU A C 1
ATOM 2832 O O . LEU A 1 345 ? -5.384 20.356 21.475 1.00 78.19 345 LEU A O 1
ATOM 2836 N N . ILE A 1 346 ? -5.460 21.313 19.448 1.00 72.44 346 ILE A N 1
ATOM 2837 C CA . ILE A 1 346 ? -6.095 22.560 19.892 1.00 72.44 346 ILE A CA 1
ATOM 2838 C C . ILE A 1 346 ? -7.586 22.286 20.130 1.00 72.44 346 ILE A C 1
ATOM 2840 O O . ILE A 1 346 ? -8.283 21.786 19.248 1.00 72.44 346 ILE A O 1
ATOM 2844 N N . ASP A 1 347 ? -8.086 22.553 21.340 1.00 70.88 347 ASP A N 1
ATOM 2845 C CA . ASP A 1 347 ? -9.483 22.297 21.739 1.00 70.88 347 ASP A CA 1
ATOM 2846 C C . ASP A 1 347 ? -9.983 20.872 21.415 1.00 70.88 347 ASP A C 1
ATOM 2848 O O . ASP A 1 347 ? -11.146 20.648 21.056 1.00 70.88 347 ASP A O 1
ATOM 2852 N N . HIS A 1 348 ? -9.098 19.873 21.539 1.00 75.75 348 HIS A N 1
ATOM 2853 C CA . HIS A 1 348 ? -9.385 18.472 21.204 1.00 75.75 348 HIS A CA 1
ATOM 2854 C C . HIS A 1 348 ? -9.767 18.250 19.726 1.00 75.75 348 HIS A C 1
ATOM 2856 O O . HIS A 1 348 ? -10.551 17.341 19.398 1.00 75.75 348 HIS A O 1
ATOM 2862 N N . GLN A 1 349 ? -9.256 19.095 18.832 1.00 79.69 349 GLN A N 1
ATOM 2863 C CA . GLN A 1 349 ? -9.424 19.018 17.386 1.00 79.69 349 GLN A CA 1
ATOM 2864 C C . GLN A 1 349 ? -8.068 19.110 16.687 1.00 79.69 349 GLN A C 1
ATOM 2866 O O . GLN A 1 349 ? -7.098 19.623 17.240 1.00 79.69 349 GLN A O 1
ATOM 2871 N N . LEU A 1 350 ? -8.010 18.566 15.471 1.00 83.25 350 LEU A N 1
ATOM 2872 C CA . LEU A 1 350 ? -6.880 18.818 14.582 1.00 83.25 350 LEU A CA 1
ATOM 2873 C C . LEU A 1 350 ? -6.860 20.305 14.207 1.00 83.25 350 LEU A C 1
ATOM 2875 O O . LEU A 1 350 ? -7.938 20.915 14.177 1.00 83.25 350 LEU A O 1
ATOM 2879 N N . PRO A 1 351 ? -5.680 20.859 13.882 1.00 84.56 351 PRO A N 1
ATOM 2880 C CA . PRO A 1 351 ? -5.584 22.192 13.301 1.00 84.56 351 PRO A CA 1
ATOM 2881 C C . PRO A 1 351 ? -6.463 22.319 12.049 1.00 84.56 351 PRO A C 1
ATOM 2883 O O . PRO A 1 351 ? -6.983 21.332 11.498 1.00 84.56 351 PRO A O 1
ATOM 2886 N N . SER A 1 352 ? -6.694 23.558 11.619 1.00 85.56 352 SER A N 1
ATOM 2887 C CA . SER A 1 352 ? -7.420 23.779 10.374 1.00 85.56 352 SER A CA 1
ATOM 2888 C C . SER A 1 352 ? -6.642 23.164 9.206 1.00 85.56 352 SER A C 1
ATOM 2890 O O . SER A 1 352 ? -5.426 23.026 9.270 1.00 85.56 352 SER A O 1
ATOM 2892 N N . ILE A 1 353 ? -7.332 22.781 8.130 1.00 85.56 353 ILE A N 1
ATOM 2893 C CA . ILE A 1 353 ? -6.661 22.169 6.969 1.00 85.56 353 ILE A CA 1
ATOM 2894 C C . ILE A 1 353 ? -5.597 23.091 6.350 1.00 85.56 353 ILE A C 1
ATOM 2896 O O . ILE A 1 353 ? -4.644 22.602 5.771 1.00 85.56 353 ILE A O 1
ATOM 2900 N N . ALA A 1 354 ? -5.748 24.410 6.503 1.00 83.88 354 ALA A N 1
ATOM 2901 C CA . ALA A 1 354 ? -4.792 25.401 6.011 1.00 83.88 354 ALA A CA 1
ATOM 2902 C C . ALA A 1 354 ? -3.510 25.487 6.857 1.00 83.88 354 ALA A C 1
ATOM 2904 O O . ALA A 1 354 ? -2.539 26.079 6.416 1.00 83.88 354 ALA A O 1
ATOM 2905 N N . GLU A 1 355 ? -3.530 24.940 8.072 1.00 83.19 355 GLU A N 1
ATOM 2906 C CA . GLU A 1 355 ? -2.399 24.901 9.008 1.00 83.19 355 GLU A CA 1
ATOM 2907 C C . GLU A 1 355 ? -1.886 23.462 9.198 1.00 83.19 355 GLU A C 1
ATOM 2909 O O . GLU A 1 355 ? -1.031 23.212 10.043 1.00 83.19 355 GLU A O 1
ATOM 2914 N N . PHE A 1 356 ? -2.472 22.494 8.486 1.00 87.25 356 PHE A N 1
ATOM 2915 C CA . PHE A 1 356 ? -2.101 21.090 8.566 1.00 87.25 356 PHE A CA 1
ATOM 2916 C C . PHE A 1 356 ? -1.180 20.758 7.400 1.00 87.25 356 PHE A C 1
ATOM 2918 O O . PHE A 1 356 ? -1.632 20.658 6.263 1.00 87.25 356 PHE A O 1
ATOM 2925 N N . GLU A 1 357 ? 0.091 20.553 7.713 1.00 83.81 357 GLU A N 1
ATOM 2926 C CA . GLU A 1 357 ? 1.132 20.192 6.757 1.00 83.81 357 GLU A CA 1
ATOM 2927 C C . GLU A 1 357 ? 1.734 18.846 7.164 1.00 83.81 357 GLU A C 1
ATOM 2929 O O . GLU A 1 357 ? 1.880 18.553 8.355 1.00 83.81 357 GLU A O 1
ATOM 2934 N N . ILE A 1 358 ? 2.023 18.008 6.168 1.00 86.69 358 ILE A N 1
ATOM 2935 C CA . ILE A 1 358 ? 2.678 16.703 6.351 1.00 86.69 358 ILE A CA 1
ATOM 2936 C C . ILE A 1 358 ? 4.070 16.662 5.715 1.00 86.69 358 ILE A C 1
ATOM 2938 O O . ILE A 1 358 ? 4.673 15.593 5.656 1.00 86.69 358 ILE A O 1
ATOM 2942 N N . GLU A 1 359 ? 4.533 17.787 5.184 1.00 87.75 359 GLU A N 1
ATOM 2943 C CA . GLU A 1 359 ? 5.839 17.941 4.558 1.00 87.75 359 GLU A CA 1
ATOM 2944 C C . GLU A 1 359 ? 6.302 19.386 4.757 1.00 87.75 359 GLU A C 1
ATOM 2946 O O . GLU A 1 359 ? 5.498 20.316 4.636 1.00 87.75 359 GLU A O 1
ATOM 2951 N N . TYR A 1 360 ? 7.584 19.568 5.065 1.00 86.69 360 TYR A N 1
ATOM 2952 C CA . TYR A 1 360 ? 8.234 20.875 5.010 1.00 86.69 360 TYR A CA 1
ATOM 2953 C C . TYR A 1 360 ? 8.676 21.206 3.582 1.00 86.69 360 TYR A C 1
ATOM 2955 O O . TYR A 1 360 ? 9.196 20.357 2.860 1.00 86.69 360 TYR A O 1
ATOM 2963 N N . ASP A 1 361 ? 8.550 22.475 3.196 1.00 85.06 361 ASP A N 1
ATOM 2964 C CA . ASP A 1 361 ? 9.091 22.952 1.925 1.00 85.06 361 ASP A CA 1
ATOM 2965 C C . ASP A 1 361 ? 10.610 23.173 2.030 1.00 85.06 361 ASP A C 1
ATOM 2967 O O . ASP A 1 361 ? 11.083 24.102 2.690 1.00 85.06 361 ASP A O 1
ATOM 2971 N N . PHE A 1 362 ? 11.378 22.304 1.369 1.00 87.00 362 PHE A N 1
ATOM 2972 C CA . PHE A 1 362 ? 12.839 22.388 1.287 1.00 87.00 362 PHE A CA 1
ATOM 2973 C C . PHE A 1 362 ? 13.347 22.927 -0.056 1.00 87.00 362 PHE A C 1
ATOM 2975 O O . PHE A 1 362 ? 14.556 22.901 -0.296 1.00 87.00 362 PHE A O 1
ATOM 2982 N N . SER A 1 363 ? 12.470 23.452 -0.918 1.00 84.44 363 SER A N 1
ATOM 2983 C CA . SER A 1 363 ? 12.836 23.909 -2.268 1.00 84.44 363 SER A CA 1
ATOM 2984 C C . SER A 1 363 ? 13.963 24.953 -2.250 1.00 84.44 363 SER A C 1
ATOM 2986 O O . SER A 1 363 ? 14.895 24.897 -3.055 1.00 84.44 363 SER A O 1
ATOM 2988 N N . ASP A 1 364 ? 13.944 25.860 -1.268 1.00 85.56 364 ASP A N 1
ATOM 2989 C CA . ASP A 1 364 ? 14.966 26.901 -1.079 1.00 85.56 364 ASP A CA 1
ATOM 2990 C C . ASP A 1 364 ? 16.342 26.348 -0.642 1.00 85.56 364 ASP A C 1
ATOM 2992 O O . ASP A 1 364 ? 17.368 27.030 -0.752 1.00 85.56 364 ASP A O 1
ATOM 2996 N N . PHE A 1 365 ? 16.387 25.106 -0.150 1.00 86.81 365 PHE A N 1
ATOM 2997 C CA . PHE A 1 365 ? 17.607 24.435 0.299 1.00 86.81 365 PHE A CA 1
ATOM 2998 C C . PHE A 1 365 ? 18.240 23.542 -0.775 1.00 86.81 365 PHE A C 1
ATOM 3000 O O . PHE A 1 365 ? 19.387 23.138 -0.581 1.00 86.81 365 PHE A O 1
ATOM 3007 N N . ASN A 1 366 ? 17.579 23.297 -1.918 1.00 87.38 366 ASN A N 1
ATOM 3008 C CA . ASN A 1 366 ? 18.091 22.439 -3.000 1.00 87.38 366 ASN A CA 1
ATOM 3009 C C . ASN A 1 366 ? 19.546 22.781 -3.369 1.00 87.38 366 ASN A C 1
ATOM 3011 O O . ASN A 1 366 ? 20.421 21.915 -3.350 1.00 87.38 366 ASN A O 1
ATOM 3015 N N . GLN A 1 367 ? 19.837 24.064 -3.614 1.00 87.81 367 GLN A N 1
ATOM 3016 C CA . GLN A 1 367 ? 21.188 24.507 -3.972 1.00 87.81 367 GLN A CA 1
ATOM 3017 C C . GLN A 1 367 ? 22.192 24.333 -2.821 1.00 87.81 367 GLN A C 1
ATOM 3019 O O . GLN A 1 367 ? 23.302 23.854 -3.038 1.00 87.81 367 GLN A O 1
ATOM 3024 N N . GLN A 1 368 ? 21.816 24.707 -1.596 1.00 89.06 368 GLN A N 1
ATOM 3025 C CA . GLN A 1 368 ? 22.713 24.650 -0.434 1.00 89.06 368 GLN A CA 1
ATOM 3026 C C . GLN A 1 368 ? 23.094 23.208 -0.081 1.00 89.06 368 GLN A C 1
ATOM 3028 O O . GLN A 1 368 ? 24.235 22.933 0.287 1.00 89.06 368 GLN A O 1
ATOM 3033 N N . ILE A 1 369 ? 22.144 22.283 -0.219 1.00 89.75 369 ILE A N 1
ATOM 3034 C CA . ILE A 1 369 ? 22.371 20.859 0.008 1.00 89.75 369 ILE A CA 1
ATOM 3035 C C . ILE A 1 369 ? 23.236 20.279 -1.104 1.00 89.75 369 ILE A C 1
ATOM 3037 O O . ILE A 1 369 ? 24.207 19.590 -0.809 1.00 89.75 369 ILE A O 1
ATOM 3041 N N . PHE A 1 370 ? 22.971 20.613 -2.366 1.00 90.38 370 PHE A N 1
ATOM 3042 C CA . PHE A 1 370 ? 23.831 20.177 -3.461 1.00 90.38 370 PHE A CA 1
ATOM 3043 C C . PHE A 1 370 ? 25.283 20.662 -3.281 1.00 90.38 370 PHE A C 1
ATOM 3045 O O . PHE A 1 370 ? 26.230 19.892 -3.441 1.00 90.38 370 PHE A O 1
ATOM 3052 N N . GLU A 1 371 ? 25.474 21.919 -2.867 1.00 89.50 371 GLU A N 1
ATOM 3053 C CA . GLU A 1 371 ? 26.793 22.476 -2.544 1.00 89.50 371 GLU A CA 1
ATOM 3054 C C . GLU A 1 371 ? 27.464 21.763 -1.355 1.00 89.50 371 GLU A C 1
ATOM 3056 O O . GLU A 1 371 ? 28.687 21.601 -1.356 1.00 89.50 371 GLU A O 1
ATOM 3061 N N . LEU A 1 372 ? 26.694 21.291 -0.364 1.00 90.25 372 LEU A N 1
ATOM 3062 C CA . LEU A 1 372 ? 27.202 20.462 0.735 1.00 90.25 372 LEU A CA 1
ATOM 3063 C C . LEU A 1 372 ? 27.757 19.126 0.219 1.00 90.25 372 LEU A C 1
ATOM 3065 O O . LEU A 1 372 ? 28.891 18.781 0.555 1.00 90.25 372 LEU A O 1
ATOM 3069 N N . PHE A 1 373 ? 27.003 18.406 -0.619 1.00 89.69 373 PHE A N 1
ATOM 3070 C CA . PHE A 1 373 ? 27.472 17.160 -1.238 1.00 89.69 373 PHE A CA 1
ATOM 3071 C C . PHE A 1 373 ? 28.721 17.395 -2.094 1.00 89.69 373 PHE A C 1
ATOM 3073 O O . PHE A 1 373 ? 29.706 16.669 -1.958 1.00 89.69 373 PHE A O 1
ATOM 3080 N N . TYR A 1 374 ? 28.720 18.452 -2.914 1.00 90.62 374 TYR A N 1
ATOM 3081 C CA . TYR A 1 374 ? 29.871 18.835 -3.732 1.00 90.62 374 TYR A CA 1
ATOM 3082 C C . TYR A 1 374 ? 31.107 19.144 -2.874 1.00 90.62 374 TYR A C 1
ATOM 3084 O O . TYR A 1 374 ? 32.213 18.711 -3.192 1.00 90.62 374 TYR A O 1
ATOM 3092 N N . ARG A 1 375 ? 30.947 19.855 -1.751 1.00 90.88 375 ARG A N 1
ATOM 3093 C CA . ARG A 1 375 ? 32.055 20.153 -0.831 1.00 90.88 375 ARG A CA 1
ATOM 3094 C C . ARG A 1 375 ? 32.663 18.879 -0.242 1.00 90.88 375 ARG A C 1
ATOM 3096 O O . ARG A 1 375 ? 33.881 18.738 -0.271 1.00 90.88 375 ARG A O 1
ATOM 3103 N N . ILE A 1 376 ? 31.831 17.957 0.245 1.00 89.56 376 ILE A N 1
ATOM 3104 C CA . ILE A 1 376 ? 32.291 16.675 0.806 1.00 89.56 376 ILE A CA 1
ATOM 3105 C C . ILE A 1 376 ? 32.991 15.844 -0.277 1.00 89.56 376 ILE A C 1
ATOM 3107 O O . ILE A 1 376 ? 34.036 15.249 -0.020 1.00 89.56 376 ILE A O 1
ATOM 3111 N N . TYR A 1 377 ? 32.469 15.857 -1.506 1.00 89.94 377 TYR A N 1
ATOM 3112 C CA . TYR A 1 377 ? 33.117 15.224 -2.652 1.00 89.94 377 TYR A CA 1
ATOM 3113 C C . TYR A 1 377 ? 34.519 15.794 -2.910 1.00 89.94 377 TYR A C 1
ATOM 31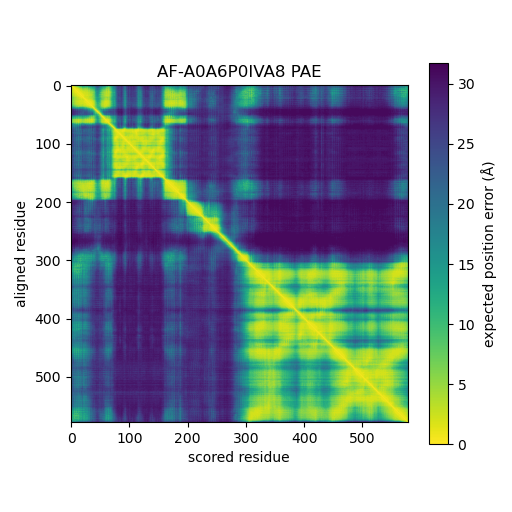15 O O . TYR A 1 377 ? 35.468 15.026 -3.047 1.00 89.94 377 TYR A O 1
ATOM 3123 N N . GLN A 1 378 ? 34.681 17.121 -2.931 1.00 88.69 378 GLN A N 1
ATOM 3124 C CA . GLN A 1 378 ? 35.994 17.751 -3.133 1.00 88.69 378 GLN A CA 1
ATOM 3125 C C . GLN A 1 378 ? 36.978 17.413 -2.005 1.00 88.69 378 GLN A C 1
ATOM 3127 O O . GLN A 1 378 ? 38.130 17.088 -2.279 1.00 88.69 378 GLN A O 1
ATOM 3132 N N . GLU A 1 379 ? 36.528 17.413 -0.749 1.00 88.75 379 GLU A N 1
ATOM 3133 C CA . GLU A 1 379 ? 37.360 17.001 0.390 1.00 88.75 379 GLU A CA 1
ATOM 3134 C C . GLU A 1 379 ? 37.809 15.537 0.270 1.00 88.75 379 GLU A C 1
ATOM 3136 O O . GLU A 1 379 ? 38.970 15.218 0.533 1.00 88.75 379 GLU A O 1
ATOM 3141 N N . ALA A 1 380 ? 36.919 14.649 -0.180 1.00 87.44 380 ALA A N 1
ATOM 3142 C CA . ALA A 1 380 ? 37.245 13.250 -0.425 1.00 87.44 380 ALA A CA 1
ATOM 3143 C C . ALA A 1 380 ? 38.217 13.079 -1.606 1.00 87.44 380 ALA A C 1
ATOM 3145 O O . ALA A 1 380 ? 39.112 12.239 -1.537 1.00 87.44 380 ALA A O 1
ATOM 3146 N N . VAL A 1 381 ? 38.099 13.897 -2.661 1.00 87.06 381 VAL A N 1
ATOM 3147 C CA . VAL A 1 381 ? 39.056 13.940 -3.781 1.00 87.06 381 VAL A CA 1
ATOM 3148 C C . VAL A 1 381 ? 40.441 14.377 -3.306 1.00 87.06 381 VAL A C 1
ATOM 3150 O O . VAL A 1 381 ? 41.423 13.710 -3.628 1.00 87.06 381 VAL A O 1
ATOM 3153 N N . ASP A 1 382 ? 40.522 15.451 -2.520 1.00 84.44 382 ASP A N 1
ATOM 3154 C CA . ASP A 1 382 ? 41.782 15.992 -1.995 1.00 84.44 382 ASP A CA 1
ATOM 3155 C C . ASP A 1 382 ? 42.466 15.035 -1.002 1.00 84.44 382 ASP A C 1
ATOM 3157 O O . ASP A 1 382 ? 43.692 15.043 -0.863 1.00 84.44 382 ASP A O 1
ATOM 3161 N N . ALA A 1 383 ? 41.686 14.198 -0.313 1.00 84.44 383 ALA A N 1
ATOM 3162 C CA . ALA A 1 383 ? 42.179 13.205 0.637 1.00 84.44 383 ALA A CA 1
ATOM 3163 C C . ALA A 1 383 ? 42.677 11.898 -0.014 1.00 84.44 383 ALA A C 1
ATOM 3165 O O . ALA A 1 383 ? 43.281 11.075 0.684 1.00 84.44 383 ALA A O 1
ATOM 3166 N N . ARG A 1 384 ? 42.448 11.685 -1.319 1.00 82.31 384 ARG A N 1
ATOM 3167 C CA . ARG A 1 384 ? 42.892 10.470 -2.027 1.00 82.31 384 ARG A CA 1
ATOM 3168 C C . ARG A 1 384 ? 44.414 10.375 -2.073 1.00 82.31 384 ARG A C 1
ATOM 3170 O O . ARG A 1 384 ? 45.117 11.354 -2.324 1.00 82.31 384 ARG A O 1
ATOM 3177 N N . ILE A 1 385 ? 44.922 9.161 -1.866 1.00 74.00 385 ILE A N 1
ATOM 3178 C CA . ILE A 1 385 ? 46.358 8.865 -1.932 1.00 74.00 385 ILE A CA 1
ATOM 3179 C C . ILE A 1 385 ? 46.714 8.327 -3.324 1.00 74.00 385 ILE A C 1
ATOM 3181 O O . ILE A 1 385 ? 47.771 8.672 -3.857 1.00 74.00 385 ILE A O 1
ATOM 3185 N N . GLU A 1 386 ? 45.825 7.540 -3.939 1.00 72.00 386 GLU A N 1
ATOM 3186 C CA . GLU A 1 386 ? 45.963 7.031 -5.306 1.00 72.00 386 GLU A CA 1
ATOM 3187 C C . GLU A 1 386 ? 44.755 7.425 -6.180 1.00 72.00 386 GLU A C 1
ATOM 3189 O O . GLU A 1 386 ? 43.616 7.473 -5.718 1.00 72.00 386 GLU A O 1
ATOM 3194 N N . GLU A 1 387 ? 44.972 7.668 -7.481 1.00 68.56 387 GLU A N 1
ATOM 3195 C CA . GLU A 1 387 ? 43.888 8.024 -8.424 1.00 68.56 387 GLU A CA 1
ATOM 3196 C C . GLU A 1 387 ? 42.814 6.919 -8.569 1.00 68.56 387 GLU A C 1
ATOM 3198 O O . GLU A 1 387 ? 41.704 7.192 -9.030 1.00 68.56 387 GLU A O 1
ATOM 3203 N N . SER A 1 388 ? 43.121 5.682 -8.158 1.00 69.50 388 SER A N 1
ATOM 3204 C CA . SER A 1 388 ? 42.219 4.522 -8.194 1.00 69.50 388 SER A CA 1
ATOM 3205 C C . SER A 1 388 ? 41.321 4.344 -6.964 1.00 69.50 388 SER A C 1
ATOM 3207 O O . SER A 1 388 ? 40.429 3.497 -7.013 1.00 69.50 388 SER A O 1
ATOM 3209 N N . ASP A 1 389 ? 41.529 5.093 -5.879 1.00 76.62 389 ASP A N 1
ATOM 3210 C CA . ASP A 1 389 ? 40.790 4.911 -4.617 1.00 76.62 389 ASP A CA 1
ATOM 3211 C C . ASP A 1 389 ? 39.317 5.291 -4.778 1.00 76.62 389 ASP A C 1
ATOM 3213 O O . ASP A 1 389 ? 39.037 6.382 -5.237 1.00 76.62 389 ASP A O 1
ATOM 3217 N N . THR A 1 390 ? 38.332 4.481 -4.409 1.00 79.56 390 THR A N 1
ATOM 3218 C CA . THR A 1 390 ? 36.917 4.877 -4.565 1.00 79.56 390 THR A CA 1
ATOM 3219 C C . THR A 1 390 ? 36.574 6.115 -3.727 1.00 79.56 390 THR A C 1
ATOM 3221 O O . THR A 1 390 ? 36.920 6.181 -2.552 1.00 79.56 390 THR A O 1
ATOM 3224 N N . ILE A 1 391 ? 35.911 7.109 -4.334 1.00 83.12 391 ILE A N 1
ATOM 3225 C CA . ILE A 1 391 ? 35.421 8.289 -3.607 1.00 83.12 391 ILE A CA 1
ATOM 3226 C C . ILE A 1 391 ? 34.102 7.918 -2.950 1.00 83.12 391 ILE A C 1
ATOM 3228 O O . ILE A 1 391 ? 33.164 7.515 -3.636 1.00 83.12 391 ILE A O 1
ATOM 3232 N N . GLU A 1 392 ? 34.033 8.099 -1.640 1.00 85.94 392 GLU A N 1
ATOM 3233 C CA . GLU A 1 392 ? 32.817 7.939 -0.857 1.00 85.94 392 GLU A CA 1
ATOM 3234 C C . GLU A 1 392 ? 32.399 9.308 -0.323 1.00 85.94 392 GLU A C 1
ATOM 3236 O O . GLU A 1 392 ? 33.211 10.048 0.232 1.00 85.94 392 GLU A O 1
ATOM 3241 N N . VAL A 1 393 ? 31.127 9.650 -0.506 1.00 87.94 393 VAL A N 1
ATOM 3242 C CA . VAL A 1 393 ? 30.528 10.874 0.032 1.00 87.94 393 VAL A CA 1
ATOM 3243 C C . VAL A 1 393 ? 29.512 10.448 1.076 1.00 87.94 393 VAL A C 1
ATOM 3245 O O . VAL A 1 393 ? 28.559 9.746 0.744 1.00 87.94 393 VAL A O 1
ATOM 3248 N N . GLN A 1 394 ? 29.723 10.852 2.327 1.00 92.12 394 GLN A N 1
ATOM 3249 C CA . GLN A 1 394 ? 28.831 10.533 3.438 1.00 92.12 394 GLN A CA 1
ATOM 3250 C C . GLN A 1 394 ? 28.311 11.815 4.081 1.00 92.12 394 GLN A C 1
ATOM 3252 O O . GLN A 1 394 ? 29.094 12.702 4.417 1.00 92.12 394 GLN A O 1
ATOM 3257 N N . VAL A 1 395 ? 26.994 11.894 4.264 1.00 90.62 395 VAL A N 1
ATOM 3258 C CA . VAL A 1 395 ? 26.312 13.026 4.898 1.00 90.62 395 VAL A CA 1
ATOM 3259 C C . VAL A 1 395 ? 25.686 12.581 6.212 1.00 90.62 395 VAL A C 1
ATOM 3261 O O . VAL A 1 395 ? 24.998 11.560 6.287 1.00 90.62 395 VAL A O 1
ATOM 3264 N N . PHE A 1 396 ? 25.873 13.383 7.256 1.00 88.88 396 PHE A N 1
ATOM 3265 C CA . PHE A 1 396 ? 25.300 13.156 8.573 1.00 88.88 396 PHE A CA 1
ATOM 3266 C C . PHE A 1 396 ? 24.222 14.184 8.914 1.00 88.88 396 PHE A C 1
ATOM 3268 O O . PHE A 1 396 ? 24.203 15.322 8.451 1.00 88.88 396 PHE A O 1
ATOM 3275 N N . LYS A 1 397 ? 23.338 13.810 9.845 1.00 86.94 397 LYS A N 1
ATOM 3276 C CA . LYS A 1 397 ? 22.313 14.718 10.391 1.00 86.94 397 LYS A CA 1
ATOM 3277 C C . LYS A 1 397 ? 22.909 15.963 11.060 1.00 86.94 397 LYS A C 1
ATOM 3279 O O . LYS A 1 397 ? 22.226 16.977 11.155 1.00 86.94 397 LYS A O 1
ATOM 3284 N N . SER A 1 398 ? 24.145 15.886 11.564 1.00 86.31 398 SER A N 1
ATOM 3285 C CA . SER A 1 398 ? 24.876 17.046 12.091 1.00 86.31 398 SER A CA 1
ATOM 3286 C C . SER A 1 398 ? 25.120 18.095 11.016 1.00 86.31 398 SER A C 1
ATOM 3288 O O . SER A 1 398 ? 24.920 19.275 11.282 1.00 86.31 398 SER A O 1
ATOM 3290 N N . ASP A 1 399 ? 25.460 17.658 9.807 1.00 85.62 399 ASP A N 1
ATOM 3291 C CA . ASP A 1 399 ? 25.860 18.533 8.704 1.00 85.62 399 ASP A CA 1
ATOM 3292 C C . ASP A 1 399 ? 24.655 19.340 8.205 1.00 85.62 399 ASP A C 1
ATOM 3294 O O . ASP A 1 399 ? 24.765 20.525 7.904 1.00 85.62 399 ASP A O 1
ATOM 3298 N N . LEU A 1 400 ? 23.465 18.729 8.233 1.00 86.31 400 LEU A N 1
ATOM 3299 C CA . LEU A 1 400 ? 22.199 19.400 7.930 1.00 86.31 400 LEU A CA 1
ATOM 3300 C C . LEU A 1 400 ? 21.800 20.429 9.000 1.00 86.31 400 LEU A C 1
ATOM 3302 O O . LEU A 1 400 ? 21.235 21.471 8.677 1.00 86.31 400 LEU A O 1
ATOM 3306 N N . LYS A 1 401 ? 22.109 20.180 10.280 1.00 83.31 401 LYS A N 1
ATOM 3307 C CA . LYS A 1 401 ? 21.833 21.145 11.363 1.00 83.31 401 LYS A CA 1
ATOM 3308 C C . LYS A 1 401 ? 22.698 22.402 11.249 1.00 83.31 401 LYS A C 1
ATOM 3310 O O . LYS A 1 401 ? 22.265 23.478 11.661 1.00 83.31 401 LYS A O 1
ATOM 3315 N N . GLU A 1 402 ? 23.899 22.293 10.684 1.00 82.25 402 GLU A N 1
ATOM 3316 C CA . GLU A 1 402 ? 24.783 23.445 10.457 1.00 82.25 402 GLU A CA 1
ATOM 3317 C C . GLU A 1 402 ? 24.224 24.438 9.423 1.00 82.25 402 GLU A C 1
ATOM 3319 O O . GLU A 1 402 ? 24.632 25.600 9.414 1.00 82.25 402 GLU A O 1
ATOM 3324 N N . LEU A 1 403 ? 23.231 24.027 8.626 1.00 80.81 403 LEU A N 1
ATOM 3325 C CA . LEU A 1 403 ? 22.526 24.870 7.653 1.00 80.81 403 LEU A CA 1
ATOM 3326 C C . LEU A 1 403 ? 21.419 25.741 8.274 1.00 80.81 403 LEU A C 1
ATOM 3328 O O . LEU A 1 403 ? 20.722 26.459 7.563 1.00 80.81 403 LEU A O 1
ATOM 3332 N N . GLY A 1 404 ? 21.256 25.710 9.601 1.00 83.00 404 GLY A N 1
ATOM 3333 C CA . GLY A 1 404 ? 20.271 26.528 10.318 1.00 83.00 404 GLY A CA 1
ATOM 3334 C C . GLY A 1 404 ? 18.880 25.901 10.437 1.00 83.00 404 GLY A C 1
ATOM 3335 O O . GLY A 1 404 ? 17.965 26.569 10.915 1.00 83.00 404 GLY A O 1
ATOM 3336 N N . LEU A 1 405 ? 18.733 24.633 10.048 1.00 86.44 405 LEU A N 1
ATOM 3337 C CA . LEU A 1 405 ? 17.506 23.854 10.203 1.00 86.44 405 LEU A CA 1
ATOM 3338 C C . LEU A 1 405 ? 17.273 23.460 11.669 1.00 86.44 405 LEU A C 1
ATOM 3340 O O . LEU A 1 405 ? 18.209 23.173 12.426 1.00 86.44 405 LEU A O 1
ATOM 3344 N N . THR A 1 406 ? 16.008 23.393 12.071 1.00 87.62 406 THR A N 1
ATOM 3345 C CA . THR A 1 406 ? 15.605 22.806 13.352 1.00 87.62 406 THR A CA 1
ATOM 3346 C C . THR A 1 406 ? 15.865 21.294 13.380 1.00 87.62 406 THR A C 1
ATOM 3348 O O . THR A 1 406 ? 16.139 20.649 12.368 1.00 87.62 406 THR A O 1
ATOM 3351 N N . GLU A 1 407 ? 15.801 20.678 14.565 1.00 86.75 407 GLU A N 1
ATOM 3352 C CA . GLU A 1 407 ? 16.052 19.237 14.699 1.00 86.75 407 GLU A CA 1
ATOM 3353 C C . GLU A 1 407 ? 15.008 18.358 13.989 1.00 86.75 407 GLU A C 1
ATOM 3355 O O . GLU A 1 407 ? 15.352 17.266 13.534 1.00 86.75 407 GLU A O 1
ATOM 3360 N N . THR A 1 408 ? 13.759 18.814 13.890 1.00 86.44 408 THR A N 1
ATOM 3361 C CA . THR A 1 408 ? 12.687 18.119 13.164 1.00 86.44 408 THR A CA 1
ATOM 3362 C C . THR A 1 408 ? 12.853 18.281 11.657 1.00 86.44 408 THR A C 1
ATOM 3364 O O . THR A 1 408 ? 12.855 17.273 10.955 1.00 86.44 408 THR A O 1
ATOM 3367 N N . GLU A 1 409 ? 13.122 19.500 11.180 1.00 88.81 409 GLU A N 1
ATOM 3368 C CA . GLU A 1 409 ? 13.388 19.787 9.762 1.00 88.81 409 GLU A CA 1
ATOM 3369 C C . GLU A 1 409 ? 14.610 19.014 9.249 1.00 88.81 409 GLU A C 1
ATOM 3371 O O . GLU A 1 409 ? 14.534 18.341 8.229 1.00 88.81 409 GLU A O 1
ATOM 3376 N N . ALA A 1 410 ? 15.725 19.013 9.990 1.00 89.81 410 ALA A N 1
ATOM 3377 C CA . ALA A 1 410 ? 16.919 18.258 9.605 1.00 89.81 410 ALA A CA 1
ATOM 3378 C C . ALA A 1 410 ? 16.678 16.737 9.583 1.00 89.81 410 ALA A C 1
ATOM 3380 O O . ALA A 1 410 ? 17.322 16.014 8.821 1.00 89.81 410 ALA A O 1
ATOM 3381 N N . ARG A 1 411 ? 15.773 16.224 10.431 1.00 89.00 411 ARG A N 1
ATOM 3382 C CA . ARG A 1 411 ? 15.412 14.800 10.446 1.00 89.00 411 ARG A CA 1
ATOM 3383 C C . ARG A 1 411 ? 14.561 14.435 9.237 1.00 89.00 411 ARG A C 1
ATOM 3385 O O . ARG A 1 411 ? 14.804 13.381 8.658 1.00 89.00 411 ARG A O 1
ATOM 3392 N N . GLU A 1 412 ? 13.600 15.279 8.883 1.00 90.44 412 GLU A N 1
ATOM 3393 C CA . GLU A 1 412 ? 12.763 15.078 7.704 1.00 90.44 412 GLU A CA 1
ATOM 3394 C C . GLU A 1 412 ? 13.565 15.214 6.418 1.00 90.44 412 GLU A C 1
ATOM 3396 O O . GLU A 1 412 ? 13.500 14.326 5.580 1.00 90.44 412 GLU A O 1
ATOM 3401 N N . LEU A 1 413 ? 14.409 16.238 6.308 1.00 90.38 413 LEU A N 1
ATOM 3402 C CA . LEU A 1 413 ? 15.277 16.424 5.152 1.00 90.38 413 LEU A CA 1
ATOM 3403 C C . LEU A 1 413 ? 16.210 15.224 4.935 1.00 90.38 413 LEU A C 1
ATOM 3405 O O . LEU A 1 413 ? 16.379 14.758 3.812 1.00 90.38 413 LEU A O 1
ATOM 3409 N N . TYR A 1 414 ? 16.787 14.680 6.010 1.00 90.94 414 TYR A N 1
ATOM 3410 C CA . TYR A 1 414 ? 17.591 13.458 5.924 1.00 90.94 414 TYR A CA 1
ATOM 3411 C C . TYR A 1 414 ? 16.772 12.260 5.417 1.00 90.94 414 TYR A C 1
ATOM 3413 O O . TYR A 1 414 ? 17.262 11.464 4.622 1.00 90.94 414 TYR A O 1
ATOM 3421 N N . ASP A 1 415 ? 15.519 12.136 5.860 1.00 90.12 415 ASP A N 1
ATOM 3422 C CA . ASP A 1 415 ? 14.594 11.105 5.385 1.00 90.12 415 ASP A CA 1
ATOM 3423 C C . ASP A 1 415 ? 14.175 11.339 3.919 1.00 90.12 415 ASP A C 1
ATOM 3425 O O . ASP A 1 415 ? 14.079 10.372 3.172 1.00 90.12 415 ASP A O 1
ATOM 3429 N N . ASN A 1 416 ? 14.019 12.592 3.466 1.00 90.69 416 ASN A N 1
ATOM 3430 C CA . ASN A 1 416 ? 13.783 12.940 2.055 1.00 90.69 416 ASN A CA 1
ATOM 3431 C C . ASN A 1 416 ? 14.965 12.522 1.177 1.00 90.69 416 ASN A C 1
ATOM 3433 O O . ASN A 1 416 ? 14.757 11.938 0.120 1.00 90.69 416 ASN A O 1
ATOM 3437 N N . LEU A 1 417 ? 16.206 12.748 1.625 1.00 88.44 417 LEU A N 1
ATOM 3438 C CA . LEU A 1 417 ? 17.402 12.322 0.889 1.00 88.44 417 LEU A CA 1
ATOM 3439 C C . LEU A 1 417 ? 17.454 10.796 0.704 1.00 88.44 417 LEU A C 1
ATOM 3441 O O . LEU A 1 417 ? 17.840 10.323 -0.365 1.00 88.44 417 LEU A O 1
ATOM 3445 N N . ILE A 1 418 ? 17.041 10.027 1.719 1.00 87.44 418 ILE A N 1
ATOM 3446 C CA . ILE A 1 418 ? 16.914 8.563 1.622 1.00 87.44 418 ILE A CA 1
ATOM 3447 C C . ILE A 1 418 ? 15.748 8.185 0.703 1.00 87.44 418 ILE A C 1
ATOM 3449 O O . ILE A 1 418 ? 15.872 7.307 -0.153 1.00 87.44 418 ILE A O 1
ATOM 3453 N N . TYR A 1 419 ? 14.600 8.841 0.872 1.00 88.06 419 TYR A N 1
ATOM 3454 C CA . TYR A 1 419 ? 13.391 8.561 0.108 1.00 88.06 419 TYR A CA 1
ATOM 3455 C C . TYR A 1 419 ? 13.590 8.829 -1.390 1.00 88.06 419 TYR A C 1
ATOM 3457 O O . TYR A 1 419 ? 13.247 7.966 -2.197 1.00 88.06 419 TYR A O 1
ATOM 3465 N N . ASN A 1 420 ? 14.241 9.929 -1.764 1.00 85.56 420 ASN A N 1
ATOM 3466 C CA . ASN A 1 420 ? 14.568 10.263 -3.155 1.00 85.56 420 ASN A CA 1
ATOM 3467 C C . ASN A 1 420 ? 15.755 9.444 -3.698 1.00 85.56 420 ASN A C 1
ATOM 3469 O O . ASN A 1 420 ? 16.045 9.487 -4.888 1.00 85.56 420 ASN A O 1
ATOM 3473 N N . GLY A 1 421 ? 16.415 8.643 -2.851 1.00 85.19 421 GLY A N 1
ATOM 3474 C CA . GLY A 1 421 ? 17.488 7.733 -3.255 1.00 85.19 421 GLY A CA 1
ATOM 3475 C C . GLY A 1 421 ? 18.851 8.399 -3.442 1.00 85.19 421 GLY A C 1
ATOM 3476 O O . GLY A 1 421 ? 19.753 7.774 -3.993 1.00 85.19 421 GLY A O 1
ATOM 3477 N N . TYR A 1 422 ? 19.031 9.637 -2.972 1.00 88.38 422 TYR A N 1
ATOM 3478 C CA . TYR A 1 422 ? 20.328 10.314 -3.018 1.00 88.38 422 TYR A CA 1
ATOM 3479 C C . TYR A 1 422 ? 21.335 9.686 -2.054 1.00 88.38 422 TYR A C 1
ATOM 3481 O O . TYR A 1 422 ? 22.514 9.592 -2.393 1.00 88.38 422 TYR A O 1
ATOM 3489 N N . ILE A 1 423 ? 20.878 9.236 -0.878 1.00 90.62 423 ILE A N 1
ATOM 3490 C CA . ILE A 1 423 ? 21.705 8.557 0.132 1.00 90.62 423 ILE A CA 1
ATOM 3491 C C . ILE A 1 423 ? 21.069 7.245 0.607 1.00 90.62 423 ILE A C 1
ATOM 3493 O O . ILE A 1 423 ? 19.857 7.062 0.505 1.00 90.62 423 ILE A O 1
ATOM 3497 N N . ASP A 1 424 ? 21.872 6.337 1.162 1.00 89.00 424 ASP A N 1
ATOM 3498 C CA . ASP A 1 424 ? 21.370 5.165 1.891 1.00 89.00 424 ASP A CA 1
ATOM 3499 C C . ASP A 1 424 ? 21.083 5.447 3.378 1.00 89.00 424 ASP A C 1
ATOM 3501 O O . ASP A 1 424 ? 21.230 6.560 3.884 1.00 89.00 424 ASP A O 1
ATOM 3505 N N . SER A 1 425 ? 20.685 4.400 4.108 1.00 86.75 425 SER A N 1
ATOM 3506 C CA . SER A 1 425 ? 20.408 4.459 5.546 1.00 86.75 425 SER A CA 1
ATOM 3507 C C . SER A 1 425 ? 21.617 4.805 6.422 1.00 86.75 425 SER A C 1
ATOM 3509 O O . SER A 1 425 ? 21.429 5.171 7.583 1.00 86.75 425 SER A O 1
ATOM 3511 N N . GLU A 1 426 ? 22.839 4.646 5.908 1.00 88.50 426 GLU A N 1
ATOM 3512 C CA . GLU A 1 426 ? 24.087 4.992 6.597 1.00 88.50 426 GLU A CA 1
ATOM 3513 C C . GLU A 1 426 ? 24.599 6.391 6.199 1.00 88.50 426 GLU A C 1
ATOM 3515 O O . GLU A 1 426 ? 25.539 6.907 6.810 1.00 88.50 426 GLU A O 1
ATOM 3520 N N . GLY A 1 427 ? 23.937 7.043 5.238 1.00 88.19 427 GLY A N 1
ATOM 3521 C CA . GLY A 1 427 ? 24.233 8.391 4.769 1.00 88.19 427 GLY A CA 1
ATOM 3522 C C . GLY A 1 427 ? 25.184 8.454 3.578 1.00 88.19 427 GLY A C 1
ATOM 3523 O O . GLY A 1 427 ? 25.623 9.554 3.243 1.00 88.19 427 GLY A O 1
ATOM 3524 N N . TYR A 1 428 ? 25.516 7.326 2.947 1.00 90.31 428 TYR A N 1
ATOM 3525 C CA . TYR A 1 428 ? 26.385 7.306 1.770 1.00 90.31 428 TYR A CA 1
ATOM 3526 C C . TYR A 1 428 ? 25.615 7.667 0.505 1.00 90.31 428 TYR A C 1
ATOM 3528 O O . TYR A 1 428 ? 24.543 7.116 0.241 1.00 90.31 428 TYR A O 1
ATOM 3536 N N . ALA A 1 429 ? 26.187 8.565 -0.296 1.00 90.69 429 ALA A N 1
ATOM 3537 C CA . ALA A 1 429 ? 25.636 8.963 -1.582 1.00 90.69 429 ALA A CA 1
ATOM 3538 C C . ALA A 1 429 ? 25.614 7.782 -2.565 1.00 90.69 429 ALA A C 1
ATOM 3540 O O . ALA A 1 429 ? 26.637 7.136 -2.788 1.00 90.69 429 ALA A O 1
ATOM 3541 N N . GLN A 1 430 ? 24.453 7.523 -3.170 1.00 88.19 430 GLN A N 1
ATOM 3542 C CA . GLN A 1 430 ? 24.273 6.421 -4.124 1.00 88.19 430 GLN A CA 1
ATOM 3543 C C . GLN A 1 430 ? 24.860 6.749 -5.503 1.00 88.19 430 GLN A C 1
ATOM 3545 O O . GLN A 1 430 ? 25.492 5.896 -6.125 1.00 88.19 430 GLN A O 1
ATOM 3550 N N . ASP A 1 431 ? 24.701 7.995 -5.959 1.00 85.50 431 ASP A N 1
ATOM 3551 C CA . ASP A 1 431 ? 25.325 8.506 -7.180 1.00 85.50 431 ASP A CA 1
ATOM 3552 C C . ASP A 1 431 ? 26.328 9.613 -6.846 1.00 85.50 431 ASP A C 1
ATOM 3554 O O . ASP A 1 431 ? 26.028 10.806 -6.847 1.00 85.50 431 ASP A O 1
ATOM 3558 N N . VAL A 1 432 ? 27.560 9.200 -6.558 1.00 86.25 432 VAL A N 1
ATOM 3559 C CA . VAL A 1 432 ? 28.669 10.119 -6.267 1.00 86.25 432 VAL A CA 1
ATOM 3560 C C . VAL A 1 432 ? 29.022 10.982 -7.489 1.00 86.25 432 VAL A C 1
ATOM 3562 O O . VAL A 1 432 ? 29.507 12.103 -7.339 1.00 86.25 432 VAL A O 1
ATOM 3565 N N . SER A 1 433 ? 28.771 10.490 -8.708 1.00 82.81 433 SER A N 1
ATOM 3566 C CA . SER A 1 433 ? 29.154 11.183 -9.942 1.00 82.81 433 SER A CA 1
ATOM 3567 C C . SER A 1 433 ? 28.307 12.428 -10.200 1.00 82.81 433 SER A C 1
ATOM 3569 O O . SER A 1 433 ? 28.834 13.426 -10.701 1.00 82.81 433 SER A O 1
ATOM 3571 N N . MET A 1 434 ? 27.045 12.409 -9.765 1.00 83.50 434 MET A N 1
ATOM 3572 C CA . MET A 1 434 ? 26.137 13.556 -9.811 1.00 83.50 434 MET A CA 1
ATOM 3573 C C . MET A 1 434 ? 26.709 14.785 -9.094 1.00 83.50 434 MET A C 1
ATOM 3575 O O . MET A 1 434 ? 26.494 15.909 -9.534 1.00 83.50 434 MET A O 1
ATOM 3579 N N . PHE A 1 435 ? 27.470 14.574 -8.017 1.00 86.88 435 PHE A N 1
ATOM 3580 C CA . PHE A 1 435 ? 28.040 15.637 -7.183 1.00 86.88 435 PHE A CA 1
ATOM 3581 C C . PHE A 1 435 ? 29.485 15.991 -7.553 1.00 86.88 435 PHE A C 1
ATOM 3583 O O . PHE A 1 435 ? 30.169 16.675 -6.795 1.00 86.88 435 PHE A O 1
ATOM 3590 N N . SER A 1 436 ? 29.972 15.524 -8.707 1.00 83.06 436 SER A N 1
ATOM 3591 C CA . SER A 1 436 ? 31.329 15.822 -9.176 1.00 83.06 436 SER A CA 1
ATOM 3592 C C . SER A 1 436 ? 31.479 17.233 -9.751 1.00 83.06 436 SER A C 1
ATOM 3594 O O . SER A 1 436 ? 32.589 17.769 -9.787 1.00 83.06 436 SER A O 1
ATOM 3596 N N . ASP A 1 437 ? 30.373 17.854 -10.163 1.00 84.12 437 ASP A N 1
ATOM 3597 C CA . ASP A 1 437 ? 30.315 19.225 -10.650 1.00 84.12 437 ASP A CA 1
ATOM 3598 C C . ASP A 1 437 ? 29.034 19.938 -10.191 1.00 84.12 437 ASP A C 1
ATOM 3600 O O . ASP A 1 437 ? 28.127 19.334 -9.628 1.00 84.12 437 ASP A O 1
ATOM 3604 N N . LEU A 1 438 ? 28.963 21.252 -10.422 1.00 84.25 438 LEU A N 1
ATOM 3605 C CA . LEU A 1 438 ? 27.790 22.068 -10.081 1.00 84.25 438 LEU A CA 1
ATOM 3606 C C . LEU A 1 438 ? 26.676 22.008 -11.142 1.00 84.25 438 LEU A C 1
ATOM 3608 O O . LEU A 1 438 ? 25.661 22.687 -10.994 1.00 84.25 438 LEU A O 1
ATOM 3612 N N . SER A 1 439 ? 26.847 21.248 -12.228 1.00 77.38 439 SER A N 1
ATOM 3613 C CA . SER A 1 439 ? 25.870 21.209 -13.323 1.00 77.38 439 SER A CA 1
ATOM 3614 C C . SER A 1 439 ? 24.623 20.393 -12.953 1.00 77.38 439 SER A C 1
ATOM 3616 O O . SER A 1 439 ? 23.506 20.761 -13.333 1.00 77.38 439 SER A O 1
ATOM 3618 N N . GLY A 1 440 ? 24.801 19.362 -12.118 1.00 73.56 440 GLY A N 1
ATOM 3619 C CA . GLY A 1 440 ? 23.732 18.509 -11.588 1.00 73.56 440 GLY A CA 1
ATOM 3620 C C . GLY A 1 440 ? 22.769 19.199 -10.615 1.00 73.56 440 GLY A C 1
ATOM 3621 O O . GLY A 1 440 ? 21.704 18.652 -10.329 1.00 73.56 440 GLY A O 1
ATOM 3622 N N . ALA A 1 441 ? 23.078 20.419 -10.156 1.00 77.38 441 ALA A N 1
ATOM 3623 C CA . ALA A 1 441 ? 22.233 21.168 -9.221 1.00 77.38 441 ALA A CA 1
ATOM 3624 C C . ALA A 1 441 ? 20.827 21.458 -9.778 1.00 77.38 441 ALA A C 1
ATOM 3626 O O . ALA A 1 441 ? 19.879 21.609 -9.018 1.00 77.38 441 ALA A O 1
ATOM 3627 N N . SER A 1 442 ? 20.686 21.523 -11.106 1.00 75.31 442 SER A N 1
ATOM 3628 C CA . SER A 1 442 ? 19.396 21.757 -11.772 1.00 75.31 442 SER A CA 1
ATOM 3629 C C . SER A 1 442 ? 18.459 20.544 -11.772 1.00 75.31 442 SER A C 1
ATOM 3631 O O . SER A 1 442 ? 17.251 20.719 -11.886 1.00 75.31 442 SER A O 1
ATOM 3633 N N . SER A 1 443 ? 19.005 19.334 -11.635 1.00 77.62 443 SER A N 1
ATOM 3634 C CA . SER A 1 443 ? 18.261 18.067 -11.554 1.00 77.62 443 SER A CA 1
ATOM 3635 C C . SER A 1 443 ? 18.082 17.560 -10.119 1.00 77.62 443 SER A C 1
ATOM 3637 O O . SER A 1 443 ? 17.574 16.461 -9.912 1.00 77.62 443 SER A O 1
ATOM 3639 N N . PHE A 1 444 ? 18.567 18.313 -9.131 1.00 83.56 444 PHE A N 1
ATOM 3640 C CA . PHE A 1 444 ? 18.487 17.945 -7.725 1.00 83.56 444 PHE A CA 1
ATOM 3641 C C . PHE A 1 444 ? 17.198 18.491 -7.113 1.00 83.56 444 PHE A C 1
ATOM 3643 O O . PHE A 1 444 ? 16.996 19.707 -7.096 1.00 83.56 444 PHE A O 1
ATOM 3650 N N . ASP A 1 445 ? 16.352 17.598 -6.604 1.00 83.69 445 ASP A N 1
ATOM 3651 C CA . ASP A 1 445 ? 15.061 17.955 -6.029 1.00 83.69 445 ASP A CA 1
ATOM 3652 C C . ASP A 1 445 ? 14.801 17.210 -4.713 1.00 83.69 445 ASP A C 1
ATOM 3654 O O . ASP A 1 445 ? 14.852 15.981 -4.633 1.00 83.69 445 ASP A O 1
ATOM 3658 N N . LEU A 1 446 ? 14.543 17.975 -3.654 1.00 83.00 446 LEU A N 1
ATOM 3659 C CA . LEU A 1 446 ? 14.263 17.478 -2.309 1.00 83.00 446 LEU A CA 1
ATOM 3660 C C . LEU A 1 446 ? 12.770 17.253 -2.044 1.00 83.00 446 LEU A C 1
ATOM 3662 O O . LEU A 1 446 ? 12.427 16.776 -0.955 1.00 83.00 446 LEU A O 1
ATOM 3666 N N . THR A 1 447 ? 11.895 17.616 -2.986 1.00 78.94 447 THR A N 1
ATOM 3667 C CA . THR A 1 447 ? 10.452 17.422 -2.833 1.00 78.94 447 THR A CA 1
ATOM 3668 C C . THR A 1 447 ? 10.094 15.935 -2.843 1.00 78.94 447 THR A C 1
ATOM 3670 O O . THR A 1 447 ? 10.771 15.110 -3.460 1.00 78.94 447 THR A O 1
ATOM 3673 N N . THR A 1 448 ? 9.054 15.572 -2.090 1.00 78.19 448 THR A N 1
ATOM 3674 C CA . THR A 1 448 ? 8.543 14.191 -2.016 1.00 78.19 448 THR A CA 1
ATOM 3675 C C . THR A 1 448 ? 7.095 14.064 -2.498 1.00 78.19 448 THR A C 1
ATOM 3677 O O . THR A 1 448 ? 6.500 12.993 -2.380 1.00 78.19 448 THR A O 1
ATOM 3680 N N . GLU A 1 449 ? 6.541 15.158 -3.039 1.00 78.69 449 GLU A N 1
ATOM 3681 C CA . GLU A 1 449 ? 5.181 15.284 -3.592 1.00 78.69 449 GLU A CA 1
ATOM 3682 C C . GLU A 1 449 ? 4.054 14.866 -2.625 1.00 78.69 449 GLU A C 1
ATOM 3684 O O . GLU A 1 449 ? 2.905 14.638 -3.015 1.00 78.69 449 GLU A O 1
ATOM 3689 N N . LEU A 1 450 ? 4.334 14.827 -1.316 1.00 82.56 450 LEU A N 1
ATOM 3690 C CA . LEU A 1 450 ? 3.351 14.445 -0.298 1.00 82.56 450 LEU A CA 1
ATOM 3691 C C . LEU A 1 450 ? 2.279 15.517 -0.109 1.00 82.56 450 LEU A C 1
ATOM 3693 O O . LEU A 1 450 ? 1.215 15.225 0.444 1.00 82.56 450 LEU A O 1
ATOM 3697 N N . GLY A 1 451 ? 2.510 16.736 -0.600 1.00 80.44 451 GLY A N 1
ATOM 3698 C CA . GLY A 1 451 ? 1.544 17.832 -0.584 1.00 80.44 451 GLY A CA 1
ATOM 3699 C C . GLY A 1 451 ? 0.134 17.415 -1.031 1.00 80.44 451 GLY A C 1
ATOM 3700 O O . GLY A 1 451 ? -0.841 17.747 -0.347 1.00 80.44 451 GLY A O 1
ATOM 3701 N N . GLU A 1 452 ? 0.003 16.606 -2.091 1.00 82.88 452 GLU A N 1
ATOM 3702 C CA . GLU A 1 452 ? -1.301 16.125 -2.587 1.00 82.88 452 GLU A CA 1
ATOM 3703 C C . GLU A 1 452 ? -2.034 15.210 -1.584 1.00 82.88 452 GLU A C 1
ATOM 3705 O O . GLU A 1 452 ? -3.269 15.161 -1.533 1.00 82.88 452 GLU A O 1
ATOM 3710 N N . LEU A 1 453 ? -1.281 14.511 -0.733 1.00 87.75 453 LEU A N 1
ATOM 3711 C CA . LEU A 1 453 ? -1.782 13.537 0.238 1.00 87.75 453 LEU A CA 1
ATOM 3712 C C . LEU A 1 453 ? -2.216 14.165 1.564 1.00 87.75 453 LEU A C 1
ATOM 3714 O O . LEU A 1 453 ? -2.924 13.520 2.349 1.00 87.75 453 LEU A O 1
ATOM 3718 N N . THR A 1 454 ? -1.885 15.437 1.788 1.00 88.81 454 THR A N 1
ATOM 3719 C CA . THR A 1 454 ? -2.265 16.214 2.977 1.00 88.81 454 THR A CA 1
ATOM 3720 C C . THR A 1 454 ? -3.764 16.116 3.266 1.00 88.81 454 THR A C 1
ATOM 3722 O O . THR A 1 454 ? -4.186 15.785 4.378 1.00 88.81 454 THR A O 1
ATOM 3725 N N . HIS A 1 455 ? -4.598 16.333 2.244 1.00 90.94 455 HIS A N 1
ATOM 3726 C CA . HIS A 1 455 ? -6.055 16.286 2.369 1.00 90.94 455 HIS A CA 1
ATOM 3727 C C . HIS A 1 455 ? -6.583 14.883 2.733 1.00 90.94 455 HIS A C 1
ATOM 3729 O O . HIS A 1 455 ? -7.294 14.760 3.742 1.00 90.94 455 HIS A O 1
ATOM 3735 N N . PRO A 1 456 ? -6.274 13.816 1.965 1.00 91.31 456 PRO A N 1
ATOM 3736 C CA . PRO A 1 456 ? -6.659 12.447 2.309 1.00 91.31 456 PRO A CA 1
ATOM 3737 C C . PRO A 1 456 ? -6.247 12.022 3.726 1.00 91.31 456 PRO A C 1
ATOM 3739 O O . PRO A 1 456 ? -7.069 11.479 4.475 1.00 91.31 456 PRO A O 1
ATOM 3742 N N . VAL A 1 457 ? -5.007 12.320 4.128 1.00 91.69 457 VAL A N 1
ATOM 3743 C CA . VAL A 1 457 ? -4.466 11.967 5.449 1.00 91.69 457 VAL A CA 1
ATOM 3744 C C . VAL A 1 457 ? -5.177 12.742 6.562 1.00 91.69 457 VAL A C 1
ATOM 3746 O O . VAL A 1 457 ? -5.602 12.150 7.560 1.00 91.69 457 VAL A O 1
ATOM 3749 N N . TYR A 1 458 ? -5.424 14.041 6.372 1.00 92.38 458 TYR A N 1
ATOM 3750 C CA . TYR A 1 458 ? -6.211 14.843 7.311 1.00 92.38 458 TYR A CA 1
ATOM 3751 C C . TYR A 1 458 ? -7.614 14.262 7.526 1.00 92.38 458 TYR A C 1
ATOM 3753 O O . TYR A 1 458 ? -8.093 14.125 8.659 1.00 92.38 458 TYR A O 1
ATOM 3761 N N . HIS A 1 459 ? -8.289 13.877 6.438 1.00 91.50 459 HIS A N 1
ATOM 3762 C CA . HIS A 1 459 ? -9.612 13.262 6.507 1.00 91.50 459 HIS A CA 1
ATOM 3763 C C . HIS A 1 459 ? -9.594 11.919 7.246 1.00 91.50 459 HIS A C 1
ATOM 3765 O O . HIS A 1 459 ? -10.517 11.651 8.026 1.00 91.50 459 HIS A O 1
ATOM 3771 N N . LEU A 1 460 ? -8.549 11.105 7.061 1.00 91.50 460 LEU A N 1
ATOM 3772 C CA . LEU A 1 460 ? -8.353 9.858 7.798 1.00 91.50 460 LEU A CA 1
ATOM 3773 C C . LEU A 1 460 ? -8.274 10.114 9.311 1.00 91.50 460 LEU A C 1
ATOM 3775 O O . LEU A 1 460 ? -9.071 9.546 10.067 1.00 91.50 460 LEU A O 1
ATOM 3779 N N . LEU A 1 461 ? -7.391 11.017 9.745 1.00 90.44 461 LEU A N 1
ATOM 3780 C CA . LEU A 1 461 ? -7.197 11.355 11.160 1.00 90.44 461 LEU A CA 1
ATOM 3781 C C . LEU A 1 461 ? -8.462 11.971 11.778 1.00 90.44 461 LEU A C 1
ATOM 3783 O O . LEU A 1 461 ? -8.909 11.572 12.858 1.00 90.44 461 LEU A O 1
ATOM 3787 N N . LYS A 1 462 ? -9.123 12.891 11.066 1.00 90.94 462 LYS A N 1
ATOM 3788 C CA . LYS A 1 462 ? -10.385 13.504 11.506 1.00 90.94 462 LYS A CA 1
ATOM 3789 C C . LYS A 1 462 ? -11.494 12.468 11.681 1.00 90.94 462 LYS A C 1
ATOM 3791 O O . LYS A 1 462 ? -12.266 12.534 12.646 1.00 90.94 462 LYS A O 1
ATOM 3796 N N . ARG A 1 463 ? -11.586 11.497 10.768 1.00 90.44 463 ARG A N 1
ATOM 3797 C CA . ARG A 1 463 ? -12.544 10.387 10.846 1.00 90.44 463 ARG A CA 1
ATOM 3798 C C . ARG A 1 463 ? -12.266 9.517 12.070 1.00 90.44 463 ARG A C 1
ATOM 3800 O O . ARG A 1 463 ? -13.209 9.172 12.778 1.00 90.44 463 ARG A O 1
ATOM 3807 N N . GLN A 1 464 ? -11.005 9.211 12.358 1.00 89.75 464 GLN A N 1
ATOM 3808 C CA . GLN A 1 464 ? -10.605 8.443 13.539 1.00 89.75 464 GLN A CA 1
ATOM 3809 C C . GLN A 1 464 ? -10.937 9.156 14.853 1.00 89.75 464 GLN A C 1
ATOM 3811 O O . GLN A 1 464 ? -11.610 8.582 15.711 1.00 89.75 464 GLN A O 1
ATOM 3816 N N . LEU A 1 465 ? -10.601 10.443 14.965 1.00 89.38 465 LEU A N 1
ATOM 3817 C CA . LEU A 1 465 ? -10.987 11.276 16.108 1.00 89.38 465 LEU A CA 1
ATOM 3818 C C . LEU A 1 465 ? -12.509 11.337 16.284 1.00 89.38 465 LEU A C 1
ATOM 3820 O O . LEU A 1 465 ? -13.013 11.278 17.405 1.00 89.38 465 LEU A O 1
ATOM 3824 N N . SER A 1 466 ? -13.260 11.414 15.184 1.00 89.19 466 SER A N 1
ATOM 3825 C CA . SER A 1 466 ? -14.727 11.417 15.220 1.00 89.19 466 SER A CA 1
ATOM 3826 C C . SER A 1 466 ? -15.292 10.076 15.692 1.00 89.19 466 SER A C 1
ATOM 3828 O O . SER A 1 466 ? -16.209 10.061 16.513 1.00 89.19 466 SER A O 1
ATOM 3830 N N . LYS A 1 467 ? -14.726 8.947 15.239 1.00 89.75 467 LYS A N 1
ATOM 3831 C CA . LYS A 1 467 ? -15.093 7.606 15.724 1.00 89.75 467 LYS A CA 1
ATOM 3832 C C . LYS A 1 467 ? -14.780 7.449 17.211 1.00 89.75 467 LYS A C 1
ATOM 3834 O O . LYS A 1 467 ? -15.629 6.957 17.953 1.00 89.75 467 LYS A O 1
ATOM 3839 N N . PHE A 1 468 ? -13.631 7.953 17.668 1.00 89.69 468 PHE A N 1
ATOM 3840 C CA . PHE A 1 468 ? -13.318 7.995 19.092 1.00 89.69 468 PHE A CA 1
ATOM 3841 C C . PHE A 1 468 ? -14.357 8.822 19.855 1.00 89.69 468 PHE A C 1
ATOM 3843 O O . PHE A 1 468 ? -14.940 8.311 20.800 1.00 89.69 468 PHE A O 1
ATOM 3850 N N . LYS A 1 469 ? -14.681 10.049 19.430 1.00 87.12 469 LYS A N 1
ATOM 3851 C CA . LYS A 1 469 ? -15.705 10.882 20.095 1.00 87.12 469 LYS A CA 1
ATOM 3852 C C . LYS A 1 469 ? -17.091 10.222 20.125 1.00 87.12 469 LYS A C 1
ATOM 3854 O O . LYS A 1 469 ? -17.797 10.347 21.121 1.00 87.12 469 LYS A O 1
ATOM 3859 N N . ALA A 1 470 ? -17.475 9.519 19.060 1.00 88.75 470 ALA A N 1
ATOM 3860 C CA . ALA A 1 470 ? -18.792 8.893 18.930 1.00 88.75 470 ALA A CA 1
ATOM 3861 C C . ALA A 1 470 ? -18.929 7.554 19.678 1.00 88.75 470 ALA A C 1
ATOM 3863 O O . ALA A 1 470 ? -20.040 7.188 20.071 1.00 88.75 470 ALA A O 1
ATOM 3864 N N . SER A 1 471 ? -17.832 6.812 19.860 1.00 91.19 471 SER A N 1
ATOM 3865 C CA . SER A 1 471 ? -17.863 5.518 20.547 1.00 91.19 471 SER A CA 1
ATOM 3866 C C . SER A 1 471 ? -18.281 5.677 22.014 1.00 91.19 471 SER A C 1
ATOM 3868 O O . SER A 1 471 ? -17.810 6.568 22.724 1.00 91.19 471 SER A O 1
ATOM 3870 N N . LYS A 1 472 ? -19.178 4.804 22.478 1.00 90.06 472 LYS A N 1
ATOM 3871 C CA . LYS A 1 472 ? -19.751 4.854 23.826 1.00 90.06 472 LYS A CA 1
ATOM 3872 C C . LYS A 1 472 ? -19.048 3.860 24.739 1.00 90.06 472 LYS A C 1
ATOM 3874 O O . LYS A 1 472 ? -19.180 2.655 24.555 1.00 90.06 472 LYS A O 1
ATOM 3879 N N . VAL A 1 473 ? -18.388 4.367 25.776 1.00 90.62 473 VAL A N 1
ATOM 3880 C CA . VAL A 1 473 ? -17.752 3.541 26.812 1.00 90.62 473 VAL A CA 1
ATOM 3881 C C . VAL A 1 473 ? -18.639 3.525 28.046 1.00 90.62 473 VAL A C 1
ATOM 3883 O O . VAL A 1 473 ? -18.952 4.582 28.595 1.00 90.62 473 VAL A O 1
ATOM 3886 N N . LYS A 1 474 ? -19.056 2.329 28.471 1.00 91.44 474 LYS A N 1
ATOM 3887 C CA . LYS A 1 474 ? -19.827 2.132 29.701 1.00 91.44 474 LYS A CA 1
ATOM 3888 C C . LYS A 1 474 ? -18.885 1.825 30.859 1.00 91.44 474 LYS A C 1
ATOM 3890 O O . LYS A 1 474 ? -18.092 0.893 30.779 1.00 91.44 474 LYS A O 1
ATOM 3895 N N . ILE A 1 475 ? -19.016 2.576 31.942 1.00 90.38 475 ILE A N 1
ATOM 3896 C CA . ILE A 1 475 ? -18.258 2.381 33.174 1.00 90.38 475 ILE A CA 1
ATOM 3897 C C . ILE A 1 475 ? -19.029 1.447 34.109 1.00 90.38 475 ILE A C 1
ATOM 3899 O O . ILE A 1 475 ? -20.248 1.552 34.258 1.00 90.38 475 ILE A O 1
ATOM 3903 N N . SER A 1 476 ? -18.310 0.524 34.744 1.00 87.56 476 SER A N 1
ATOM 3904 C CA . SER A 1 476 ? -18.830 -0.296 35.838 1.00 87.56 476 SER A CA 1
ATOM 3905 C C . SER A 1 476 ? -18.276 0.200 37.169 1.00 87.56 476 SER A C 1
ATOM 3907 O O . SER A 1 476 ? -17.205 0.793 37.215 1.00 87.56 476 SER A O 1
ATOM 3909 N N . GLU A 1 477 ? -18.967 -0.072 38.271 1.00 86.94 477 GLU A N 1
ATOM 3910 C CA . GLU A 1 477 ? -18.480 0.294 39.610 1.00 86.94 477 GLU A CA 1
ATOM 3911 C C . GLU A 1 477 ? -17.152 -0.402 39.962 1.00 86.94 477 GLU A C 1
ATOM 3913 O O . GLU A 1 477 ? -16.375 0.099 40.770 1.00 86.94 477 GLU A O 1
ATOM 3918 N N . GLN A 1 478 ? -16.859 -1.531 39.308 1.00 86.19 478 GLN A N 1
ATOM 3919 C CA . GLN A 1 478 ? -15.658 -2.334 39.537 1.00 86.19 478 GLN A CA 1
ATOM 3920 C C . GLN A 1 478 ? -14.366 -1.608 39.156 1.00 86.19 478 GLN A C 1
ATOM 3922 O O . GLN A 1 478 ? -13.323 -1.931 39.717 1.00 86.19 478 GLN A O 1
ATOM 3927 N N . ILE A 1 479 ? -14.415 -0.604 38.270 1.00 87.88 479 ILE A N 1
ATOM 3928 C CA . ILE A 1 479 ? -13.211 0.170 37.920 1.00 87.88 479 ILE A CA 1
ATOM 3929 C C . ILE A 1 479 ? -12.646 0.938 39.123 1.00 87.88 479 ILE A C 1
ATOM 3931 O O . ILE A 1 479 ? -11.487 1.330 39.123 1.00 87.88 479 ILE A O 1
ATOM 3935 N N . PHE A 1 480 ? -13.471 1.153 40.150 1.00 90.12 480 PHE A N 1
ATOM 3936 C CA . PHE A 1 480 ? -13.120 1.866 41.372 1.00 90.12 480 PHE A CA 1
ATOM 3937 C C . PHE A 1 480 ? -12.792 0.925 42.538 1.00 90.12 480 PHE A C 1
ATOM 3939 O O . PHE A 1 480 ? -12.614 1.393 43.660 1.00 90.12 480 PHE A O 1
ATOM 3946 N N . ALA A 1 481 ? -12.708 -0.390 42.302 1.00 85.75 481 ALA A N 1
ATOM 3947 C CA . ALA A 1 481 ? -12.465 -1.373 43.358 1.00 85.75 481 ALA A CA 1
ATOM 3948 C C . ALA A 1 481 ? -11.133 -1.142 44.095 1.00 85.75 481 ALA A C 1
ATOM 3950 O O . ALA A 1 481 ? -11.053 -1.382 45.297 1.00 85.75 481 ALA A O 1
ATOM 3951 N N . GLU A 1 482 ? -10.115 -0.618 43.404 1.00 85.25 482 GLU A N 1
ATOM 3952 C CA . GLU A 1 482 ? -8.802 -0.300 43.988 1.00 85.25 482 GLU A CA 1
ATOM 3953 C C . GLU A 1 482 ? -8.848 0.838 45.026 1.00 85.25 482 GLU A C 1
ATOM 3955 O O . GLU A 1 482 ? -7.919 0.971 45.816 1.00 85.25 482 GLU A O 1
ATOM 3960 N N . LEU A 1 483 ? -9.926 1.633 45.068 1.00 86.38 483 LEU A N 1
ATOM 3961 C CA . LEU A 1 483 ? -10.080 2.753 46.005 1.00 86.38 483 LEU A CA 1
ATOM 3962 C C . LEU A 1 483 ? -10.505 2.322 47.424 1.00 86.38 483 LEU A C 1
ATOM 3964 O O . LEU A 1 483 ? -10.534 3.163 48.320 1.00 86.38 483 LEU A O 1
ATOM 3968 N N . ASP A 1 484 ? -10.897 1.055 47.618 1.00 85.25 484 ASP A N 1
ATOM 3969 C CA . ASP A 1 484 ? -11.398 0.488 48.889 1.00 85.25 484 ASP A CA 1
ATOM 3970 C C . ASP A 1 484 ? -12.482 1.352 49.581 1.00 85.25 484 ASP A C 1
ATOM 3972 O O . ASP A 1 484 ? -12.551 1.509 50.805 1.00 85.25 484 ASP A O 1
ATOM 3976 N N . LEU A 1 485 ? -13.352 1.974 48.777 1.00 87.56 485 LEU A N 1
ATOM 3977 C CA . LEU A 1 485 ? -14.433 2.820 49.277 1.00 87.56 485 LEU A CA 1
ATOM 3978 C C . LEU A 1 485 ? -15.587 1.972 49.819 1.00 87.56 485 LEU A C 1
ATOM 3980 O O . LEU A 1 485 ? -16.018 0.988 49.219 1.00 87.56 485 LEU A O 1
ATOM 3984 N N . LYS A 1 486 ? -16.181 2.420 50.931 1.00 90.00 486 LYS A N 1
ATOM 3985 C CA . LYS A 1 486 ? -17.442 1.848 51.431 1.00 90.00 486 LYS A CA 1
ATOM 3986 C C . LYS A 1 486 ? -18.553 2.015 50.376 1.00 90.00 486 LYS A C 1
ATOM 3988 O O . LYS A 1 486 ? -18.581 3.056 49.721 1.00 90.00 486 LYS A O 1
ATOM 3993 N N . PRO A 1 487 ? -19.540 1.100 50.289 1.00 87.88 487 PRO A N 1
ATOM 3994 C CA . PRO A 1 487 ? -20.585 1.145 49.256 1.00 87.88 487 PRO A CA 1
ATOM 3995 C C . PRO A 1 487 ? -21.325 2.487 49.142 1.00 87.88 487 PRO A C 1
ATOM 3997 O O . PRO A 1 487 ? -21.606 2.948 48.043 1.00 87.88 487 PRO A O 1
ATOM 4000 N N . VAL A 1 488 ? -21.589 3.150 50.273 1.00 89.00 488 VAL A N 1
ATOM 4001 C CA . VAL A 1 488 ? -22.236 4.475 50.300 1.00 89.00 488 VAL A CA 1
ATOM 4002 C C . VAL A 1 488 ? -21.335 5.554 49.687 1.00 89.00 488 VAL A C 1
ATOM 4004 O O . VAL A 1 488 ? -21.786 6.340 48.864 1.00 89.00 488 VAL A O 1
ATOM 4007 N N . ALA A 1 489 ? -20.042 5.553 50.023 1.00 88.50 489 ALA A N 1
ATOM 4008 C CA . ALA A 1 489 ? -19.082 6.518 49.486 1.00 88.50 489 ALA A CA 1
ATOM 4009 C C . ALA A 1 489 ? -18.817 6.302 47.984 1.00 88.50 489 ALA A C 1
ATOM 4011 O O . ALA A 1 489 ? -18.553 7.261 47.262 1.00 88.50 489 ALA A O 1
ATOM 4012 N N . LEU A 1 490 ? -18.913 5.055 47.511 1.00 90.25 490 LEU A N 1
ATOM 4013 C CA . LEU A 1 490 ? -18.837 4.718 46.089 1.00 90.25 490 LEU A CA 1
ATOM 4014 C C . LEU A 1 490 ? -20.047 5.263 45.313 1.00 90.25 490 LEU A C 1
ATOM 4016 O O . LEU A 1 490 ? -19.872 5.841 44.242 1.00 90.25 490 LEU A O 1
ATOM 4020 N N . GLN A 1 491 ? -21.258 5.148 45.867 1.00 90.38 491 GLN A N 1
ATOM 4021 C CA . GLN A 1 491 ? -22.455 5.759 45.276 1.00 90.38 491 GLN A CA 1
ATOM 4022 C C . GLN A 1 491 ? -22.345 7.288 45.218 1.00 90.38 491 GLN A C 1
ATOM 4024 O O . GLN A 1 491 ? -22.622 7.876 44.174 1.00 90.38 491 GLN A O 1
ATOM 4029 N N . ASP A 1 492 ? -21.860 7.921 46.290 1.00 92.06 492 ASP A N 1
ATOM 4030 C CA . ASP A 1 492 ? -21.625 9.370 46.320 1.00 92.06 492 ASP A CA 1
ATOM 4031 C C . ASP A 1 492 ? -20.591 9.813 45.270 1.00 92.06 492 ASP A C 1
ATOM 4033 O O . ASP A 1 492 ? -20.726 10.883 44.671 1.00 92.06 492 ASP A O 1
ATOM 4037 N N . LEU A 1 493 ? -19.556 9.000 45.021 1.00 92.25 493 LEU A N 1
ATOM 4038 C CA . LEU A 1 493 ? -18.564 9.263 43.977 1.00 92.25 493 LEU A CA 1
ATOM 4039 C C . LEU A 1 493 ? -19.203 9.208 42.586 1.00 92.25 493 LEU A C 1
ATOM 4041 O O . LEU A 1 493 ? -18.984 10.107 41.775 1.00 92.25 493 LEU A O 1
ATOM 4045 N N . ILE A 1 494 ? -20.008 8.180 42.312 1.00 92.62 494 ILE A N 1
ATOM 4046 C CA . ILE A 1 494 ? -20.713 8.026 41.033 1.00 92.62 494 ILE A CA 1
ATOM 4047 C C . ILE A 1 494 ? -21.646 9.215 40.796 1.00 92.62 494 ILE A C 1
ATOM 4049 O O . ILE A 1 494 ? -21.621 9.812 39.720 1.00 92.62 494 ILE A O 1
ATOM 4053 N N . GLU A 1 495 ? -22.416 9.606 41.809 1.00 92.81 495 GLU A N 1
ATOM 4054 C CA . GLU A 1 495 ? -23.306 10.762 41.725 1.00 92.81 495 GLU A CA 1
ATOM 4055 C C . GLU A 1 495 ? -22.517 12.055 41.474 1.00 92.81 495 GLU A C 1
ATOM 4057 O O . GLU A 1 495 ? -22.883 12.872 40.628 1.00 92.81 495 GLU A O 1
ATOM 4062 N N . ASN A 1 496 ? -21.362 12.217 42.122 1.00 93.69 496 ASN A N 1
ATOM 4063 C CA . ASN A 1 496 ? -20.486 13.357 41.884 1.00 93.69 496 ASN A CA 1
ATOM 4064 C C . ASN A 1 496 ? -19.929 13.392 40.447 1.00 93.69 496 ASN A C 1
ATOM 4066 O O . ASN A 1 496 ? -19.879 14.459 39.829 1.00 93.69 496 ASN A O 1
ATOM 4070 N N . LEU A 1 497 ? -19.556 12.239 39.884 1.00 92.69 497 LEU A N 1
ATOM 4071 C CA . LEU A 1 497 ? -19.111 12.125 38.492 1.00 92.69 497 LEU A CA 1
ATOM 4072 C C . LEU A 1 497 ? -20.240 12.447 37.500 1.00 92.69 497 LEU A C 1
ATOM 4074 O O . LEU A 1 497 ? -19.985 13.103 36.483 1.00 92.69 497 LEU A O 1
ATOM 4078 N N . LYS A 1 498 ? -21.483 12.044 37.801 1.00 93.25 498 LYS A N 1
ATOM 4079 C CA . LYS A 1 498 ? -22.677 12.411 37.021 1.00 93.25 498 LYS A CA 1
ATOM 4080 C C . LYS A 1 498 ? -22.943 13.913 37.062 1.00 93.25 498 LYS A C 1
ATOM 4082 O O . LYS A 1 498 ? -23.083 14.543 36.012 1.00 93.25 498 LYS A O 1
ATOM 4087 N N . MET A 1 499 ? -22.937 14.510 38.256 1.00 91.75 499 MET A N 1
ATOM 4088 C 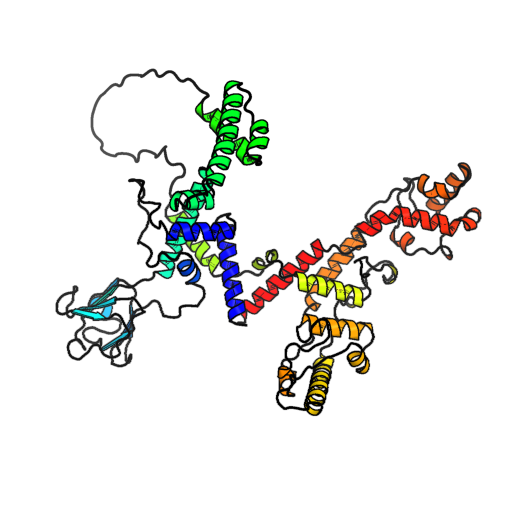CA . MET A 1 499 ? -23.157 15.949 38.449 1.00 91.75 499 MET A CA 1
ATOM 4089 C C . MET A 1 499 ? -22.123 16.793 37.694 1.00 91.75 499 MET A C 1
ATOM 4091 O O . MET A 1 499 ? -22.478 17.772 37.035 1.00 91.75 499 MET A O 1
ATOM 4095 N N . ASN A 1 500 ? -20.855 16.373 37.710 1.00 91.06 500 ASN A N 1
ATOM 4096 C CA . ASN A 1 500 ? -19.772 17.032 36.976 1.00 91.06 500 ASN A CA 1
ATOM 4097 C C . ASN A 1 500 ? -19.707 16.653 35.483 1.00 91.06 500 ASN A C 1
ATOM 4099 O O . ASN A 1 500 ? -18.803 17.098 34.767 1.00 91.06 500 ASN A O 1
ATOM 4103 N N . ARG A 1 501 ? -20.690 15.881 34.993 1.00 90.56 501 ARG A N 1
ATOM 4104 C CA . ARG A 1 501 ? -20.869 15.465 33.594 1.00 90.56 501 ARG A CA 1
ATOM 4105 C C . ARG A 1 501 ? -19.711 14.645 33.022 1.00 90.56 501 ARG A C 1
ATOM 4107 O O . ARG A 1 501 ? -19.503 14.674 31.812 1.00 90.56 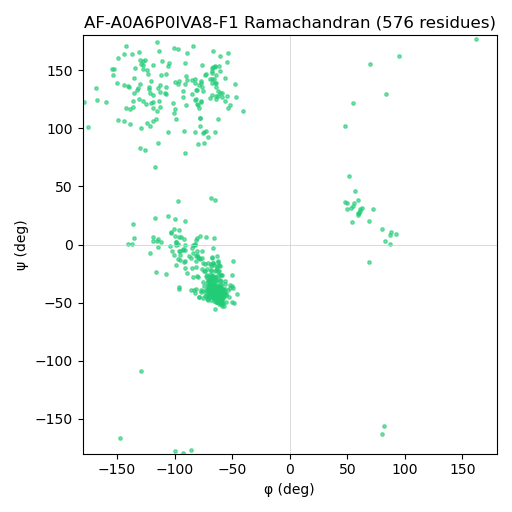501 ARG A O 1
ATOM 4114 N N . TYR A 1 502 ? -18.968 13.917 33.854 1.00 90.88 502 TYR A N 1
ATOM 4115 C CA . TYR A 1 502 ? -17.998 12.930 33.364 1.00 90.88 502 TYR A CA 1
ATOM 4116 C C . TYR A 1 502 ? -18.720 11.701 32.796 1.00 90.88 502 TYR A C 1
ATOM 4118 O O . TYR A 1 502 ? -18.351 11.190 31.738 1.00 90.88 502 TYR A O 1
ATOM 4126 N N . ILE A 1 503 ? -19.805 11.289 33.458 1.00 92.56 503 ILE A N 1
ATOM 4127 C CA . ILE A 1 503 ? -20.667 10.173 33.055 1.00 92.56 503 ILE A CA 1
ATOM 4128 C C . ILE A 1 503 ? -22.135 10.606 32.957 1.00 92.56 503 ILE A C 1
ATOM 4130 O O . ILE A 1 503 ? -22.530 11.639 33.502 1.00 92.56 503 ILE A O 1
ATOM 4134 N N . ASP A 1 504 ? -22.940 9.856 32.210 1.00 91.56 504 ASP A N 1
ATOM 4135 C CA . ASP A 1 504 ? -24.387 10.038 32.114 1.00 91.56 504 ASP A CA 1
ATOM 4136 C C . ASP A 1 504 ? -25.163 9.174 33.125 1.00 91.56 504 ASP A C 1
ATOM 4138 O O . ASP A 1 504 ? -24.591 8.433 33.928 1.00 91.56 504 ASP A O 1
ATOM 4142 N N . GLU A 1 505 ? -26.495 9.267 33.088 1.00 90.94 505 GLU A N 1
ATOM 4143 C CA . GLU A 1 505 ? -27.367 8.513 33.996 1.00 90.94 505 GLU A CA 1
ATOM 4144 C C . GLU A 1 505 ? -27.265 6.994 33.838 1.00 90.94 505 GLU A C 1
ATOM 4146 O O . GLU A 1 505 ? -27.565 6.249 34.771 1.00 90.94 505 GLU A O 1
ATOM 4151 N N . HIS A 1 506 ? -26.816 6.533 32.672 1.00 91.31 506 HIS A N 1
ATOM 4152 C CA . HIS A 1 506 ? -26.681 5.130 32.309 1.00 91.31 506 HIS A CA 1
ATOM 4153 C C . HIS A 1 506 ? -25.233 4.622 32.431 1.00 91.31 506 HIS A C 1
ATOM 4155 O O . HIS A 1 506 ? -24.943 3.509 31.979 1.00 91.31 506 HIS A O 1
ATOM 4161 N N . MET A 1 507 ? -24.356 5.397 33.084 1.00 90.44 507 MET A N 1
ATOM 4162 C CA . MET A 1 507 ? -22.932 5.113 33.299 1.00 90.44 507 MET A CA 1
ATOM 4163 C C . MET A 1 507 ? -22.074 5.158 32.026 1.00 90.44 507 MET A C 1
ATOM 4165 O O . MET A 1 507 ? -20.980 4.597 32.004 1.00 90.44 507 MET A O 1
ATOM 4169 N N . PHE A 1 508 ? -22.526 5.815 30.958 1.00 92.38 508 PHE A N 1
ATOM 4170 C CA . PHE A 1 508 ? -21.677 6.070 29.795 1.00 92.38 508 PHE A CA 1
ATOM 4171 C C . PHE A 1 508 ? -20.840 7.325 29.991 1.00 92.38 508 PHE A C 1
ATOM 4173 O O . PHE A 1 508 ? -21.319 8.335 30.506 1.00 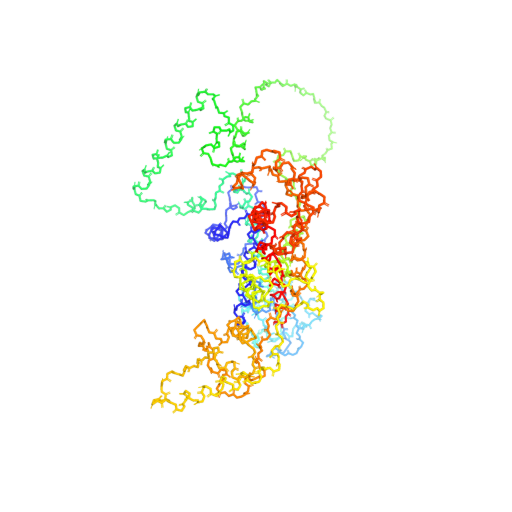92.38 508 PHE A O 1
ATOM 4180 N N . VAL A 1 509 ? -19.593 7.286 29.526 1.00 92.25 509 VAL A N 1
ATOM 4181 C CA . VAL A 1 509 ? -18.741 8.475 29.457 1.00 92.25 509 VAL A CA 1
ATOM 4182 C C . VAL A 1 509 ? -19.366 9.497 28.508 1.00 92.25 509 VAL A C 1
ATOM 4184 O O . VAL A 1 509 ? -19.669 9.172 27.360 1.00 92.25 509 VAL A O 1
ATOM 4187 N N . ARG A 1 510 ? -19.538 10.740 28.975 1.00 87.81 510 ARG A N 1
ATOM 4188 C CA . ARG A 1 510 ? -20.114 11.824 28.161 1.00 87.81 510 ARG A CA 1
ATOM 4189 C C . ARG A 1 510 ? -19.116 12.436 27.188 1.00 87.81 510 ARG A C 1
ATOM 4191 O O . ARG A 1 510 ? -19.465 12.678 26.040 1.00 87.81 510 ARG A O 1
ATOM 4198 N N . ASP A 1 511 ? -17.904 12.709 27.661 1.00 85.69 511 ASP A N 1
ATOM 4199 C CA . ASP A 1 511 ? -16.841 13.310 26.859 1.00 85.69 511 ASP A CA 1
ATOM 4200 C C . ASP A 1 511 ? -15.508 12.630 27.170 1.00 85.69 511 ASP A C 1
ATOM 4202 O O . ASP A 1 511 ? -14.888 12.858 28.211 1.00 85.69 511 ASP A O 1
ATOM 4206 N N . LYS A 1 512 ? -15.078 11.761 26.252 1.00 89.06 512 LYS A N 1
ATOM 4207 C CA . LYS A 1 512 ? -13.810 11.042 26.381 1.00 89.06 512 LYS A CA 1
ATOM 4208 C C . LYS A 1 512 ? -12.605 11.949 26.163 1.00 89.06 512 LYS A C 1
ATOM 4210 O O . LYS A 1 512 ? -11.593 11.738 26.822 1.00 89.06 512 LYS A O 1
ATOM 4215 N N . MET A 1 513 ? -12.702 12.959 25.294 1.00 84.81 513 MET A N 1
ATOM 4216 C CA . MET A 1 513 ? -11.584 13.875 25.046 1.00 84.81 513 MET A CA 1
ATOM 4217 C C . MET A 1 513 ? -11.292 14.728 26.276 1.00 84.81 513 MET A C 1
ATOM 4219 O O . MET A 1 513 ? -10.125 14.906 26.624 1.00 84.81 513 MET A O 1
ATOM 4223 N N . ARG A 1 514 ? -12.343 15.129 27.004 1.00 85.94 514 ARG A N 1
ATOM 4224 C CA . ARG A 1 514 ? -12.191 15.758 28.318 1.00 85.94 514 ARG A CA 1
ATOM 4225 C C . ARG A 1 514 ? -11.385 14.876 29.268 1.00 85.94 514 ARG A C 1
ATOM 4227 O O . ARG A 1 514 ? -10.440 15.364 29.866 1.00 85.94 514 ARG A O 1
ATOM 4234 N N . ILE A 1 515 ? -11.717 13.586 29.396 1.00 86.50 515 ILE A N 1
ATOM 4235 C CA . ILE A 1 515 ? -10.997 12.664 30.300 1.00 86.50 515 ILE A CA 1
ATOM 4236 C C . ILE A 1 515 ? -9.533 12.494 29.879 1.00 86.50 515 ILE A C 1
ATOM 4238 O O . ILE A 1 515 ? -8.659 12.457 30.744 1.00 86.50 515 ILE A O 1
ATOM 4242 N N . VAL A 1 516 ? -9.250 12.418 28.574 1.00 85.56 516 VAL A N 1
ATOM 4243 C CA . VAL A 1 516 ? -7.879 12.297 28.050 1.00 85.56 516 VAL A CA 1
ATOM 4244 C C . VAL A 1 516 ? -7.027 13.506 28.455 1.00 85.56 516 VAL A C 1
ATOM 4246 O O . VAL A 1 516 ? -5.945 13.310 29.016 1.00 85.56 516 VAL A O 1
ATOM 4249 N N . GLY A 1 517 ? -7.542 14.724 28.248 1.00 82.56 517 GLY A N 1
ATOM 4250 C CA . GLY A 1 517 ? -6.855 15.982 28.575 1.00 82.56 517 GLY A CA 1
ATOM 4251 C C . GLY A 1 517 ? -6.927 16.414 30.046 1.00 82.56 517 GLY A C 1
ATOM 4252 O O . GLY A 1 517 ? -6.238 17.351 30.442 1.00 82.56 517 GLY A O 1
ATOM 4253 N N . GLU A 1 518 ? -7.737 15.754 30.879 1.00 85.31 518 GLU A N 1
ATOM 4254 C CA . GLU A 1 518 ? -7.910 16.122 32.287 1.00 85.31 518 GLU A CA 1
ATOM 4255 C C . GLU A 1 518 ? -6.640 15.826 33.107 1.00 85.31 518 GLU A C 1
ATOM 4257 O O . GLU A 1 518 ? -5.967 14.795 32.938 1.00 85.31 518 GLU A O 1
ATOM 4262 N N . ASN A 1 519 ? -6.345 16.724 34.049 1.00 86.25 519 ASN A N 1
ATOM 4263 C CA . ASN A 1 519 ? -5.259 16.600 35.013 1.00 86.25 519 ASN A CA 1
ATOM 4264 C C . ASN A 1 519 ? -5.834 16.309 36.411 1.00 86.25 519 ASN A C 1
ATOM 4266 O O . ASN A 1 519 ? -6.877 16.865 36.771 1.00 86.25 519 ASN A O 1
ATOM 4270 N N . PRO A 1 520 ? -5.143 15.525 37.265 1.00 87.44 520 PRO A N 1
ATOM 4271 C CA . PRO A 1 520 ? -5.548 15.383 38.657 1.00 87.44 520 PRO A CA 1
ATOM 4272 C C . PRO A 1 520 ? -5.788 16.736 39.338 1.00 87.44 520 PRO A C 1
ATOM 4274 O O . PRO A 1 520 ? -6.712 16.878 40.108 1.00 87.44 520 PRO A O 1
ATOM 4277 N N . ARG A 1 521 ? -5.048 17.807 39.063 1.00 84.50 521 ARG A N 1
ATOM 4278 C CA . ARG A 1 521 ? -5.269 19.086 39.766 1.00 84.50 521 ARG A CA 1
ATOM 4279 C C . ARG A 1 521 ? -6.546 19.823 39.347 1.00 84.50 521 ARG A C 1
ATOM 4281 O O . ARG A 1 521 ? -7.103 20.541 40.178 1.00 84.50 521 ARG A O 1
ATOM 4288 N N . THR A 1 522 ? -7.022 19.616 38.123 1.00 85.00 522 THR A N 1
ATOM 4289 C CA . THR A 1 522 ? -8.164 20.332 37.527 1.00 85.00 522 THR A CA 1
ATOM 4290 C C . THR A 1 522 ? -9.474 19.556 37.605 1.00 85.00 522 THR A C 1
ATOM 4292 O O . THR A 1 522 ? -10.538 20.163 37.506 1.00 85.00 522 THR A O 1
ATOM 4295 N N . MET A 1 523 ? -9.406 18.241 37.840 1.00 88.25 523 MET A N 1
ATOM 4296 C CA . MET A 1 523 ? -10.583 17.380 37.890 1.00 88.25 523 MET A CA 1
ATOM 4297 C C . MET A 1 523 ? -11.607 17.866 38.927 1.00 88.25 523 MET A C 1
ATOM 4299 O O . MET A 1 523 ? -11.312 17.989 40.122 1.00 88.25 523 MET A O 1
ATOM 4303 N N . ALA A 1 524 ? -12.830 18.113 38.455 1.00 87.31 524 ALA A N 1
ATOM 4304 C CA . ALA A 1 524 ? -13.933 18.600 39.269 1.00 87.31 524 ALA A CA 1
ATOM 4305 C C . ALA A 1 524 ? -14.534 17.446 40.081 1.00 87.31 524 ALA A C 1
ATOM 4307 O O . ALA A 1 524 ? -15.286 16.634 39.547 1.00 87.31 524 ALA A O 1
ATOM 4308 N N . LEU A 1 525 ? -14.197 17.378 41.372 1.00 89.94 525 LEU A N 1
ATOM 4309 C CA . LEU A 1 525 ? -14.756 16.420 42.328 1.00 89.94 525 LEU A CA 1
ATOM 4310 C C . LEU A 1 525 ? -15.221 17.120 43.612 1.00 89.94 525 LEU A C 1
ATOM 4312 O O . LEU A 1 525 ? -14.852 18.262 43.877 1.00 89.94 525 LEU A O 1
ATOM 4316 N N . ALA A 1 526 ? -16.012 16.441 44.443 1.00 89.75 526 ALA A N 1
ATOM 4317 C CA . ALA A 1 526 ? -16.262 16.902 45.810 1.00 89.75 526 ALA A CA 1
ATOM 4318 C C . ALA A 1 526 ? -14.986 16.811 46.671 1.00 89.75 526 ALA A C 1
ATOM 4320 O O . ALA A 1 526 ? -14.168 15.908 46.494 1.00 89.75 526 ALA A O 1
ATOM 4321 N N . LEU A 1 527 ? -14.851 17.715 47.651 1.00 87.25 527 LEU A N 1
ATOM 4322 C CA . LEU A 1 527 ? -13.695 17.815 48.562 1.00 87.25 527 LEU A CA 1
ATOM 4323 C C . LEU A 1 527 ? -13.300 16.477 49.208 1.00 87.25 527 LEU A C 1
ATOM 4325 O O . LEU A 1 527 ? -12.115 16.185 49.338 1.00 87.25 527 LEU A O 1
ATOM 4329 N N . GLN A 1 528 ? -14.283 15.645 49.562 1.00 88.38 528 GLN A N 1
ATOM 4330 C CA . GLN A 1 528 ? -14.059 14.338 50.190 1.00 88.38 528 GLN A CA 1
ATOM 4331 C C . GLN A 1 528 ? -13.303 13.334 49.303 1.00 88.38 528 GLN A C 1
ATOM 4333 O O . GLN A 1 528 ? -12.673 12.421 49.822 1.00 88.38 528 GLN A O 1
ATOM 4338 N N . PHE A 1 529 ? -13.316 13.522 47.980 1.00 89.75 529 PHE A N 1
ATOM 4339 C CA . PHE A 1 529 ? -12.640 12.647 47.017 1.00 89.75 529 PHE A CA 1
ATOM 4340 C C . PHE A 1 529 ? -11.284 13.196 46.550 1.00 89.75 529 PHE A C 1
ATOM 4342 O O . PHE A 1 529 ? -10.620 12.577 45.722 1.00 89.75 529 PHE A O 1
ATOM 4349 N N . TYR A 1 530 ? -10.837 14.345 47.070 1.00 88.94 530 TYR A N 1
ATOM 4350 C CA . TYR A 1 530 ? -9.545 14.935 46.699 1.00 88.94 530 TYR A CA 1
ATOM 4351 C C . TYR A 1 530 ? -8.340 14.025 46.986 1.00 88.94 530 TYR A C 1
ATOM 4353 O O . TYR A 1 530 ? -7.455 13.985 46.131 1.00 88.94 530 TYR A O 1
ATOM 4361 N N . PRO A 1 531 ? -8.290 13.267 48.104 1.00 89.56 531 PRO A N 1
ATOM 4362 C CA . PRO A 1 531 ? -7.188 12.336 48.356 1.00 89.56 531 PRO A CA 1
ATOM 4363 C C . PRO A 1 531 ? -7.045 11.253 47.277 1.00 89.56 531 PRO A C 1
ATOM 4365 O O . PRO A 1 531 ? -5.931 10.890 46.924 1.00 89.56 531 PRO A O 1
ATOM 4368 N N . HIS A 1 532 ? -8.164 10.805 46.700 1.00 90.19 532 HIS A N 1
ATOM 4369 C CA . HIS A 1 532 ? -8.226 9.726 45.706 1.00 90.19 532 HIS A CA 1
ATOM 4370 C C . HIS A 1 532 ? -8.242 10.223 44.258 1.00 90.19 532 HIS A C 1
ATOM 4372 O O . HIS A 1 532 ? -8.430 9.456 43.319 1.00 90.19 532 HIS A O 1
ATOM 4378 N N . ARG A 1 533 ? -8.076 11.526 44.033 1.00 90.44 533 ARG A N 1
ATOM 4379 C CA . ARG A 1 533 ? -8.345 12.143 42.731 1.00 90.44 533 ARG A CA 1
ATOM 4380 C C . ARG A 1 533 ? -7.454 11.611 41.603 1.00 90.44 533 ARG A C 1
ATOM 4382 O O . ARG A 1 533 ? -7.906 11.472 40.470 1.00 90.44 533 ARG A O 1
ATOM 4389 N N . GLN A 1 534 ? -6.197 11.303 41.917 1.00 90.38 534 GLN A N 1
ATOM 4390 C CA . GLN A 1 534 ? -5.266 10.700 40.965 1.00 90.38 534 GLN A CA 1
ATOM 4391 C C . GLN A 1 534 ? -5.705 9.285 40.569 1.00 90.38 534 GLN A C 1
ATOM 4393 O O . GLN A 1 534 ? -5.684 8.948 39.388 1.00 90.38 534 GLN A O 1
ATOM 4398 N N . GLU A 1 535 ? -6.137 8.486 41.541 1.00 91.06 535 GLU A N 1
ATOM 4399 C CA . GLU A 1 535 ? -6.589 7.106 41.345 1.00 91.06 535 GLU A CA 1
ATOM 4400 C C . GLU A 1 535 ? -7.919 7.059 40.580 1.00 91.06 535 GLU A C 1
ATOM 4402 O O . GLU A 1 535 ? -8.064 6.280 39.644 1.00 91.06 535 GLU A O 1
ATOM 4407 N N . ILE A 1 536 ? -8.857 7.961 40.892 1.00 91.12 536 ILE A N 1
ATOM 4408 C CA . ILE A 1 536 ? -10.141 8.084 40.185 1.00 91.12 536 ILE A CA 1
ATOM 4409 C C . ILE A 1 536 ? -9.911 8.462 38.718 1.00 91.12 536 ILE A C 1
ATOM 4411 O O . ILE A 1 536 ? -10.497 7.854 37.822 1.00 91.12 536 ILE A O 1
ATOM 4415 N N . LEU A 1 537 ? -9.051 9.451 38.448 1.00 91.38 537 LEU A N 1
ATOM 4416 C CA . LEU A 1 537 ? -8.733 9.832 37.072 1.00 91.38 537 LEU A CA 1
ATOM 4417 C C . LEU A 1 537 ? -8.025 8.698 36.323 1.00 91.38 537 LEU A C 1
ATOM 4419 O O . LEU A 1 537 ? -8.322 8.474 35.152 1.00 91.38 537 LEU A O 1
ATOM 4423 N N . LYS A 1 538 ? -7.121 7.972 36.990 1.00 91.50 538 LYS A N 1
ATOM 4424 C CA . LYS A 1 538 ? -6.466 6.792 36.419 1.00 91.50 538 LYS A CA 1
ATOM 4425 C C . LYS A 1 538 ? -7.500 5.730 36.032 1.00 91.50 538 LYS A C 1
ATOM 4427 O O . LYS A 1 538 ? -7.522 5.336 34.876 1.00 91.50 538 LYS A O 1
ATOM 4432 N N . ALA A 1 539 ? -8.421 5.373 36.928 1.00 90.94 539 ALA A N 1
ATOM 4433 C CA . ALA A 1 539 ? -9.485 4.407 36.646 1.00 90.94 539 ALA A CA 1
ATOM 4434 C C . ALA A 1 539 ? -10.354 4.815 35.442 1.00 90.94 539 ALA A C 1
ATOM 4436 O O . ALA A 1 539 ? -10.704 3.983 34.606 1.00 90.94 539 ALA A O 1
ATOM 4437 N N . LEU A 1 540 ? -10.673 6.108 35.309 1.00 90.62 540 LEU A N 1
ATOM 4438 C CA . LEU A 1 540 ? -11.404 6.626 34.149 1.00 90.62 540 LEU A CA 1
ATOM 4439 C C . LEU A 1 540 ? -10.583 6.564 32.852 1.00 90.62 540 LEU A C 1
ATOM 4441 O O . LEU A 1 540 ? -11.141 6.234 31.806 1.00 90.62 540 LEU A O 1
ATOM 4445 N N . LYS A 1 541 ? -9.278 6.869 32.904 1.00 90.88 541 LYS A N 1
ATOM 4446 C CA . LYS A 1 541 ? -8.366 6.757 31.751 1.00 90.88 541 LYS A CA 1
ATOM 4447 C C . LYS A 1 541 ? -8.180 5.298 31.326 1.00 90.88 541 LYS A C 1
ATOM 4449 O O . LYS A 1 541 ? -8.239 5.014 30.132 1.00 90.88 541 LYS A O 1
ATOM 4454 N N . ASP A 1 542 ? -8.056 4.386 32.282 1.00 89.88 542 ASP A N 1
ATOM 4455 C CA . ASP A 1 542 ? -7.942 2.946 32.041 1.00 89.88 542 ASP A CA 1
ATOM 4456 C C . ASP A 1 542 ? -9.239 2.387 31.431 1.00 89.88 542 ASP A C 1
ATOM 4458 O O . ASP A 1 542 ? -9.198 1.608 30.479 1.00 89.88 542 ASP A O 1
ATOM 4462 N N . ALA A 1 543 ? -10.407 2.863 31.881 1.00 88.75 543 ALA A N 1
ATOM 4463 C CA . ALA A 1 543 ? -11.701 2.466 31.322 1.00 88.75 543 ALA A CA 1
ATOM 4464 C C . ALA A 1 543 ? -11.873 2.847 29.839 1.00 88.75 543 ALA A C 1
ATOM 4466 O O . ALA A 1 543 ? -12.580 2.154 29.107 1.00 88.75 543 ALA A O 1
ATOM 4467 N N . ILE A 1 544 ? -11.234 3.929 29.380 1.00 90.62 544 ILE A N 1
ATOM 4468 C CA . ILE A 1 544 ? -11.256 4.349 27.969 1.00 90.62 544 ILE A CA 1
ATOM 4469 C C . ILE A 1 544 ? -10.023 3.880 27.183 1.00 90.62 544 ILE A C 1
ATOM 4471 O O . ILE A 1 544 ? -9.935 4.177 25.993 1.00 90.62 544 ILE A O 1
ATOM 4475 N N . ALA A 1 545 ? -9.082 3.159 27.806 1.00 87.75 545 ALA A N 1
ATOM 4476 C CA . ALA A 1 545 ? -7.800 2.804 27.198 1.00 87.75 545 ALA A CA 1
ATOM 4477 C C . ALA A 1 545 ? -7.959 1.900 25.968 1.00 87.75 545 ALA A C 1
ATOM 4479 O O . ALA A 1 545 ? -7.376 2.191 24.929 1.00 87.75 545 ALA A O 1
ATOM 4480 N N . ALA A 1 546 ? -8.816 0.875 26.038 1.00 85.50 546 ALA A N 1
ATOM 4481 C CA . ALA A 1 546 ? -9.086 -0.006 24.897 1.00 85.50 546 ALA A CA 1
ATOM 4482 C C . ALA A 1 546 ? -9.672 0.763 23.698 1.00 85.50 546 ALA A C 1
ATOM 4484 O O . ALA A 1 546 ? -9.285 0.555 22.549 1.00 85.50 546 ALA A O 1
ATOM 4485 N N . ASP A 1 547 ? -10.574 1.706 23.975 1.00 87.19 547 ASP A N 1
ATOM 4486 C CA . ASP A 1 547 ? -11.188 2.563 22.962 1.00 87.19 547 ASP A CA 1
ATOM 4487 C C . ASP A 1 547 ? -10.173 3.569 22.388 1.00 87.19 547 ASP A C 1
ATOM 4489 O O . ASP A 1 547 ? -10.187 3.855 21.192 1.00 87.19 547 ASP A O 1
ATOM 4493 N N . LYS A 1 548 ? -9.267 4.084 23.230 1.00 85.88 548 LYS A N 1
ATOM 4494 C CA . LYS A 1 548 ? -8.138 4.926 22.815 1.00 85.88 548 LYS A CA 1
ATOM 4495 C C . LYS A 1 548 ? -7.199 4.148 21.893 1.00 85.88 548 LYS A C 1
ATOM 4497 O O . LYS A 1 548 ? -6.892 4.641 20.817 1.00 85.88 548 LYS A O 1
ATOM 4502 N N . ASP A 1 549 ? -6.799 2.939 22.266 1.00 85.56 549 ASP A N 1
ATOM 4503 C CA . ASP A 1 549 ? -5.883 2.115 21.470 1.00 85.56 549 ASP A CA 1
ATOM 4504 C C . ASP A 1 549 ? -6.499 1.659 20.141 1.00 85.56 549 ASP A C 1
ATOM 4506 O O . ASP A 1 549 ? -5.777 1.459 19.165 1.00 85.56 549 ASP A O 1
ATOM 4510 N N . THR A 1 550 ? -7.828 1.544 20.086 1.00 86.31 550 THR A N 1
ATOM 4511 C CA . THR A 1 550 ? -8.559 1.184 18.865 1.00 86.31 550 THR A CA 1
ATOM 4512 C C . THR A 1 550 ? -8.709 2.365 17.905 1.00 86.31 550 THR A C 1
ATOM 4514 O O . THR A 1 550 ? -8.528 2.205 16.702 1.00 86.31 550 THR A O 1
ATOM 4517 N N . TRP A 1 551 ? -9.081 3.548 18.410 1.00 87.44 551 TRP A N 1
ATOM 4518 C CA . TRP A 1 551 ? -9.503 4.667 17.556 1.00 87.44 551 TRP A CA 1
ATOM 4519 C C . TRP A 1 551 ? -8.500 5.815 17.460 1.00 87.44 551 TRP A C 1
ATOM 4521 O O . TRP A 1 551 ? -8.535 6.543 16.476 1.00 87.44 551 TRP A O 1
ATOM 4531 N N . LEU A 1 552 ? -7.628 6.005 18.453 1.00 87.38 552 LEU A N 1
ATOM 4532 C CA . LEU A 1 552 ? -6.579 7.034 18.450 1.00 87.38 552 LEU A CA 1
ATOM 4533 C C . LEU A 1 552 ? -5.237 6.456 17.995 1.00 87.38 552 LEU A C 1
ATOM 4535 O O . LEU A 1 552 ? -4.185 6.818 18.519 1.00 87.38 552 LEU A O 1
ATOM 4539 N N . LYS A 1 553 ? -5.286 5.548 17.022 1.00 89.50 553 LYS A N 1
ATOM 4540 C CA . LYS A 1 553 ? -4.130 4.955 16.359 1.00 89.50 553 LYS A CA 1
ATOM 4541 C C . LYS A 1 553 ? -4.357 4.987 14.856 1.00 89.50 553 LYS A C 1
ATOM 4543 O O . LYS A 1 553 ? -5.438 4.611 14.409 1.00 89.50 553 LYS A O 1
ATOM 4548 N N . ILE A 1 554 ? -3.358 5.417 14.093 1.00 89.25 554 ILE A N 1
ATOM 4549 C CA . ILE A 1 554 ? -3.452 5.508 12.638 1.00 89.25 554 ILE A CA 1
ATOM 4550 C C . ILE A 1 554 ? -3.771 4.139 12.029 1.00 89.25 554 ILE A C 1
ATOM 4552 O O . ILE A 1 554 ? -3.162 3.118 12.357 1.00 89.25 554 ILE A O 1
ATOM 4556 N N . ASP A 1 555 ? -4.781 4.121 11.166 1.00 89.31 555 ASP A N 1
ATOM 4557 C CA . ASP A 1 555 ? -5.227 2.921 10.473 1.00 89.31 555 ASP A CA 1
ATOM 4558 C C . ASP A 1 555 ? -4.322 2.712 9.261 1.00 89.31 555 ASP A C 1
ATOM 4560 O O . ASP A 1 555 ? -4.508 3.340 8.218 1.00 89.31 555 ASP A O 1
ATOM 4564 N N . ARG A 1 556 ? -3.314 1.848 9.429 1.00 87.62 556 ARG A N 1
ATOM 4565 C CA . ARG A 1 556 ? -2.336 1.536 8.380 1.00 87.62 556 ARG A CA 1
ATOM 4566 C C . ARG A 1 556 ? -2.974 0.901 7.141 1.00 87.62 556 ARG A C 1
ATOM 4568 O O . ARG A 1 556 ? -2.436 1.070 6.056 1.00 87.62 556 ARG A O 1
ATOM 4575 N N . VAL A 1 557 ? -4.119 0.225 7.271 1.00 87.81 557 VAL A N 1
ATOM 4576 C CA . VAL A 1 557 ? -4.819 -0.370 6.120 1.00 87.81 557 VAL A CA 1
ATOM 4577 C C . VAL A 1 557 ? -5.451 0.725 5.269 1.00 87.81 557 VAL A C 1
ATOM 4579 O O . VAL A 1 557 ? -5.307 0.736 4.051 1.00 87.81 557 VAL A O 1
ATOM 4582 N N . GLU A 1 558 ? -6.136 1.675 5.902 1.00 89.94 558 GLU A N 1
ATOM 4583 C CA . GLU A 1 558 ? -6.724 2.808 5.184 1.00 89.94 558 GLU A CA 1
ATOM 4584 C C . GLU A 1 558 ? -5.654 3.775 4.658 1.00 89.94 558 GLU A C 1
ATOM 4586 O O . GLU A 1 558 ? -5.827 4.319 3.571 1.00 89.94 558 GLU A O 1
ATOM 4591 N N . LEU A 1 559 ? -4.540 3.950 5.380 1.00 89.88 559 LEU A N 1
ATOM 4592 C CA . LEU A 1 559 ? -3.378 4.695 4.887 1.00 89.88 559 LEU A CA 1
ATOM 4593 C C . LEU A 1 559 ? -2.772 4.026 3.645 1.00 89.88 559 LEU A C 1
ATOM 4595 O O . LEU A 1 559 ? -2.470 4.717 2.678 1.00 89.88 559 LEU A O 1
ATOM 4599 N N . GLY A 1 560 ? -2.668 2.693 3.640 1.00 87.25 560 GLY A N 1
ATOM 4600 C CA . GLY A 1 560 ? -2.179 1.940 2.487 1.00 87.25 560 GLY A CA 1
ATOM 4601 C C . GLY A 1 560 ? -3.039 2.126 1.244 1.00 87.25 560 GLY A C 1
ATOM 4602 O O . GLY A 1 560 ? -2.504 2.362 0.174 1.00 87.25 560 GLY A O 1
ATOM 4603 N N . LYS A 1 561 ? -4.370 2.166 1.379 1.00 88.12 561 LYS A N 1
ATOM 4604 C CA . LYS A 1 561 ? -5.261 2.469 0.242 1.00 88.12 561 LYS A CA 1
ATOM 4605 C C . LYS A 1 561 ? -5.034 3.866 -0.337 1.00 88.12 561 LYS A C 1
ATOM 4607 O O . LYS A 1 561 ? -5.076 4.032 -1.553 1.00 88.12 561 LYS A O 1
ATOM 4612 N N . ILE A 1 562 ? -4.824 4.865 0.526 1.00 88.94 562 ILE A N 1
ATOM 4613 C CA . ILE A 1 562 ? -4.521 6.240 0.100 1.00 88.94 562 ILE A CA 1
ATOM 4614 C C . ILE A 1 562 ? -3.202 6.253 -0.678 1.00 88.94 562 ILE A C 1
ATOM 4616 O O . ILE A 1 562 ? -3.159 6.779 -1.786 1.00 88.94 562 ILE A O 1
ATOM 4620 N N . ALA A 1 563 ? -2.162 5.627 -0.123 1.00 87.75 563 ALA A N 1
ATOM 4621 C CA . ALA A 1 563 ? -0.844 5.554 -0.740 1.00 87.75 563 ALA A CA 1
ATOM 4622 C C . ALA A 1 563 ? -0.867 4.775 -2.070 1.00 87.75 563 ALA A C 1
ATOM 4624 O O . ALA A 1 563 ? -0.342 5.261 -3.063 1.00 87.75 563 ALA A O 1
ATOM 4625 N N . ALA A 1 564 ? -1.547 3.628 -2.129 1.00 80.75 564 ALA A N 1
ATOM 4626 C CA . ALA A 1 564 ? -1.685 2.819 -3.341 1.00 80.75 564 ALA A CA 1
ATOM 4627 C C . ALA A 1 564 ? -2.402 3.566 -4.467 1.00 80.75 564 ALA A C 1
ATOM 4629 O O . ALA A 1 564 ? -1.976 3.505 -5.615 1.00 80.75 564 ALA A O 1
ATOM 4630 N N . THR A 1 565 ? -3.453 4.323 -4.139 1.00 86.00 565 THR A N 1
ATOM 4631 C CA . THR A 1 565 ? -4.168 5.135 -5.135 1.00 86.00 565 THR A CA 1
ATOM 4632 C C . THR A 1 565 ? -3.269 6.235 -5.704 1.00 86.00 565 THR A C 1
ATOM 4634 O O . THR A 1 565 ? -3.290 6.479 -6.905 1.00 86.00 565 THR A O 1
ATOM 4637 N N . ALA A 1 566 ? -2.464 6.886 -4.860 1.00 84.75 566 ALA A N 1
ATOM 4638 C CA . ALA A 1 566 ? -1.556 7.940 -5.304 1.00 84.75 566 ALA A CA 1
ATOM 4639 C C . ALA A 1 566 ? -0.389 7.398 -6.131 1.00 84.75 566 ALA A C 1
ATOM 4641 O O . ALA A 1 566 ? -0.172 7.881 -7.234 1.00 84.75 566 ALA A O 1
ATOM 4642 N N . VAL A 1 567 ? 0.283 6.339 -5.665 1.00 81.19 567 VAL A N 1
ATOM 4643 C CA . VAL A 1 567 ? 1.363 5.689 -6.426 1.00 81.19 567 VAL A CA 1
ATOM 4644 C C . VAL A 1 567 ? 0.854 5.183 -7.769 1.00 81.19 567 VAL A C 1
ATOM 4646 O O . VAL A 1 567 ? 1.518 5.371 -8.778 1.00 81.19 567 VAL A O 1
ATOM 4649 N N . SER A 1 568 ? -0.341 4.589 -7.807 1.00 75.88 568 SER A N 1
ATOM 4650 C CA . SER A 1 568 ? -0.939 4.115 -9.055 1.00 75.88 568 SER A CA 1
ATOM 4651 C C . SER A 1 568 ? -1.203 5.251 -10.050 1.00 75.88 568 SER A C 1
ATOM 4653 O O . SER A 1 568 ? -0.973 5.083 -11.246 1.00 75.88 568 SER A O 1
ATOM 4655 N N . ARG A 1 569 ? -1.608 6.429 -9.560 1.00 82.75 569 ARG A N 1
ATOM 4656 C CA . ARG A 1 569 ? -1.771 7.627 -10.387 1.00 82.75 569 ARG A CA 1
ATOM 4657 C C . ARG A 1 569 ? -0.432 8.201 -10.858 1.00 82.75 569 ARG A C 1
ATOM 4659 O O . ARG A 1 569 ? -0.324 8.492 -12.041 1.00 82.75 569 ARG A O 1
ATOM 4666 N N . TRP A 1 570 ? 0.566 8.327 -9.985 1.00 81.00 570 TRP A N 1
ATOM 4667 C CA . TRP A 1 570 ? 1.898 8.831 -10.353 1.00 81.00 570 TRP A CA 1
ATOM 4668 C C . TRP A 1 570 ? 2.565 7.944 -11.402 1.00 81.00 570 TRP A C 1
ATOM 4670 O O . TRP A 1 570 ? 3.011 8.427 -12.433 1.00 81.00 570 TRP A O 1
ATOM 4680 N N . VAL A 1 571 ? 2.513 6.624 -11.202 1.00 72.38 571 VAL A N 1
ATOM 4681 C CA . VAL A 1 571 ? 2.985 5.643 -12.187 1.00 72.38 571 VAL A CA 1
ATOM 4682 C C . VAL A 1 571 ? 2.261 5.810 -13.524 1.00 72.38 571 VAL A C 1
ATOM 4684 O O . VAL A 1 571 ? 2.884 5.707 -14.576 1.00 72.38 571 VAL A O 1
ATOM 4687 N N . TYR A 1 572 ? 0.950 6.063 -13.504 1.00 72.75 572 TYR A N 1
ATOM 4688 C CA . TYR A 1 572 ? 0.186 6.319 -14.721 1.00 72.75 572 TYR A CA 1
ATOM 4689 C C . TYR A 1 572 ? 0.587 7.635 -15.408 1.00 72.75 572 TYR A C 1
ATOM 4691 O O . TYR A 1 572 ? 0.729 7.639 -16.626 1.00 72.75 572 TYR A O 1
ATOM 4699 N N . GLU A 1 573 ? 0.775 8.724 -14.660 1.00 77.44 573 GLU A N 1
ATOM 4700 C CA . GLU A 1 573 ? 1.200 10.030 -15.189 1.00 77.44 573 GLU A CA 1
ATOM 4701 C C . GLU A 1 573 ? 2.600 9.941 -15.822 1.00 77.44 573 GLU A C 1
ATOM 4703 O O . GLU A 1 573 ? 2.755 10.301 -16.990 1.00 77.44 573 GLU A O 1
ATOM 4708 N N . ASP A 1 574 ? 3.568 9.330 -15.134 1.00 70.00 574 ASP A N 1
ATOM 4709 C CA . ASP A 1 574 ? 4.922 9.099 -15.658 1.00 70.00 574 ASP A CA 1
ATOM 4710 C C . ASP A 1 574 ? 4.919 8.269 -16.955 1.00 70.00 574 ASP A C 1
ATOM 4712 O O . ASP A 1 574 ? 5.670 8.544 -17.893 1.00 70.00 574 ASP A O 1
ATOM 4716 N N . LEU A 1 575 ? 4.045 7.258 -17.038 1.00 63.56 575 LEU A N 1
ATOM 4717 C CA . LEU A 1 575 ? 3.875 6.421 -18.231 1.00 63.56 575 LEU A CA 1
ATOM 4718 C C . LEU A 1 575 ? 3.252 7.161 -19.426 1.00 63.56 575 LEU A C 1
ATOM 4720 O O . LEU A 1 575 ? 3.331 6.651 -20.542 1.00 63.56 575 LEU A O 1
ATOM 4724 N N . GLN A 1 576 ? 2.592 8.305 -19.214 1.00 66.38 576 GLN A N 1
ATOM 4725 C CA . GLN A 1 576 ? 2.065 9.144 -20.299 1.00 66.38 576 GLN A CA 1
ATOM 4726 C C . GLN A 1 576 ? 3.083 10.185 -20.784 1.00 66.38 576 GLN A C 1
ATOM 4728 O O . GLN A 1 576 ? 2.965 10.657 -21.917 1.00 66.38 576 GLN A O 1
ATOM 4733 N N . GLU A 1 577 ? 4.040 10.574 -19.937 1.00 54.75 577 GLU A N 1
ATOM 4734 C CA . GLU A 1 577 ? 5.041 11.604 -20.247 1.00 54.75 577 GLU A CA 1
ATOM 4735 C C . GLU A 1 577 ? 6.335 11.052 -20.877 1.00 54.75 577 GLU A C 1
ATOM 4737 O O . GLU A 1 577 ? 7.048 11.809 -21.544 1.00 54.75 577 GLU A O 1
ATOM 4742 N N . GLY A 1 578 ? 6.621 9.753 -20.707 1.00 46.66 578 GLY A N 1
ATOM 4743 C CA . GLY A 1 578 ? 7.732 9.030 -21.352 1.00 46.66 578 GLY A CA 1
ATOM 4744 C C . GLY A 1 578 ? 7.384 8.444 -22.715 1.00 46.66 578 GLY A C 1
ATOM 4745 O O . GLY A 1 578 ? 8.263 8.508 -23.609 1.00 46.66 578 GLY A O 1
#

pLDDT: mean 71.67, std 19.46, range [26.56, 93.69]

Secondary structure (DSSP, 8-state):
-HHHHHHHHHHHHHHHHHHHHT--HHHHHHHHHHHHH-TTTTTT-TT----SS--S---HHHHHHTTSSS----SSEEEEEEGGGEEEEEEE-SEEE-HHHHTTTT-TT---EEE--TT-EEEEEEETTTEEEEEEE-S-BS---TTTTT---EEEEE---HHHHHHHHHHHHHHHHHHHHHHHT--HHHHHHHHH-PPPPHHHHHHHHHHHHHHHHHHHHHHHTT---HHHHHHHHS-HHHHHHHHHHHHHHHS-------------------------TT-SS---HHHHHHHHHHHHHHTT---TTTTGGG-TTHHHHHHHHHHHHHTTSB-TTSBB-GGG-BTTBPPPGGG--SS---GGGHHHHHHHHHHHHHHHHHT-SSTTSPP--B--HHHHHTTT--HHHHHHHHHHHHHTTSB-TT-BBS-TGGGGSSGGGGG------GGGGHHHHHHHHHHHHHHHHHPPPBP-GGGGGGG---HHHHHHHHHHHHHTTSB-TTSBBS-HHHHHH--TTT----GGGSTTHHHHHHHHHHHTHHHHHHHSB--HHHHHHHHHHHHHHHHHHHHHH-

Mean predicted aligned error: 20.52 Å

Solvent-accessible surface area (backbone atoms only — not comparable to full-atom values): 33741 Å² total; per-residue (Å²): 108,74,70,54,55,52,48,50,52,52,53,48,49,55,48,54,52,23,64,75,60,71,49,53,72,74,45,52,54,42,45,34,54,43,42,49,73,45,79,55,82,68,74,86,49,102,78,69,91,80,72,97,69,82,58,91,66,62,54,46,66,59,42,70,49,60,82,71,73,84,70,89,63,68,84,46,33,37,38,12,33,27,56,72,68,30,78,52,56,36,79,43,60,64,45,80,41,41,42,78,69,27,56,88,49,40,34,62,39,25,46,19,12,37,41,39,41,87,86,24,40,38,35,38,12,44,26,59,84,72,32,78,62,71,51,76,44,50,50,68,32,52,54,61,46,92,91,49,42,47,37,32,20,18,42,36,35,52,52,67,80,41,65,62,54,30,37,49,51,52,50,56,51,48,55,52,50,50,50,49,24,66,75,72,73,51,52,52,67,60,50,46,48,66,76,63,66,70,83,67,55,78,67,57,49,52,53,49,51,53,52,50,51,51,52,52,51,50,53,52,50,43,61,74,66,73,68,81,46,44,69,67,34,25,79,74,64,77,34,67,67,62,14,46,51,55,47,50,55,59,54,69,75,75,70,77,93,76,87,87,81,91,83,84,89,87,89,81,89,82,89,78,94,69,83,67,82,74,78,76,89,80,61,96,67,87,88,54,74,65,63,53,56,49,51,49,49,53,48,56,52,50,74,72,55,88,58,46,71,75,46,42,86,70,67,75,22,61,67,51,40,53,49,54,51,51,32,33,36,59,68,53,47,24,44,98,86,36,34,52,41,67,87,73,31,61,94,81,33,77,71,56,77,94,73,53,70,64,70,83,89,48,76,90,43,35,62,62,51,46,51,49,52,29,49,47,37,50,54,39,59,72,66,51,89,51,97,81,61,84,79,69,41,74,58,55,68,67,65,46,38,74,74,73,43,52,77,50,56,25,49,50,51,54,49,36,37,38,72,75,51,51,22,48,98,87,22,39,43,68,59,58,72,56,35,72,52,81,75,44,51,83,78,52,74,65,76,80,74,53,73,78,48,38,60,64,53,51,52,52,54,52,51,30,54,46,50,43,70,69,57,79,48,73,63,62,78,69,62,53,56,89,70,74,60,55,74,66,60,46,51,53,48,53,52,42,36,36,75,64,50,50,26,44,98,84,35,30,52,65,48,66,66,56,57,71,74,54,45,63,91,72,59,77,67,58,80,91,49,56,90,48,33,57,59,54,52,46,35,55,48,58,69,44,39,68,55,41,66,65,29,43,31,68,56,64,69,64,48,39,54,55,30,14,49,49,48,14,35,52,55,41,52,54,66,71,76,109

Foldseek 3Di:
DVVVLLVVLLVLLLVLLCVVLVHDSVLVVLLLVLCLLCVPPVPPDPPDPDDPDDAPHSRLSCLSSVPSPPDPDDQWKKWAQDFQRDHWIDTDHADKFFQVNCCVTSHALRTFWMAADAPKKKKFAQHGPRDDDIDIDRHGGRGPDPVRHSRGGIMGIGGDPRSLSNNLSSSVSSNVVSVVCVVVVHGSVNSSCVSPVDDDDPVVVVVVVVVVVVLVVVVVVCVVVVPQDLVVVCVVVVDSVVSNVVVVVVCVPPPDDDDDDDDDDDDDDDDDPDPDPPPPPPDPDDDDPVVSVVVSVVSVVVSPDADLQSQLPVLPLPLVLVLLQLLCCLVQQAPPQQFGDQVPADVSHHDDLVPQDSDDDCQVCLLVVLVVQLVQQVVQVVPDPDPPDDRKGFDDLVSLVVVVDDSSNSVSLQVLCCSVQQAHPRRIGPCSVCSPDSPSSVVGDSDPPCRVVSVVQSVQQRVLSVQLFPDKFADDLVLCVVVVDDPVVSVVQVVQCCVVQCAHPRRIGNGPSCLVPDDLVRDDGPPVCNVCSVVVSVSSCVSCVVSSVVRSGRDSVSSSSSSSSVVSNVSVVVSVVD

Nearest PDB structures (foldseek):
  3so1-assembly2_G  TM=9.588E-01  e=7.964E-09  Clostridium beijerinckii NCIMB 8052
  3snz-assembly1_A-2  TM=9.671E-01  e=1.702E-08  Clostridium beijerinckii NCIMB 8052
  5ht8-assembly1_A  TM=9.542E-01  e=1.785E-08  Clostridium beijerinckii NCIMB 8052
  3i9h-assembly6_F  TM=9.565E-01  e=2.374E-08  Clostridium beijerinckii NCIMB 8052
  3hzb-assembly2_D  TM=9.478E-01  e=2.211E-07  Flavobacterium johnsoniae UW101

Sequence (578 aa):
TENEWQLLNVLYRIRALCDGLDVHFLELFTLFDLLEQDPFINRFDPHTYFVYSAPITHKCFEIFMAGSGVYSQSDRVIVYQNQNYGGTSQEFVPGEYDISELYDGVGNDTISSLKVPKGWTVTLYQHANFQGKTKTFTDDTQWVETDFDDIASGIVVKGSTSIINDQLWLFESLVVLTKWMKEFGYSPEMLWKIVNGAPMTDKEEVQQKEQDLALYNNLLQSFKAWEINPNTLKEVLGDERASHFAFSLIKGHYGDKHEYKPKRCRKSSRFRKHMAPKEHKHLLLAYKPREIEELAHDFIQQLGTISDYEFIDLQLENKLIEKIFNNLVNHEIIDGSGKILTENLIDHQLPSIAEFEIEYDFSDFNQQIFELFYRIYQEAVDARIEESDTIEVQVFKSDLKELGLTETEARELYDNLIYNGYIDSEGYAQDVSMFSDLSGASSFDLTTELGELTHPVYHLLKRQLSKFKASKVKISEQIFAELDLKPVALQDLIENLKMNRYIDEHMFVRDKMRIVGENPRTMALALQFYPHRQEILKALKDAIAADKDTWLKIDRVELGKIAATAVSRWVYEDLQEG